Protein AF-0000000082333814 (afdb_homodimer)

Secondary structure (DSSP, 8-state):
----------HHHHHHHHTS-HHHHHHHHTT-SS---HHHHHHHHHHHHHHT----HHHHHHHHS---EEEEEES-TTSHHHHHHHHHHHHHHHHTT-EEEEEE-TT-HHHHHHHHHHHHHTT-SEEEE--SSS---HHHHHHHT--EEESS---GGG--EEEEE-HHHHHHHHHHHHHHTT---EEEEES-TTSHHHHHHHHHHHHHHHHTTPPP-GGGEEE--SSHHHHHHHHHHHHHSS---SEEEESSHHHHHHHHHHHHTTT--TTTTSEEEEES--GGGGTSSSPPEEEE--HHHHHHHHHHHHHT--S---EEEE--EEE--STT------/----------HHHHHHHHTS-HHHHHHHHTT-SS---HHHHHHHHHHHHHHT----HHHHHHHHS---EEEEEES-TTSHHHHHHHHHHHHHHHHTT-EEEEEE-TT-HHHHHHHHHHHHHTT-SEEEE--SSS---HHHHHHHT--EEESS---GGG--EEEEE-HHHHHHHHHHHHHHTT---EEEEES-TTSHHHHHHHHHHHHHHHHTTPPP-GGGEEE--SSHHHHHHHHHHHHHSS---SEEEESSHHHHHHHHHHHHTTT--TTTTSEEEEES--GGGGTSSSPPEEEE--HHHHHHHHHHHHHT--S---EEEE--EEE--STT------

Structure (mmCIF, N/CA/C/O backbone):
data_AF-0000000082333814-model_v1
#
loop_
_entity.id
_entity.type
_entity.pdbx_description
1 polymer 'LacI family DNA-binding transcriptional regulator'
#
loop_
_atom_site.group_PDB
_atom_site.id
_atom_site.type_symbol
_atom_site.label_atom_id
_atom_site.label_alt_id
_atom_site.label_comp_id
_atom_site.label_asym_id
_atom_site.label_entity_id
_atom_site.label_seq_id
_atom_site.pdbx_PDB_ins_code
_atom_site.Cartn_x
_atom_site.Cartn_y
_atom_site.Cartn_z
_atom_site.occupancy
_atom_site.B_iso_or_equiv
_atom_site.auth_seq_id
_atom_site.auth_comp_id
_atom_site.auth_asym_id
_atom_site.auth_atom_id
_atom_site.pdbx_PDB_model_num
ATOM 1 N N . MET A 1 1 ? 22.359 23.656 33.375 1 27.05 1 MET A N 1
ATOM 2 C CA . MET A 1 1 ? 22.031 24.75 32.5 1 27.05 1 MET A CA 1
ATOM 3 C C . MET A 1 1 ? 21.047 24.312 31.406 1 27.05 1 MET A C 1
ATOM 5 O O . MET A 1 1 ? 21.297 23.328 30.703 1 27.05 1 MET A O 1
ATOM 9 N N . ALA A 1 2 ? 19.766 24.656 31.594 1 32.22 2 ALA A N 1
ATOM 10 C CA . ALA A 1 2 ? 18.625 24.266 30.781 1 32.22 2 ALA A CA 1
ATOM 11 C C . ALA A 1 2 ? 18.859 24.594 29.312 1 32.22 2 ALA A C 1
ATOM 13 O O . ALA A 1 2 ? 19.141 25.734 28.953 1 32.22 2 ALA A O 1
ATOM 14 N N . LYS A 1 3 ? 19.391 23.734 28.609 1 35.59 3 LYS A N 1
ATOM 15 C CA . LYS A 1 3 ? 19.75 24.016 27.234 1 35.59 3 LYS A CA 1
ATOM 16 C C . LYS A 1 3 ? 18.656 24.781 26.516 1 35.59 3 LYS A C 1
ATOM 18 O O . LYS A 1 3 ? 17.5 24.344 26.469 1 35.59 3 LYS A O 1
ATOM 23 N N . GLN A 1 4 ? 18.781 26.109 26.406 1 32.34 4 GLN A N 1
ATOM 24 C CA . GLN A 1 4 ? 17.906 27.109 25.781 1 32.34 4 GLN A CA 1
ATOM 25 C C . GLN A 1 4 ? 17.391 26.609 24.422 1 32.34 4 GLN A C 1
ATOM 27 O O . GLN A 1 4 ? 18.188 26.281 23.547 1 32.34 4 GLN A O 1
ATOM 32 N N . VAL A 1 5 ? 16.391 25.875 24.359 1 36.66 5 VAL A N 1
ATOM 33 C CA . VAL A 1 5 ? 15.688 25.578 23.125 1 36.66 5 VAL A CA 1
ATOM 34 C C . VAL A 1 5 ? 15.75 26.781 22.188 1 36.66 5 VAL A C 1
ATOM 36 O O . VAL A 1 5 ? 15.273 27.859 22.531 1 36.66 5 VAL A O 1
ATOM 39 N N . LYS A 1 6 ? 16.703 26.984 21.406 1 45.53 6 LYS A N 1
ATOM 40 C CA . LYS A 1 6 ? 16.875 28.109 20.484 1 45.53 6 LYS A CA 1
ATOM 41 C C . LYS A 1 6 ? 15.547 28.547 19.891 1 45.53 6 LYS A C 1
ATOM 43 O O . LYS A 1 6 ? 14.805 27.734 19.344 1 45.53 6 LYS A O 1
ATOM 48 N N . GLN A 1 7 ? 14.984 29.625 20.297 1 49.31 7 GLN A N 1
ATOM 49 C CA . GLN A 1 7 ? 13.797 30.312 19.797 1 49.31 7 GLN A CA 1
ATOM 50 C C . GLN A 1 7 ? 13.82 30.375 18.266 1 49.31 7 GLN A C 1
ATOM 52 O O . GLN A 1 7 ? 14.852 30.688 17.672 1 49.31 7 GLN A O 1
ATOM 57 N N . ARG A 1 8 ? 12.93 29.625 17.578 1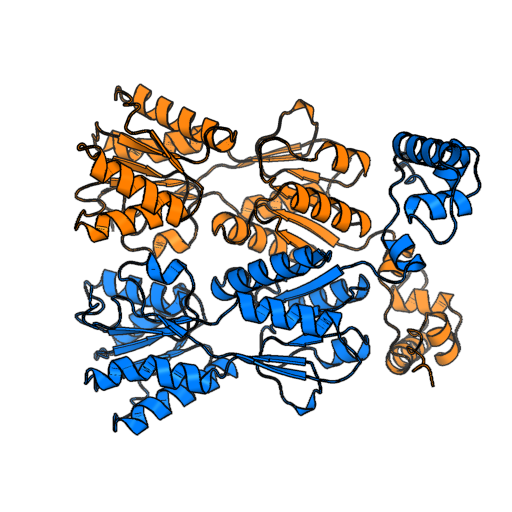 57.81 8 ARG A N 1
ATOM 58 C CA . ARG A 1 8 ? 12.797 29.719 16.125 1 57.81 8 ARG A CA 1
ATOM 59 C C . ARG A 1 8 ? 12.844 31.172 15.656 1 57.81 8 ARG A C 1
ATOM 61 O O . ARG A 1 8 ? 12.305 32.062 16.328 1 57.81 8 ARG A O 1
ATOM 68 N N . ALA A 1 9 ? 13.688 31.438 14.609 1 68.81 9 ALA A N 1
ATOM 69 C CA . ALA A 1 9 ? 13.797 32.781 14.047 1 68.81 9 ALA A CA 1
ATOM 70 C C . ALA A 1 9 ? 12.43 33.312 13.625 1 68.81 9 ALA A C 1
ATOM 72 O O . ALA A 1 9 ? 11.609 32.562 13.086 1 68.81 9 ALA A O 1
ATOM 73 N N . THR A 1 10 ? 12.008 34.406 14.039 1 72.31 10 THR A N 1
ATOM 74 C CA . THR A 1 10 ? 10.75 35.062 13.695 1 72.31 10 THR A CA 1
ATOM 75 C C . THR A 1 10 ? 10.945 36.031 12.547 1 72.31 10 THR A C 1
ATOM 77 O O . THR A 1 10 ? 12.078 36.344 12.18 1 72.31 10 THR A O 1
ATOM 80 N N . ARG A 1 11 ? 9.805 36.312 12.039 1 79.19 11 ARG A N 1
ATOM 81 C CA . ARG A 1 11 ? 9.867 37.344 11.016 1 79.19 11 ARG A CA 1
ATOM 82 C C . ARG A 1 11 ? 10.57 38.594 11.555 1 79.19 11 ARG A C 1
ATOM 84 O O . ARG A 1 11 ? 11.242 39.312 10.805 1 79.19 11 ARG A O 1
ATOM 91 N N . ALA A 1 12 ? 10.367 38.781 12.828 1 83.12 12 ALA A N 1
ATOM 92 C CA . ALA A 1 12 ? 11.008 39.938 13.453 1 83.12 12 ALA A CA 1
ATOM 93 C C . ALA A 1 12 ? 12.531 39.781 13.445 1 83.12 12 ALA A C 1
ATOM 95 O O . ALA A 1 12 ? 13.258 40.75 13.219 1 83.12 12 ALA A O 1
ATOM 96 N N . ASP A 1 13 ? 12.953 38.594 13.578 1 85.12 13 ASP A N 1
ATOM 97 C CA . ASP A 1 13 ? 14.391 38.344 13.531 1 85.12 13 ASP A CA 1
ATOM 98 C C . ASP A 1 13 ? 14.953 38.594 12.133 1 85.12 13 ASP A C 1
ATOM 100 O O . ASP A 1 13 ? 16.031 39.156 11.984 1 85.12 13 ASP A O 1
ATOM 104 N N . VAL A 1 14 ? 14.164 38.094 11.211 1 87.44 14 VAL A N 1
ATOM 105 C CA . VAL A 1 14 ? 14.57 38.312 9.82 1 87.44 14 VAL A CA 1
ATOM 106 C C . VAL A 1 14 ? 14.602 39.781 9.508 1 87.44 14 VAL A C 1
ATOM 108 O O . VAL A 1 14 ? 15.539 40.281 8.875 1 87.44 14 VAL A O 1
ATOM 111 N N . ALA A 1 15 ? 13.609 40.469 9.969 1 89.12 15 ALA A N 1
ATOM 112 C CA . ALA A 1 15 ? 13.508 41.906 9.742 1 89.12 15 ALA A CA 1
ATOM 113 C C . ALA A 1 15 ? 14.703 42.625 10.344 1 89.12 15 ALA A C 1
ATOM 115 O O . ALA A 1 15 ? 15.289 43.5 9.703 1 89.12 15 ALA A O 1
ATOM 116 N N . GLN A 1 16 ? 15.031 42.25 11.453 1 89.25 16 GLN A N 1
ATOM 117 C CA . GLN A 1 16 ? 16.172 42.844 12.141 1 89.25 16 GLN A CA 1
ATOM 118 C C . GLN A 1 16 ? 17.469 42.594 11.383 1 89.25 16 GLN A C 1
ATOM 120 O O . GLN A 1 16 ? 18.266 43.5 11.172 1 89.25 16 GLN A O 1
ATOM 125 N N . GLU A 1 17 ? 17.547 41.406 11 1 89.75 17 GLU A N 1
ATOM 126 C CA . GLU A 1 17 ? 18.75 41 10.273 1 89.75 17 GLU A CA 1
ATOM 127 C C . GLU A 1 17 ? 18.844 41.688 8.922 1 89.75 17 GLU A C 1
ATOM 129 O O . GLU A 1 17 ? 19.922 42.094 8.492 1 89.75 17 GLU A O 1
ATOM 134 N N . ALA A 1 18 ? 17.781 41.812 8.289 1 90.12 18 ALA A N 1
ATOM 135 C CA . ALA A 1 18 ? 17.734 42.375 6.941 1 90.12 18 ALA A CA 1
ATOM 136 C C . ALA A 1 18 ? 17.672 43.906 6.992 1 90.12 18 ALA A C 1
ATOM 138 O O . ALA A 1 18 ? 17.859 44.562 5.969 1 90.12 18 ALA A O 1
ATOM 139 N N . GLY A 1 19 ? 17.438 44.5 8.109 1 90.75 19 GLY A N 1
ATOM 140 C CA . GLY A 1 19 ? 17.297 45.938 8.242 1 90.75 19 GLY A CA 1
ATOM 141 C C . GLY A 1 19 ? 16.031 46.469 7.621 1 90.75 19 GLY A C 1
ATOM 142 O O . GLY A 1 19 ? 16.047 47.5 6.949 1 90.75 19 GLY A O 1
ATOM 143 N N . THR A 1 20 ? 15.078 45.656 7.664 1 88.38 20 THR A N 1
ATOM 144 C CA . THR A 1 20 ? 13.789 46.062 7.105 1 88.38 20 THR A CA 1
ATOM 145 C C . THR A 1 20 ? 12.68 45.875 8.133 1 88.38 20 THR A C 1
ATOM 147 O O . THR A 1 20 ? 12.922 45.438 9.258 1 88.38 20 THR A O 1
ATOM 150 N N . SER A 1 21 ? 11.531 46.375 7.797 1 83.38 21 SER A N 1
ATOM 151 C CA . SER A 1 21 ? 10.367 46.125 8.641 1 83.38 21 SER A CA 1
ATOM 152 C C . SER A 1 21 ? 9.875 44.688 8.516 1 83.38 21 SER A C 1
ATOM 154 O O . SER A 1 21 ? 10.203 44 7.551 1 83.38 21 SER A O 1
ATOM 156 N N . VAL A 1 22 ? 9.062 44.219 9.484 1 85.88 22 VAL A N 1
ATOM 157 C CA . VAL A 1 22 ? 8.461 42.875 9.461 1 85.88 22 VAL A CA 1
ATOM 158 C C . VAL A 1 22 ? 7.512 42.75 8.273 1 85.88 22 VAL A C 1
ATOM 160 O O . VAL A 1 22 ? 7.395 41.688 7.668 1 85.88 22 VAL A O 1
ATOM 163 N N . ALA A 1 23 ? 6.906 43.906 7.871 1 80.25 23 ALA A N 1
ATOM 164 C CA . ALA A 1 23 ? 5.988 43.938 6.734 1 80.25 23 ALA A CA 1
ATOM 165 C C . ALA A 1 23 ? 6.723 43.625 5.434 1 80.25 23 ALA A C 1
ATOM 167 O O . ALA A 1 23 ? 6.215 42.875 4.594 1 80.25 23 ALA A O 1
ATOM 168 N N . VAL A 1 24 ? 7.844 44.156 5.32 1 82.38 24 VAL A N 1
ATOM 169 C CA . VAL A 1 24 ? 8.641 43.938 4.113 1 82.38 24 VAL A CA 1
ATOM 170 C C . VAL A 1 24 ? 9.07 42.5 4.031 1 82.38 24 VAL A C 1
ATOM 172 O O . VAL A 1 24 ? 9.039 41.875 2.957 1 82.38 24 VAL A O 1
ATOM 175 N N . VAL A 1 25 ? 9.43 41.875 5.188 1 82.81 25 VAL A N 1
ATOM 176 C CA . VAL A 1 25 ? 9.773 40.469 5.227 1 82.81 25 VAL A CA 1
ATOM 177 C C . VAL A 1 25 ? 8.586 39.625 4.777 1 82.81 25 VAL A C 1
ATOM 179 O O . VAL A 1 25 ? 8.734 38.688 3.99 1 82.81 25 VAL A O 1
ATOM 182 N N . SER A 1 26 ? 7.477 40 5.184 1 76.5 26 SER A N 1
ATOM 183 C CA . SER A 1 26 ? 6.25 39.312 4.812 1 76.5 26 SER A CA 1
ATOM 184 C C . SER A 1 26 ? 5.996 39.406 3.312 1 76.5 26 SER A C 1
ATOM 186 O O . SER A 1 26 ? 5.625 38.406 2.682 1 76.5 26 SER A O 1
ATOM 188 N N . TYR A 1 27 ? 6.281 40.594 2.811 1 75.94 27 TYR A N 1
ATOM 189 C CA . TYR A 1 27 ? 6.066 40.812 1.38 1 75.94 27 TYR A CA 1
ATOM 190 C C . TYR A 1 27 ? 7.016 39.938 0.562 1 75.94 27 TYR A C 1
ATOM 192 O O . TYR A 1 27 ? 6.621 39.375 -0.455 1 75.94 27 TYR A O 1
ATOM 200 N N . VAL A 1 28 ? 8.172 39.812 1.035 1 77.12 28 VAL A N 1
ATOM 201 C CA . VAL A 1 28 ? 9.188 39.062 0.311 1 77.12 28 VAL A CA 1
ATOM 202 C C . VAL A 1 28 ? 8.883 37.562 0.406 1 77.12 28 VAL A C 1
ATOM 204 O O . VAL A 1 28 ? 8.938 36.844 -0.596 1 77.12 28 VAL A O 1
ATOM 207 N N . VAL A 1 29 ? 8.508 37.125 1.59 1 73.25 29 VAL A N 1
ATOM 208 C CA . VAL A 1 29 ? 8.273 35.719 1.865 1 73.25 29 VAL A CA 1
ATOM 209 C C .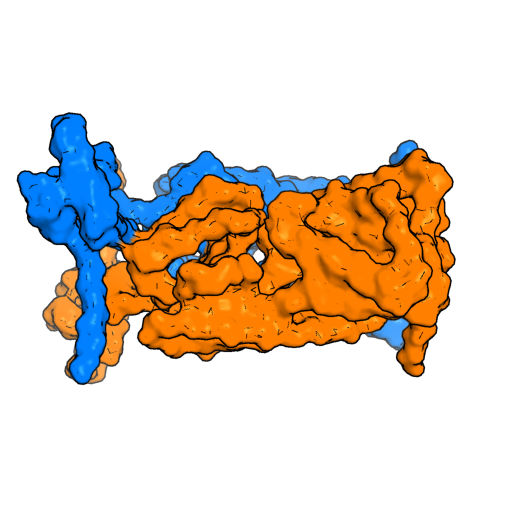 VAL A 1 29 ? 7.031 35.25 1.119 1 73.25 29 VAL A C 1
ATOM 211 O O . VAL A 1 29 ? 6.988 34.125 0.621 1 73.25 29 VAL A O 1
ATOM 214 N N . ASN A 1 30 ? 6.141 36.188 0.964 1 65.5 30 ASN A N 1
ATOM 215 C CA . ASN A 1 30 ? 4.855 35.844 0.368 1 65.5 30 ASN A CA 1
ATOM 216 C C . ASN A 1 30 ? 4.77 36.281 -1.089 1 65.5 30 ASN A C 1
ATOM 218 O O . ASN A 1 30 ? 3.732 36.125 -1.733 1 65.5 30 ASN A O 1
ATOM 222 N N . ASN A 1 31 ? 5.832 36.688 -1.512 1 67 31 ASN A N 1
ATOM 223 C CA . ASN A 1 31 ? 5.895 37.25 -2.848 1 67 31 ASN A CA 1
ATOM 224 C C . ASN A 1 31 ? 4.758 38.25 -3.082 1 67 31 ASN A C 1
ATOM 226 O O . ASN A 1 31 ? 4.062 38.188 -4.098 1 67 31 ASN A O 1
ATOM 230 N N . GLY A 1 32 ? 4.301 38.938 -2.215 1 61.16 32 GLY A N 1
ATOM 231 C CA . GLY A 1 32 ? 3.279 39.969 -2.277 1 61.16 32 GLY A CA 1
ATOM 232 C C . GLY A 1 32 ? 2.777 40.406 -0.911 1 61.16 32 GLY A C 1
ATOM 233 O O . GLY A 1 32 ? 3.428 40.125 0.104 1 61.16 32 GLY A O 1
ATOM 234 N N . PRO A 1 33 ? 1.642 41.188 -0.945 1 60.97 33 PRO A N 1
ATOM 235 C CA . PRO A 1 33 ? 0.849 41.844 -1.994 1 60.97 33 PRO A CA 1
ATOM 236 C C . PRO A 1 33 ? 1.521 43.094 -2.557 1 60.97 33 PRO A C 1
ATOM 238 O O . PRO A 1 33 ? 1.112 43.594 -3.605 1 60.97 33 PRO A O 1
ATOM 241 N N . ARG A 1 34 ? 2.539 43.656 -1.904 1 69.94 34 ARG A N 1
ATOM 242 C CA . ARG A 1 34 ? 3.197 44.875 -2.416 1 69.94 34 ARG A CA 1
ATOM 243 C C . ARG A 1 34 ? 4.562 44.531 -3.006 1 69.94 34 ARG A C 1
ATOM 245 O O . ARG A 1 34 ? 5.258 43.625 -2.508 1 69.94 34 ARG A O 1
ATOM 252 N N . PRO A 1 35 ? 4.887 45.25 -4.055 1 76.69 35 PRO A N 1
ATOM 253 C CA . PRO A 1 35 ? 6.211 45 -4.637 1 76.69 35 PRO A CA 1
ATOM 254 C C . PRO A 1 35 ? 7.348 45.438 -3.725 1 76.69 35 PRO A C 1
ATOM 256 O O . PRO A 1 35 ? 7.219 46.438 -3.012 1 76.69 35 PRO A O 1
ATOM 259 N N . VAL A 1 36 ? 8.391 44.594 -3.641 1 80.69 36 VAL A N 1
ATOM 260 C CA . VAL A 1 36 ? 9.594 44.906 -2.881 1 80.69 36 VAL A CA 1
ATOM 261 C C . VAL A 1 36 ? 10.773 45.094 -3.834 1 80.69 36 VAL A C 1
ATOM 263 O O . VAL A 1 36 ? 10.898 44.344 -4.82 1 80.69 36 VAL A O 1
ATOM 266 N N . ALA A 1 37 ? 11.539 46.188 -3.641 1 84.44 37 ALA A N 1
ATOM 267 C CA . ALA A 1 37 ? 12.719 46.469 -4.469 1 84.44 37 ALA A CA 1
ATOM 268 C C . ALA A 1 37 ? 13.648 45.25 -4.5 1 84.44 37 ALA A C 1
ATOM 270 O O . ALA A 1 37 ? 13.828 44.562 -3.484 1 84.44 37 ALA A O 1
ATOM 271 N N . PRO A 1 38 ? 14.219 45 -5.668 1 85.94 38 PRO A N 1
ATOM 272 C CA . PRO A 1 38 ? 15.07 43.812 -5.828 1 85.94 38 PRO A CA 1
ATOM 273 C C . PRO A 1 38 ? 16.188 43.75 -4.789 1 85.94 38 PRO A C 1
ATOM 275 O O . PRO A 1 38 ? 16.484 42.656 -4.262 1 85.94 38 PRO A O 1
ATOM 278 N N . ALA A 1 39 ? 16.797 44.844 -4.512 1 86 39 ALA A N 1
ATOM 279 C CA . ALA A 1 39 ? 17.891 44.875 -3.547 1 86 39 ALA A CA 1
ATOM 280 C C . ALA A 1 39 ? 17.406 44.469 -2.158 1 86 39 ALA A C 1
ATOM 282 O O . ALA A 1 39 ? 18.078 43.719 -1.456 1 86 39 ALA A O 1
ATOM 283 N N . THR A 1 40 ? 16.281 44.969 -1.793 1 87.69 40 THR A N 1
ATOM 284 C CA . THR A 1 40 ? 15.695 44.656 -0.494 1 87.69 40 THR A CA 1
ATOM 285 C C . THR A 1 40 ? 15.297 43.188 -0.418 1 87.69 40 THR A C 1
ATOM 287 O O . THR A 1 40 ? 15.508 42.531 0.606 1 87.69 40 THR A O 1
ATOM 290 N N . ARG A 1 41 ? 14.734 42.656 -1.417 1 88.62 41 ARG A N 1
ATOM 291 C CA . ARG A 1 41 ? 14.359 41.25 -1.504 1 88.62 41 ARG A CA 1
ATOM 292 C C . ARG A 1 41 ? 15.57 40.344 -1.279 1 88.62 41 ARG A C 1
ATOM 294 O O . ARG A 1 41 ? 15.484 39.375 -0.532 1 88.62 41 ARG A O 1
ATOM 301 N N . GLU A 1 42 ? 16.578 40.719 -1.902 1 88.12 42 GLU A N 1
ATOM 302 C CA . GLU A 1 42 ? 17.797 39.938 -1.764 1 88.12 42 GLU A CA 1
ATOM 303 C C . GLU A 1 42 ? 18.297 39.938 -0.322 1 88.12 42 GLU A C 1
ATOM 305 O O . GLU A 1 42 ? 18.75 38.906 0.186 1 88.12 42 GLU A O 1
ATOM 310 N N . ARG A 1 43 ? 18.297 41.125 0.301 1 88.06 43 ARG A N 1
ATOM 311 C CA . ARG A 1 43 ? 18.719 41.219 1.694 1 88.06 43 ARG A CA 1
ATOM 312 C C . ARG A 1 43 ? 17.844 40.375 2.598 1 88.06 43 ARG A C 1
ATOM 314 O O . ARG A 1 43 ? 18.344 39.719 3.508 1 88.06 43 ARG A O 1
ATOM 321 N N . VAL A 1 44 ? 16.578 40.406 2.309 1 88.69 44 VAL A N 1
ATOM 322 C CA . VAL A 1 44 ? 15.633 39.625 3.111 1 88.69 44 VAL A CA 1
ATOM 323 C C . VAL A 1 44 ? 15.883 38.125 2.918 1 88.69 44 VAL A C 1
ATOM 325 O O . VAL A 1 44 ? 15.922 37.375 3.889 1 88.69 44 VAL A O 1
ATOM 328 N N . LEU A 1 45 ? 16.078 37.75 1.738 1 84.69 45 LEU A N 1
ATOM 329 C CA . LEU A 1 45 ? 16.344 36.344 1.449 1 84.69 45 LEU A CA 1
ATOM 330 C C . LEU A 1 45 ? 17.641 35.906 2.104 1 84.69 45 LEU A C 1
ATOM 332 O O . LEU A 1 45 ? 17.719 34.781 2.627 1 84.69 45 LEU A O 1
ATOM 336 N N . ALA A 1 46 ? 18.641 36.719 2.027 1 84.31 46 ALA A N 1
ATOM 337 C CA . ALA A 1 46 ? 19.906 36.438 2.697 1 84.31 46 ALA A CA 1
ATOM 338 C C . ALA A 1 46 ? 19.719 36.312 4.207 1 84.31 46 ALA A C 1
ATOM 340 O O . ALA A 1 46 ? 20.312 35.438 4.848 1 84.31 46 ALA A O 1
ATOM 341 N N . ALA A 1 47 ? 18.938 37.219 4.785 1 85.81 47 ALA A N 1
ATOM 342 C CA . ALA A 1 47 ? 18.656 37.188 6.215 1 85.81 47 ALA A CA 1
ATOM 343 C C . ALA A 1 47 ? 17.891 35.938 6.609 1 85.81 47 ALA A C 1
ATOM 345 O O . ALA A 1 47 ? 18.125 35.375 7.68 1 85.81 47 ALA A O 1
ATOM 346 N N . ILE A 1 48 ? 16.953 35.5 5.754 1 79.25 48 ILE A N 1
ATOM 347 C CA . ILE A 1 48 ? 16.203 34.281 5.98 1 79.25 48 ILE A CA 1
ATOM 348 C C . ILE A 1 48 ? 17.156 33.094 6.066 1 79.25 48 ILE A C 1
ATOM 350 O O . ILE A 1 48 ? 17.047 32.281 6.98 1 79.25 48 ILE A O 1
ATOM 354 N N . LYS A 1 49 ? 18 33.094 5.195 1 77.56 49 LYS A N 1
ATOM 355 C CA . LYS A 1 49 ? 19 32.031 5.172 1 77.56 49 LYS A CA 1
ATOM 356 C C . LYS A 1 49 ? 19.875 32.062 6.418 1 77.56 49 LYS A C 1
ATOM 358 O O . LYS A 1 49 ? 20.141 31 7.02 1 77.56 49 LYS A O 1
ATOM 363 N N . LYS A 1 50 ? 20.25 33.219 6.734 1 79.5 50 LYS A N 1
ATOM 364 C CA . LYS A 1 50 ? 21.156 33.406 7.863 1 79.5 50 LYS A CA 1
ATOM 365 C C . LYS A 1 50 ? 20.469 33.062 9.18 1 79.5 50 LYS A C 1
ATOM 367 O O . LYS A 1 50 ? 21.062 32.438 10.055 1 79.5 50 LYS A O 1
ATOM 372 N N . THR A 1 51 ? 19.266 33.562 9.312 1 77.25 51 THR A N 1
ATOM 373 C CA . THR A 1 51 ? 18.547 33.375 10.57 1 77.25 51 THR A CA 1
ATOM 374 C C . THR A 1 51 ? 17.953 31.984 10.656 1 77.25 51 THR A C 1
ATOM 376 O O . THR A 1 51 ? 17.594 31.531 11.742 1 77.25 51 THR A O 1
ATOM 379 N N . GLY A 1 52 ? 17.828 31.438 9.445 1 67.38 52 GLY A N 1
ATOM 380 C CA . GLY A 1 52 ? 17.156 30.141 9.391 1 67.38 52 GLY A CA 1
ATOM 381 C C . GLY A 1 52 ? 15.648 30.25 9.516 1 67.38 52 GLY A C 1
ATOM 382 O O . GLY A 1 52 ? 14.992 29.281 9.922 1 67.38 52 GLY A O 1
ATOM 383 N N . TYR A 1 53 ? 15.188 31.5 9.25 1 64.75 53 TYR A N 1
ATOM 384 C CA . TYR A 1 53 ? 13.758 31.766 9.344 1 64.75 53 TYR A CA 1
ATOM 385 C C . TYR A 1 53 ? 12.984 30.922 8.328 1 64.75 53 TYR A C 1
ATOM 387 O O . TYR A 1 53 ? 13.359 30.859 7.156 1 64.75 53 TYR A O 1
ATOM 395 N N . ARG A 1 54 ? 12.148 30.219 8.75 1 59.88 54 ARG A N 1
ATOM 396 C CA . ARG A 1 54 ? 11.188 29.531 7.895 1 59.88 54 ARG A CA 1
ATOM 397 C C . ARG A 1 54 ? 9.781 30.078 8.117 1 59.88 54 ARG A C 1
ATOM 399 O O . ARG A 1 54 ? 9.312 30.172 9.25 1 59.88 54 ARG A O 1
ATOM 406 N N . PRO A 1 55 ? 9.312 30.672 6.949 1 53.5 55 PRO A N 1
ATOM 407 C CA . PRO A 1 55 ? 7.941 31.156 7.129 1 53.5 55 PRO A CA 1
ATOM 408 C C . PRO A 1 55 ? 7.023 30.109 7.742 1 53.5 55 PRO A C 1
ATOM 410 O O . PRO A 1 55 ? 7.102 28.922 7.387 1 53.5 55 PRO A O 1
ATOM 413 N N . ASN A 1 56 ? 6.695 30.328 8.891 1 49.12 56 ASN A N 1
ATOM 414 C CA . ASN A 1 56 ? 5.738 29.422 9.523 1 49.12 56 ASN A CA 1
ATOM 415 C C . ASN A 1 56 ? 4.438 29.344 8.727 1 49.12 56 ASN A C 1
ATOM 417 O O . ASN A 1 56 ? 3.732 30.344 8.578 1 49.12 56 ASN A O 1
ATOM 421 N N . ASN A 1 57 ? 4.336 28.406 7.883 1 47.5 57 ASN A N 1
ATOM 422 C CA . ASN A 1 57 ? 3.123 28.25 7.082 1 47.5 57 ASN A CA 1
ATOM 423 C C . ASN A 1 57 ? 1.867 28.422 7.934 1 47.5 57 ASN A C 1
ATOM 425 O O . ASN A 1 57 ? 0.835 28.875 7.438 1 47.5 57 ASN A O 1
ATOM 429 N N . VAL A 1 58 ? 2.002 28.031 9.203 1 45.47 58 VAL A N 1
ATOM 430 C CA . VAL A 1 58 ? 0.855 28.266 10.07 1 45.47 58 VAL A CA 1
ATOM 431 C C . VAL A 1 58 ? 0.559 29.766 10.141 1 45.47 58 VAL A C 1
ATOM 433 O O . VAL A 1 58 ? -0.599 30.188 10.047 1 45.47 58 VAL A O 1
ATOM 436 N N . ALA A 1 59 ? 1.619 30.5 10.266 1 46.16 59 ALA A N 1
ATOM 437 C CA . ALA A 1 59 ? 1.432 31.953 10.273 1 46.16 59 ALA A CA 1
ATOM 438 C C . ALA A 1 59 ? 1.004 32.469 8.898 1 46.16 59 ALA A C 1
ATOM 440 O O . ALA A 1 59 ? 0.149 33.344 8.797 1 46.16 59 ALA A O 1
ATOM 441 N N . ARG A 1 60 ? 1.644 31.891 7.906 1 46.12 60 ARG A N 1
ATOM 442 C CA . ARG A 1 60 ? 1.217 32.281 6.562 1 46.12 60 ARG A CA 1
ATOM 443 C C . ARG A 1 60 ? -0.216 31.828 6.301 1 46.12 60 ARG A C 1
ATOM 445 O O . ARG A 1 60 ? -0.983 32.531 5.645 1 46.12 60 ARG A O 1
ATOM 452 N N . ALA A 1 61 ? -0.451 30.531 6.633 1 47.06 61 ALA A N 1
ATOM 453 C CA . ALA A 1 61 ? -1.839 30.078 6.547 1 47.06 61 ALA A CA 1
ATOM 454 C C . ALA A 1 61 ? -2.771 31.047 7.273 1 47.06 61 ALA A C 1
ATOM 456 O O . ALA A 1 61 ? -3.875 31.328 6.801 1 47.06 61 ALA A O 1
ATOM 457 N N . LEU A 1 62 ? -2.277 31.594 8.281 1 42.66 62 LEU A N 1
ATOM 458 C CA . LEU A 1 62 ? -3.025 32.625 8.984 1 42.66 62 LEU A CA 1
ATOM 459 C C . LEU A 1 62 ? -3.117 33.906 8.156 1 42.66 62 LEU A C 1
ATOM 461 O O . LEU A 1 62 ? -4.164 34.562 8.117 1 42.66 62 LEU A O 1
ATOM 465 N N . ALA A 1 63 ? -1.997 34.188 7.527 1 41.19 63 ALA A N 1
ATOM 466 C CA . ALA A 1 63 ? -2.023 35.406 6.742 1 41.19 63 ALA A CA 1
ATOM 467 C C . ALA A 1 63 ? -2.713 35.188 5.398 1 41.19 63 ALA A C 1
ATOM 469 O O . ALA A 1 63 ? -3.471 36.062 4.934 1 41.19 63 ALA A O 1
ATOM 470 N N . SER A 1 64 ? -2.318 34.156 4.727 1 45.66 64 SER A N 1
ATOM 471 C CA . SER A 1 64 ? -2.898 33.906 3.414 1 45.66 64 SER A CA 1
ATOM 472 C C . SER A 1 64 ? -4.195 33.125 3.533 1 45.66 64 SER A C 1
ATOM 474 O O . SER A 1 64 ? -4.992 33.062 2.594 1 45.66 64 SER A O 1
ATOM 476 N N . GLY A 1 65 ? -4.555 32.656 4.617 1 47.34 65 GLY A N 1
ATOM 477 C CA . GLY A 1 65 ? -5.773 31.938 4.938 1 47.34 65 GLY A CA 1
ATOM 478 C C . GLY A 1 65 ? -5.766 30.516 4.43 1 47.34 65 GLY A C 1
ATOM 479 O O . GLY A 1 65 ? -6.738 29.766 4.621 1 47.34 65 GLY A O 1
ATOM 480 N N . THR A 1 66 ? -4.715 30.141 3.465 1 57.88 66 THR A N 1
ATOM 481 C CA . THR A 1 66 ? -4.844 28.781 2.951 1 57.88 66 THR A CA 1
ATOM 482 C C . THR A 1 66 ? -3.551 28 3.162 1 57.88 66 THR A C 1
ATOM 484 O O . THR A 1 66 ? -2.457 28.547 2.979 1 57.88 66 THR A O 1
ATOM 487 N N . THR A 1 67 ? -3.445 26.828 3.725 1 66.69 67 THR A N 1
ATOM 488 C CA . THR A 1 67 ? -2.307 25.953 3.957 1 66.69 67 THR A CA 1
ATOM 489 C C . THR A 1 67 ? -1.941 25.188 2.684 1 66.69 67 THR A C 1
ATOM 491 O O . THR A 1 67 ? -0.916 24.516 2.633 1 66.69 67 THR A O 1
ATOM 494 N N . LYS A 1 68 ? -2.656 25.406 1.542 1 80.94 68 LYS A N 1
ATOM 495 C CA . LYS A 1 68 ? -2.488 24.625 0.317 1 80.94 68 LYS A CA 1
ATOM 496 C C . LYS A 1 68 ? -2.365 23.125 0.624 1 80.94 68 LYS A C 1
ATOM 498 O O . LYS A 1 68 ? -1.473 22.453 0.105 1 80.94 68 LYS A O 1
ATOM 503 N N . THR A 1 69 ? -3.242 22.719 1.492 1 84.69 69 THR A N 1
ATOM 504 C CA . THR A 1 69 ? -3.176 21.344 1.97 1 84.69 69 THR A CA 1
ATOM 505 C C . THR A 1 69 ? -4.551 20.688 1.917 1 84.69 69 THR A C 1
ATOM 507 O O . THR A 1 69 ? -5.551 21.297 2.305 1 84.69 69 THR A O 1
ATOM 510 N N . TYR A 1 70 ? -4.559 19.5 1.267 1 92.25 70 TYR A N 1
ATOM 511 C CA . TYR A 1 70 ? -5.723 18.625 1.38 1 92.25 70 TYR A CA 1
ATOM 512 C C . TYR A 1 70 ? -5.469 17.5 2.377 1 92.25 70 TYR A C 1
ATOM 514 O O . TYR A 1 70 ? -4.32 17.156 2.646 1 92.25 70 TYR A O 1
ATOM 522 N N . GLY A 1 71 ? -6.543 17.031 2.971 1 92.31 71 GLY A N 1
ATOM 523 C CA . GLY A 1 71 ? -6.477 15.828 3.777 1 92.31 71 GLY A CA 1
ATOM 524 C C . GLY A 1 71 ? -7.074 14.617 3.086 1 92.31 71 GLY A C 1
ATOM 525 O O . GLY A 1 71 ? -8.023 14.742 2.309 1 92.31 71 GLY A O 1
ATOM 526 N N . LEU A 1 72 ? -6.477 13.523 3.338 1 94.56 72 LEU A N 1
ATOM 527 C CA . LEU A 1 72 ? -7.031 12.234 2.934 1 94.56 72 LEU A CA 1
ATOM 528 C C . LEU A 1 72 ? -7.117 11.289 4.121 1 94.56 72 LEU A C 1
ATOM 530 O O . LEU A 1 72 ? -6.117 11.031 4.797 1 94.56 72 LEU A O 1
ATOM 534 N N . VAL A 1 73 ? -8.281 10.82 4.414 1 93.31 73 VAL A N 1
ATOM 535 C CA . VAL A 1 73 ? -8.469 9.82 5.461 1 93.31 73 VAL A CA 1
ATOM 536 C C . VAL A 1 73 ? -8.969 8.516 4.844 1 93.31 73 VAL A C 1
ATOM 538 O O . VAL A 1 73 ? -9.992 8.5 4.152 1 93.31 73 VAL A O 1
ATOM 541 N N . VAL A 1 74 ? -8.211 7.492 5.059 1 92.19 74 VAL A N 1
ATOM 542 C CA . VAL A 1 74 ? -8.57 6.199 4.488 1 92.19 74 VAL A CA 1
ATOM 543 C C . VAL A 1 74 ? -8.656 5.152 5.598 1 92.19 74 VAL A C 1
ATOM 545 O O . VAL A 1 74 ? -8.055 5.312 6.66 1 92.19 74 VAL A O 1
ATOM 548 N N . PRO A 1 75 ? -9.344 4.059 5.332 1 89.88 75 PRO A N 1
ATOM 549 C CA . PRO A 1 75 ? -9.5 3.035 6.367 1 89.88 75 PRO A CA 1
ATOM 550 C C . PRO A 1 75 ? -8.219 2.24 6.609 1 89.88 75 PRO A C 1
ATOM 552 O O . PRO A 1 75 ? -7.902 1.903 7.754 1 89.88 75 PRO A O 1
ATOM 555 N N . ASN A 1 76 ? -7.527 1.899 5.5 1 87.69 76 ASN A N 1
ATOM 556 C CA . ASN A 1 76 ? -6.348 1.05 5.621 1 87.69 76 ASN A CA 1
ATOM 557 C C . ASN A 1 76 ? -5.484 1.105 4.363 1 87.69 76 ASN A C 1
ATOM 559 O O . ASN A 1 76 ? -5.867 0.573 3.32 1 87.69 76 ASN A O 1
ATOM 563 N N . ILE A 1 77 ? -4.262 1.552 4.531 1 87.62 77 ILE A N 1
ATOM 564 C CA . ILE A 1 77 ? -3.418 1.765 3.363 1 87.62 77 ILE A CA 1
ATOM 565 C C . ILE A 1 77 ? -2.805 0.438 2.922 1 87.62 77 ILE A C 1
ATOM 567 O O . ILE A 1 77 ? -2.252 0.337 1.823 1 87.62 77 ILE A O 1
ATOM 571 N N . ASP A 1 78 ? -2.996 -0.598 3.738 1 83.75 78 ASP A N 1
ATOM 572 C CA . ASP A 1 78 ? -2.51 -1.916 3.342 1 83.75 78 ASP A CA 1
ATOM 573 C C . ASP A 1 78 ? -3.406 -2.531 2.271 1 83.75 78 ASP A C 1
ATOM 575 O O . ASP A 1 78 ? -3.035 -3.521 1.637 1 83.75 78 ASP A O 1
ATOM 579 N N . ASN A 1 79 ? -4.629 -1.987 2.113 1 87.88 79 ASN A N 1
ATOM 580 C CA . ASN A 1 79 ? -5.484 -2.354 0.988 1 87.88 79 ASN A CA 1
ATOM 581 C C . ASN A 1 79 ? -4.965 -1.771 -0.323 1 87.88 79 ASN A C 1
ATOM 583 O O . ASN A 1 79 ? -4.941 -0.553 -0.5 1 87.88 79 ASN A O 1
ATOM 587 N N . ALA A 1 80 ? -4.582 -2.693 -1.213 1 89 80 ALA A N 1
ATOM 588 C CA . ALA A 1 80 ? -3.893 -2.277 -2.432 1 89 80 ALA A CA 1
ATOM 589 C C . ALA A 1 80 ? -4.742 -1.295 -3.232 1 89 80 ALA A C 1
ATOM 591 O O . ALA A 1 80 ? -4.207 -0.39 -3.881 1 89 80 ALA A O 1
ATOM 592 N N . PHE A 1 81 ? -6.047 -1.468 -3.254 1 90.69 81 PHE A N 1
ATOM 593 C CA . PHE A 1 81 ? -6.93 -0.542 -3.951 1 90.69 81 PHE A CA 1
ATOM 594 C C . PHE A 1 81 ? -6.883 0.839 -3.311 1 90.69 81 PHE A C 1
ATOM 596 O O . PHE A 1 81 ? -6.738 1.848 -4.004 1 90.69 81 PHE A O 1
ATOM 603 N N . ILE A 1 82 ? -6.918 0.848 -2.041 1 90.62 82 ILE A N 1
ATOM 604 C CA . ILE A 1 82 ? -6.891 2.1 -1.293 1 90.62 82 ILE A CA 1
ATOM 605 C C . ILE A 1 82 ? -5.543 2.791 -1.491 1 90.62 82 ILE A C 1
ATOM 607 O O . ILE A 1 82 ? -5.484 4.012 -1.661 1 90.62 82 ILE A O 1
ATOM 611 N N . ALA A 1 83 ? -4.535 2.021 -1.417 1 88.88 83 ALA A N 1
ATOM 612 C CA . ALA A 1 83 ? -3.199 2.574 -1.619 1 88.88 83 ALA A CA 1
ATOM 613 C C . ALA A 1 83 ? -3.061 3.184 -3.012 1 88.88 83 ALA A C 1
ATOM 615 O O . ALA A 1 83 ? -2.469 4.254 -3.172 1 88.88 83 ALA A O 1
ATOM 616 N N . SER A 1 84 ? -3.547 2.48 -4.027 1 91 84 SER A N 1
ATOM 617 C CA . SER A 1 84 ? -3.482 2.979 -5.398 1 91 84 SER A CA 1
ATOM 618 C C . SER A 1 84 ? -4.281 4.266 -5.559 1 91 84 SER A C 1
ATOM 620 O O . SER A 1 84 ? -3.844 5.199 -6.234 1 91 84 SER A O 1
ATOM 622 N N . LEU A 1 85 ? -5.43 4.281 -4.961 1 92.5 85 LEU A N 1
ATOM 623 C CA . LEU A 1 85 ? -6.258 5.48 -4.98 1 92.5 85 LEU A CA 1
ATOM 624 C C . LEU A 1 85 ? -5.547 6.641 -4.293 1 92.5 85 LEU A C 1
ATOM 626 O O . LEU A 1 85 ? -5.52 7.758 -4.816 1 92.5 85 LEU A O 1
ATOM 630 N N . ALA A 1 86 ? -4.992 6.359 -3.146 1 92 86 ALA A N 1
ATOM 631 C CA . ALA A 1 86 ? -4.262 7.375 -2.391 1 92 86 ALA A CA 1
ATOM 632 C C . ALA A 1 86 ? -3.092 7.922 -3.199 1 92 86 ALA A C 1
ATOM 634 O O . ALA A 1 86 ? -2.842 9.133 -3.199 1 92 86 ALA A O 1
ATOM 635 N N . HIS A 1 87 ? -2.43 7.047 -3.836 1 90.44 87 HIS A N 1
ATOM 636 C CA . HIS A 1 87 ? -1.312 7.453 -4.68 1 90.44 87 HIS A CA 1
ATOM 637 C C . HIS A 1 87 ? -1.767 8.422 -5.77 1 90.44 87 HIS A C 1
ATOM 639 O O . HIS A 1 87 ? -1.168 9.484 -5.953 1 90.44 87 HIS A O 1
ATOM 645 N N . GLU A 1 88 ? -2.82 8.094 -6.465 1 92.88 88 GLU A N 1
ATOM 646 C CA . GLU A 1 88 ? -3.324 8.93 -7.551 1 92.88 88 GLU A CA 1
ATOM 647 C C . GLU A 1 88 ? -3.828 10.266 -7.023 1 92.88 88 GLU A C 1
ATOM 649 O O . GLU A 1 88 ? -3.635 11.305 -7.664 1 92.88 88 GLU A O 1
ATOM 654 N N . LEU A 1 89 ? -4.445 10.219 -5.887 1 93.94 89 LEU A N 1
ATOM 655 C CA . LEU A 1 89 ? -4.934 11.453 -5.277 1 93.94 89 LEU A CA 1
ATOM 656 C C . LEU A 1 89 ? -3.777 12.383 -4.922 1 93.94 89 LEU A C 1
ATOM 658 O O . LEU A 1 89 ? -3.854 13.594 -5.148 1 93.94 89 LEU A O 1
ATOM 662 N N . GLN A 1 90 ? -2.797 11.82 -4.375 1 89.5 90 GLN A N 1
ATOM 663 C CA . GLN A 1 90 ? -1.628 12.617 -4.004 1 89.5 90 GLN A CA 1
ATOM 664 C C . GLN A 1 90 ? -0.959 13.219 -5.234 1 89.5 90 GLN A C 1
ATOM 666 O O . GLN A 1 90 ? -0.568 14.383 -5.227 1 89.5 90 GLN A O 1
ATOM 671 N N . GLN A 1 91 ? -0.847 12.438 -6.254 1 88.62 91 GLN A N 1
ATOM 672 C CA . GLN A 1 91 ? -0.254 12.938 -7.488 1 88.62 91 GLN A CA 1
ATOM 673 C C . GLN A 1 91 ? -1.086 14.07 -8.078 1 88.62 91 GLN A C 1
ATOM 675 O O . GLN A 1 91 ? -0.539 15.086 -8.508 1 88.62 91 GLN A O 1
ATOM 680 N N . GLU A 1 92 ? -2.348 13.852 -8.078 1 93.62 92 GLU A N 1
ATOM 681 C CA . GLU A 1 92 ? -3.236 14.867 -8.641 1 93.62 92 GLU A CA 1
ATOM 682 C C . GLU A 1 92 ? -3.211 16.141 -7.805 1 93.62 92 GLU A C 1
ATOM 684 O O . GLU A 1 92 ? -3.234 17.25 -8.352 1 93.62 92 GLU A O 1
ATOM 689 N N . ALA A 1 93 ? -3.227 15.992 -6.484 1 91.75 93 ALA A N 1
ATOM 690 C CA . ALA A 1 93 ? -3.129 17.156 -5.609 1 91.75 93 ALA A CA 1
ATOM 691 C C . ALA A 1 93 ? -1.863 17.953 -5.902 1 91.75 93 ALA A C 1
ATOM 693 O O . ALA A 1 93 ? -1.911 19.188 -6.027 1 91.75 93 ALA A O 1
ATOM 694 N N . LEU A 1 94 ? -0.828 17.281 -6.047 1 84.06 94 LEU A N 1
ATOM 695 C CA . LEU A 1 94 ? 0.449 17.938 -6.309 1 84.06 94 LEU A CA 1
ATOM 696 C C . LEU A 1 94 ? 0.435 18.641 -7.664 1 84.06 94 LEU A C 1
ATOM 698 O O . LEU A 1 94 ? 0.979 19.734 -7.809 1 84.06 94 LEU A O 1
ATOM 702 N N . ALA A 1 95 ? -0.116 17.953 -8.602 1 87.25 95 ALA A N 1
ATOM 703 C CA . ALA A 1 95 ? -0.235 18.547 -9.938 1 87.25 95 ALA A CA 1
ATOM 704 C C . ALA A 1 95 ? -1.028 19.844 -9.891 1 87.25 95 ALA A C 1
ATOM 706 O O . ALA A 1 95 ? -0.924 20.672 -10.805 1 87.25 95 ALA A O 1
ATOM 707 N N . ASN A 1 96 ? -1.754 20.047 -8.867 1 88.88 96 ASN A N 1
ATOM 708 C CA . ASN A 1 96 ? -2.541 21.266 -8.672 1 88.88 96 ASN A CA 1
ATOM 709 C C . ASN A 1 96 ? -1.949 22.141 -7.582 1 88.88 96 ASN A C 1
ATOM 711 O O . ASN A 1 96 ? -2.666 22.938 -6.961 1 88.88 96 ASN A O 1
ATOM 715 N N . ASP A 1 97 ? -0.73 21.875 -7.281 1 81.81 97 ASP A N 1
ATOM 716 C CA . ASP A 1 97 ? 0.071 22.688 -6.367 1 81.81 97 ASP A CA 1
ATOM 717 C C . ASP A 1 97 ? -0.454 22.594 -4.938 1 81.81 97 ASP A C 1
ATOM 719 O O . ASP A 1 97 ? -0.453 23.578 -4.199 1 81.81 97 ASP A O 1
ATOM 723 N N . MET A 1 98 ? -1.051 21.453 -4.672 1 85.88 98 MET A N 1
ATOM 724 C CA . MET A 1 98 ? -1.515 21.156 -3.32 1 85.88 98 MET A CA 1
ATOM 725 C C . MET A 1 98 ? -0.763 19.953 -2.75 1 85.88 98 MET A C 1
ATOM 727 O O . MET A 1 98 ? -0.326 19.078 -3.496 1 85.88 98 MET A O 1
ATOM 731 N N . VAL A 1 99 ? -0.61 20.016 -1.433 1 81.94 99 VAL A N 1
ATOM 732 C CA . VAL A 1 99 ? -0.07 18.844 -0.739 1 81.94 99 VAL A CA 1
ATOM 733 C C . VAL A 1 99 ? -1.203 18.078 -0.066 1 81.94 99 VAL A C 1
ATOM 735 O O . VAL A 1 99 ? -2.131 18.672 0.481 1 81.94 99 VAL A O 1
ATOM 738 N N . MET A 1 100 ? -1.104 16.781 -0.194 1 89.62 100 MET A N 1
ATOM 739 C CA . MET A 1 100 ? -2.119 15.953 0.453 1 89.62 100 MET A CA 1
ATOM 740 C C . MET A 1 100 ? -1.524 15.172 1.616 1 89.62 100 MET A C 1
ATOM 742 O O . MET A 1 100 ? -0.534 14.453 1.446 1 89.62 100 MET A O 1
ATOM 746 N N . LEU A 1 101 ? -2.105 15.344 2.748 1 83.88 101 LEU A N 1
ATOM 747 C CA . LEU A 1 101 ? -1.712 14.609 3.947 1 83.88 101 LEU A CA 1
ATOM 748 C C . LEU A 1 101 ? -2.613 13.398 4.164 1 83.88 101 LEU A C 1
ATOM 750 O O . LEU A 1 101 ? -3.826 13.547 4.34 1 83.88 101 LEU A O 1
ATOM 754 N N . LEU A 1 102 ? -1.957 12.289 4.191 1 89.81 102 LEU A N 1
ATOM 755 C CA . LEU A 1 102 ? -2.711 11.039 4.27 1 89.81 102 LEU A CA 1
ATOM 756 C C . LEU A 1 102 ? -2.773 10.531 5.707 1 89.81 102 LEU A C 1
ATOM 758 O O . LEU A 1 102 ? -1.746 10.445 6.383 1 89.81 102 LEU A O 1
ATOM 762 N N . GLY A 1 103 ? -3.998 10.32 6.195 1 89.25 103 GLY A N 1
ATOM 763 C CA . GLY A 1 103 ? -4.246 9.648 7.461 1 89.25 103 GLY A CA 1
ATOM 764 C C . GLY A 1 103 ? -4.816 8.25 7.293 1 89.25 103 GLY A C 1
ATOM 765 O O . GLY A 1 103 ? -5.879 8.078 6.684 1 89.25 103 GLY A O 1
ATOM 766 N N . ASP A 1 104 ? -4.148 7.273 7.855 1 89.12 104 ASP A N 1
ATOM 767 C CA . ASP A 1 104 ? -4.586 5.879 7.852 1 89.12 104 ASP A CA 1
ATOM 768 C C . ASP A 1 104 ? -5.262 5.516 9.172 1 89.12 104 ASP A C 1
ATOM 770 O O . ASP A 1 104 ? -4.598 5.418 10.211 1 89.12 104 ASP A O 1
ATOM 774 N N . ALA A 1 105 ? -6.562 5.191 9.086 1 88.62 105 ALA A N 1
ATOM 775 C CA . ALA A 1 105 ? -7.336 4.93 10.305 1 88.62 105 ALA A CA 1
ATOM 776 C C . ALA A 1 105 ? -7.074 3.52 10.82 1 88.62 105 ALA A C 1
ATOM 778 O O . ALA A 1 105 ? -7.402 3.205 11.969 1 88.62 105 ALA A O 1
ATOM 779 N N . GLY A 1 106 ? -6.496 2.633 9.969 1 83.62 106 GLY A N 1
ATOM 780 C CA . GLY A 1 106 ? -6.238 1.261 10.375 1 83.62 106 GLY A CA 1
ATOM 781 C C . GLY A 1 106 ? -7.496 0.502 10.75 1 83.62 106 GLY A C 1
ATOM 782 O O . GLY A 1 106 ? -7.516 -0.227 11.75 1 83.62 106 GLY A O 1
ATOM 783 N N . ASP A 1 107 ? -8.578 0.895 10.125 1 84.38 107 ASP A N 1
ATOM 784 C CA . ASP A 1 107 ? -9.891 0.278 10.305 1 84.38 107 ASP A CA 1
ATOM 785 C C . ASP A 1 107 ? -10.43 0.536 11.703 1 84.38 107 ASP A C 1
ATOM 787 O O . ASP A 1 107 ? -11.234 -0.248 12.219 1 84.38 107 ASP A O 1
ATOM 791 N N . ASP A 1 108 ? -9.969 1.594 12.305 1 86.44 108 ASP A N 1
ATOM 792 C CA . ASP A 1 108 ? -10.375 1.958 13.656 1 86.44 108 ASP A CA 1
ATOM 793 C C . ASP A 1 108 ? -11.141 3.279 13.656 1 86.44 108 ASP A C 1
ATOM 795 O O . ASP A 1 108 ? -10.594 4.32 13.297 1 86.44 108 ASP A O 1
ATOM 799 N N . ARG A 1 109 ? -12.328 3.238 14.188 1 87.25 109 ARG A N 1
ATOM 800 C CA . ARG A 1 109 ? -13.211 4.402 14.148 1 87.25 109 ARG A CA 1
ATOM 801 C C . ARG A 1 109 ? -12.68 5.52 15.039 1 87.25 109 ARG A C 1
ATOM 803 O O . ARG A 1 109 ? -12.797 6.699 14.703 1 87.25 109 ARG A O 1
ATOM 810 N N . LYS A 1 110 ? -12.203 5.129 16.125 1 85.31 110 LYS A N 1
ATOM 811 C CA . LYS A 1 110 ? -11.648 6.133 17.031 1 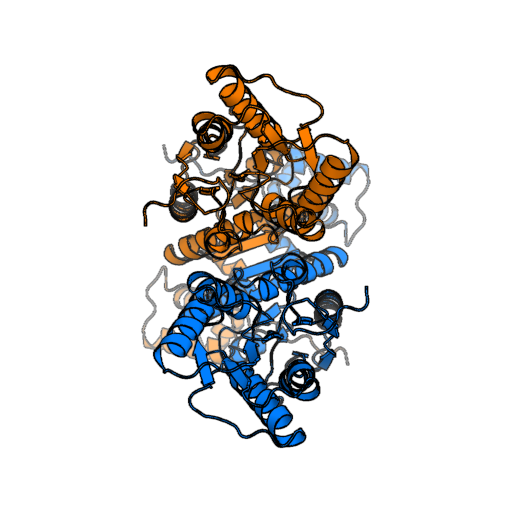85.31 110 LYS A CA 1
ATOM 812 C C . LYS A 1 110 ? -10.469 6.859 16.391 1 85.31 110 LYS A C 1
ATOM 814 O O . LYS A 1 110 ? -10.375 8.086 16.484 1 85.31 110 LYS A O 1
ATOM 819 N N . ARG A 1 111 ? -9.68 6.082 15.766 1 84.06 111 ARG A N 1
ATOM 820 C CA . ARG A 1 111 ? -8.547 6.664 15.07 1 84.06 111 ARG A CA 1
ATOM 821 C C . ARG A 1 111 ? -9 7.535 13.906 1 84.06 111 ARG A C 1
ATOM 823 O O . ARG A 1 111 ? -8.414 8.586 13.633 1 84.06 111 ARG A O 1
ATOM 830 N N . GLU A 1 112 ? -9.961 7.043 13.273 1 90.38 112 GLU A N 1
ATOM 831 C CA . GLU A 1 112 ? -10.539 7.797 12.164 1 90.38 112 GLU A CA 1
ATOM 832 C C . GLU A 1 112 ? -10.938 9.203 12.602 1 90.38 112 GLU A C 1
ATOM 834 O O . GLU A 1 112 ? -10.586 10.188 11.945 1 90.38 112 GLU A O 1
ATOM 839 N N . LEU A 1 113 ? -11.641 9.289 13.719 1 88.12 113 LEU A N 1
ATOM 840 C CA . LEU A 1 113 ? -12.094 10.578 14.227 1 88.12 113 LEU A CA 1
ATOM 841 C C . LEU A 1 113 ? -10.906 11.438 14.648 1 88.12 113 LEU A C 1
ATOM 843 O O . LEU A 1 113 ? -10.891 12.641 14.383 1 88.12 113 LEU A O 1
ATOM 847 N N . GLN A 1 114 ? -9.969 10.836 15.234 1 82.44 114 GLN A N 1
ATOM 848 C CA . GLN A 1 114 ? -8.766 11.555 15.641 1 82.44 114 GLN A CA 1
ATOM 849 C C . GLN A 1 114 ? -8.047 12.156 14.438 1 82.44 114 GLN A C 1
ATOM 851 O O . GLN A 1 114 ? -7.586 13.297 14.484 1 82.44 114 GLN A O 1
ATOM 856 N N . LEU A 1 115 ? -7.945 11.391 13.406 1 85.44 115 LEU A N 1
ATOM 857 C CA . LEU A 1 115 ? -7.293 11.844 12.18 1 85.44 115 LEU A CA 1
ATOM 858 C C . LEU A 1 115 ? -8.039 13.031 11.57 1 85.44 115 LEU A C 1
ATOM 860 O O . LEU A 1 115 ? -7.426 14.016 11.156 1 85.44 115 LEU A O 1
ATOM 864 N N . ILE A 1 116 ? -9.359 12.898 11.547 1 88.5 116 ILE A N 1
ATOM 865 C CA . ILE A 1 116 ? -10.18 13.961 10.984 1 88.5 116 ILE A CA 1
ATOM 866 C C . ILE A 1 116 ? -9.977 15.242 11.781 1 88.5 116 ILE A C 1
ATOM 868 O O . ILE A 1 116 ? -9.719 16.297 11.203 1 88.5 116 ILE A O 1
ATOM 872 N N . ASN A 1 117 ? -10.039 15.102 13.047 1 82.5 117 ASN A N 1
ATOM 873 C CA . ASN A 1 117 ? -9.875 16.266 13.906 1 82.5 117 ASN A CA 1
ATOM 874 C C . ASN A 1 117 ? -8.492 16.891 13.742 1 82.5 117 ASN A C 1
ATOM 876 O O . ASN A 1 117 ? -8.367 18.125 13.703 1 82.5 117 ASN A O 1
ATOM 880 N N . ASN A 1 118 ? -7.582 16.094 13.641 1 78.38 118 ASN A N 1
ATOM 881 C CA . ASN A 1 118 ? -6.223 16.578 13.461 1 78.38 118 ASN A CA 1
ATOM 882 C C . ASN A 1 118 ? -6.074 17.344 12.141 1 78.38 118 ASN A C 1
ATOM 884 O O . ASN A 1 118 ? -5.488 18.422 12.109 1 78.38 118 ASN A O 1
ATOM 888 N N . LEU A 1 119 ? -6.547 16.781 11.109 1 83.88 119 LEU A N 1
ATOM 889 C CA . LEU A 1 119 ? -6.453 17.422 9.797 1 83.88 119 LEU A CA 1
ATOM 890 C C . LEU A 1 119 ? -7.223 18.734 9.781 1 83.88 119 LEU A C 1
ATOM 892 O O . LEU A 1 119 ? -6.754 19.734 9.219 1 83.88 119 LEU A O 1
ATOM 896 N N . LEU A 1 120 ? -8.375 18.703 10.422 1 81.31 120 LEU A N 1
ATOM 897 C CA . LEU A 1 120 ? -9.172 19.922 10.484 1 81.31 120 LEU A CA 1
ATOM 898 C C . LEU A 1 120 ? -8.438 21.016 11.273 1 81.31 120 LEU A C 1
ATOM 900 O O . LEU A 1 120 ? -8.5 22.188 10.914 1 81.31 120 LEU A O 1
ATOM 904 N N . SER A 1 121 ? -7.844 20.547 12.258 1 72.94 121 SER A N 1
ATOM 905 C CA . SER A 1 121 ? -7.105 21.5 13.086 1 72.94 121 SER A CA 1
ATOM 906 C C . SER A 1 121 ? -5.953 22.125 12.312 1 72.94 121 SER A C 1
ATOM 908 O O . SER A 1 121 ? -5.465 23.203 12.672 1 72.94 121 SER A O 1
ATOM 910 N N . GLN A 1 122 ? -5.539 21.531 11.273 1 71.44 122 GLN A N 1
ATOM 911 C CA . GLN A 1 122 ? -4.453 22.047 10.438 1 71.44 122 GLN A CA 1
ATOM 912 C C . GLN A 1 122 ? -4.98 22.969 9.352 1 71.44 122 GLN A C 1
ATOM 914 O O . GLN A 1 122 ? -4.223 23.422 8.492 1 71.44 122 GLN A O 1
ATOM 919 N N . GLN A 1 123 ? -6.195 23.203 9.367 1 75.94 123 GLN A N 1
ATOM 920 C CA . GLN A 1 123 ? -6.848 24.125 8.453 1 75.94 123 GLN A CA 1
ATOM 921 C C . GLN A 1 123 ? -6.637 23.703 7 1 75.94 123 GLN A C 1
ATOM 923 O O . GLN A 1 123 ? -6.238 24.516 6.168 1 75.94 123 GLN A O 1
ATOM 928 N N . ILE A 1 124 ? -6.836 22.5 6.762 1 83 124 ILE A N 1
ATOM 929 C CA . ILE A 1 124 ? -6.73 21.984 5.398 1 83 124 ILE A CA 1
ATOM 930 C C . ILE A 1 124 ? -7.805 22.625 4.52 1 83 124 ILE A C 1
ATOM 932 O O . ILE A 1 124 ? -8.859 23.031 5.016 1 83 124 ILE A O 1
ATOM 936 N N . ASN A 1 125 ? -7.523 22.672 3.223 1 87.12 125 ASN A N 1
ATOM 937 C CA . ASN A 1 125 ? -8.414 23.297 2.256 1 87.12 125 ASN A CA 1
ATOM 938 C C . ASN A 1 125 ? -9.555 22.359 1.854 1 87.12 125 ASN A C 1
ATOM 940 O O . ASN A 1 125 ? -10.547 22.797 1.268 1 87.12 125 ASN A O 1
ATOM 944 N N . GLY A 1 126 ? -9.461 21.219 2.121 1 92.88 126 GLY A N 1
ATOM 945 C CA . GLY A 1 126 ? -10.43 20.188 1.796 1 92.88 126 GLY A CA 1
ATOM 946 C C . GLY A 1 126 ? -10 18.797 2.23 1 92.88 126 GLY A C 1
ATOM 947 O O . GLY A 1 126 ? -8.828 18.578 2.537 1 92.88 126 GLY A O 1
ATOM 948 N N . ILE A 1 127 ? -11 17.891 2.281 1 94 127 ILE A N 1
ATOM 949 C CA . ILE A 1 127 ? -10.695 16.547 2.752 1 94 127 ILE A CA 1
ATOM 950 C C . ILE A 1 127 ? -11.391 15.516 1.864 1 94 127 ILE A C 1
ATOM 952 O O . ILE A 1 127 ? -12.547 15.719 1.463 1 94 127 ILE A O 1
ATOM 956 N N . ILE A 1 128 ? -10.633 14.594 1.439 1 95.56 128 ILE A N 1
ATOM 957 C CA . ILE A 1 128 ? -11.188 13.391 0.816 1 95.56 128 ILE A CA 1
ATOM 958 C C . ILE A 1 128 ? -11.258 12.266 1.843 1 95.56 128 ILE A C 1
ATOM 960 O O . ILE A 1 128 ? -10.289 12 2.555 1 95.56 128 ILE A O 1
ATOM 964 N N . TYR A 1 129 ? -12.406 11.672 1.862 1 93.5 129 TYR A N 1
ATOM 965 C CA . TYR A 1 129 ? -12.688 10.836 3.023 1 93.5 129 TYR A CA 1
ATOM 966 C C . TYR A 1 129 ? -13.312 9.508 2.602 1 93.5 129 TYR A C 1
ATOM 968 O O . TYR A 1 129 ? -14.359 9.484 1.951 1 93.5 129 TYR A O 1
ATOM 976 N N . VAL A 1 130 ? -12.57 8.414 2.902 1 91.81 130 VAL A N 1
ATOM 977 C CA . VAL A 1 130 ? -13.109 7.062 2.832 1 91.81 130 VAL A CA 1
ATOM 978 C C . VAL A 1 130 ? -13.305 6.512 4.242 1 91.81 130 VAL A C 1
ATOM 980 O O . VAL A 1 130 ? -12.336 6.27 4.961 1 91.81 130 VAL A O 1
ATOM 983 N N . SER A 1 131 ? -14.492 6.25 4.602 1 89 131 SER A N 1
ATOM 984 C CA . SER A 1 131 ? -14.797 5.887 5.98 1 89 131 SER A CA 1
ATOM 985 C C . SER A 1 131 ? -14.469 4.426 6.254 1 89 131 SER A C 1
ATOM 987 O O . SER A 1 131 ? -14.5 3.596 5.344 1 89 131 SER A O 1
ATOM 989 N N . VAL A 1 132 ? -14.219 4.125 7.512 1 84 132 VAL A N 1
ATOM 990 C CA . VAL A 1 132 ? -13.969 2.764 7.973 1 84 132 VAL A CA 1
ATOM 991 C C . VAL A 1 132 ? -15.25 1.941 7.895 1 84 132 VAL A C 1
ATOM 993 O O . VAL A 1 132 ? -15.203 0.726 7.691 1 84 132 VAL A O 1
ATOM 996 N N . ASP A 1 133 ? -16.391 2.623 8.133 1 77.81 133 ASP A N 1
ATOM 997 C CA . ASP A 1 133 ? -17.641 1.871 8.148 1 77.81 133 ASP A CA 1
ATOM 998 C C . ASP A 1 133 ? -18.812 2.723 7.641 1 77.81 133 ASP A C 1
ATOM 1000 O O . ASP A 1 133 ? -18.594 3.732 6.965 1 77.81 133 ASP A O 1
ATOM 1004 N N . ARG A 1 134 ? -20.031 2.27 7.84 1 72.88 134 ARG A N 1
ATOM 1005 C CA . ARG A 1 134 ? -21.25 2.852 7.27 1 72.88 134 ARG A CA 1
ATOM 1006 C C . ARG A 1 134 ? -21.641 4.125 8.008 1 72.88 134 ARG A C 1
ATOM 1008 O O . ARG A 1 134 ? -22.672 4.734 7.695 1 72.88 134 ARG A O 1
ATOM 1015 N N . HIS A 1 135 ? -20.875 4.547 8.992 1 77.44 135 HIS A N 1
ATOM 1016 C CA . HIS A 1 135 ? -21.234 5.723 9.781 1 77.44 135 HIS A CA 1
ATOM 1017 C C . HIS A 1 135 ? -20.125 6.77 9.734 1 77.44 135 HIS A C 1
ATOM 1019 O O . HIS A 1 135 ? -19.469 7.031 10.742 1 77.44 135 HIS A O 1
ATOM 1025 N N . PRO A 1 136 ? -20 7.387 8.609 1 83.62 136 PRO A N 1
ATOM 1026 C CA . PRO A 1 136 ? -18.953 8.398 8.516 1 83.62 136 PRO A CA 1
ATOM 1027 C C . PRO A 1 136 ? -19.219 9.609 9.398 1 83.62 136 PRO A C 1
ATOM 1029 O O . PRO A 1 136 ? -20.359 9.898 9.727 1 83.62 136 PRO A O 1
ATOM 1032 N N . TYR A 1 137 ? -18.125 10.312 9.773 1 86.44 137 TYR A N 1
ATOM 1033 C CA . TYR A 1 137 ? -18.203 11.5 10.609 1 86.44 137 TYR A CA 1
ATOM 1034 C C . TYR A 1 137 ? -18.5 12.742 9.773 1 86.44 137 TYR A C 1
ATOM 1036 O O . TYR A 1 137 ? -17.797 13.75 9.859 1 86.44 137 TYR A O 1
ATOM 1044 N N . ILE A 1 138 ? -19.562 12.656 9.047 1 86.31 138 ILE A N 1
ATOM 1045 C CA . ILE A 1 138 ? -19.953 13.727 8.125 1 86.31 138 ILE A CA 1
ATOM 1046 C C . ILE A 1 138 ? -20.312 14.984 8.914 1 86.31 138 ILE A C 1
ATOM 1048 O O . ILE A 1 138 ? -19.984 16.094 8.5 1 86.31 138 ILE A O 1
ATOM 1052 N N . ASP A 1 139 ? -20.938 14.766 10.023 1 83.25 139 ASP A N 1
ATOM 1053 C CA . ASP A 1 139 ? -21.391 15.883 10.852 1 83.25 139 ASP A CA 1
ATOM 1054 C C . ASP A 1 139 ? -20.188 16.719 11.32 1 83.25 139 ASP A C 1
ATOM 1056 O O . ASP A 1 139 ? -20.266 17.953 11.367 1 83.25 139 ASP A O 1
ATOM 1060 N N . VAL A 1 140 ? -19.172 16.031 11.672 1 83.62 140 VAL A N 1
ATOM 1061 C CA . VAL A 1 140 ? -17.953 16.703 12.125 1 83.62 140 VAL A CA 1
ATOM 1062 C C . VAL A 1 140 ? -17.375 17.562 11 1 83.62 140 VAL A C 1
ATOM 1064 O O . VAL A 1 140 ? -16.984 18.703 11.211 1 83.62 140 VAL A O 1
ATOM 1067 N N . LEU A 1 141 ? -17.391 17.031 9.82 1 84.69 141 LEU A N 1
ATOM 1068 C CA . LEU A 1 141 ? -16.828 17.719 8.656 1 84.69 141 LEU A CA 1
ATOM 1069 C C . LEU A 1 141 ? -17.703 18.906 8.25 1 84.69 141 LEU A C 1
ATOM 1071 O O . LEU A 1 141 ? -17.188 19.984 7.953 1 84.69 141 LEU A O 1
ATOM 1075 N N . GLN A 1 142 ? -18.969 18.719 8.266 1 80.94 142 GLN A N 1
ATOM 1076 C CA . GLN A 1 142 ? -19.891 19.781 7.926 1 80.94 142 GLN A CA 1
ATOM 1077 C C . GLN A 1 142 ? -19.781 20.953 8.906 1 80.94 142 GLN A C 1
ATOM 1079 O O . GLN A 1 142 ? -19.797 22.109 8.508 1 80.94 142 GLN A O 1
ATOM 1084 N N . ALA A 1 143 ? -19.625 20.562 10.125 1 79.19 143 ALA A N 1
ATOM 1085 C CA . ALA A 1 143 ? -19.516 21.578 11.164 1 79.19 143 ALA A CA 1
ATOM 1086 C C . ALA A 1 143 ? -18.266 22.422 10.984 1 79.19 143 ALA A C 1
ATOM 1088 O O . ALA A 1 143 ? -18.25 23.609 11.336 1 79.19 143 ALA A O 1
ATOM 1089 N N . SER A 1 144 ? -17.281 21.875 10.406 1 77 144 SER A N 1
ATOM 1090 C CA . SER A 1 144 ? -16.016 22.562 10.219 1 77 144 SER A CA 1
ATOM 1091 C C . SER A 1 144 ? -16.078 23.516 9.031 1 77 144 SER A C 1
ATOM 1093 O O . SER A 1 144 ? -15.234 24.422 8.906 1 77 144 SER A O 1
ATOM 1095 N N . GLY A 1 145 ? -17.016 23.25 8.086 1 80.69 145 GLY A N 1
ATOM 1096 C CA . GLY A 1 145 ? -17.109 24.047 6.875 1 80.69 145 GLY A CA 1
ATOM 1097 C C . GLY A 1 145 ? -16.047 23.703 5.852 1 80.69 145 GLY A C 1
ATOM 1098 O O . GLY A 1 145 ? -15.938 24.359 4.812 1 80.69 145 GLY A O 1
ATOM 1099 N N . THR A 1 146 ? -15.25 22.766 6.137 1 85.25 146 THR A N 1
ATOM 1100 C CA . THR A 1 146 ? -14.203 22.312 5.219 1 85.25 146 THR A CA 1
ATOM 1101 C C . THR A 1 146 ? -14.797 21.5 4.074 1 85.25 146 THR A C 1
ATOM 1103 O O . THR A 1 146 ? -15.562 20.562 4.305 1 85.25 146 THR A O 1
ATOM 1106 N N . PRO A 1 147 ? -14.516 21.906 2.834 1 90.75 147 PRO A N 1
ATOM 1107 C CA . PRO A 1 147 ? -15 21.109 1.711 1 90.75 147 PRO A CA 1
ATOM 1108 C C . PRO A 1 147 ? -14.625 19.641 1.836 1 90.75 147 PRO A C 1
ATOM 1110 O O . PRO A 1 147 ? -13.516 19.312 2.256 1 90.75 147 PRO A O 1
ATOM 1113 N N . CYS A 1 148 ? -15.602 18.75 1.536 1 92.06 148 CYS A N 1
ATOM 1114 C CA . CYS A 1 148 ? -15.398 17.312 1.715 1 92.06 148 CYS A CA 1
ATOM 1115 C C . CYS A 1 148 ? -15.906 16.547 0.51 1 92.06 148 CYS A C 1
ATOM 1117 O O . CYS A 1 148 ? -16.969 16.859 -0.032 1 92.06 148 CYS A O 1
ATOM 1119 N N . VAL A 1 149 ? -15.102 15.617 0.076 1 93.25 149 VAL A N 1
ATOM 1120 C CA . VAL A 1 149 ? -15.516 14.641 -0.934 1 93.25 149 VAL A CA 1
ATOM 1121 C C . VAL A 1 149 ? -15.484 13.234 -0.341 1 93.25 149 VAL A C 1
ATOM 1123 O O . VAL A 1 149 ? -14.438 12.773 0.13 1 93.25 149 VAL A O 1
ATOM 1126 N N . MET A 1 150 ? -16.578 12.586 -0.33 1 91.56 150 MET A N 1
ATOM 1127 C CA . MET A 1 150 ? -16.656 11.195 0.126 1 91.56 150 MET A CA 1
ATOM 1128 C C . MET A 1 150 ? -16.453 10.227 -1.031 1 91.56 150 MET A C 1
ATOM 1130 O O . MET A 1 150 ? -17.031 10.406 -2.107 1 91.56 150 MET A O 1
ATOM 1134 N N . LEU A 1 151 ? -15.562 9.25 -0.766 1 87 151 LEU A N 1
ATOM 1135 C CA . LEU A 1 151 ? -15.344 8.203 -1.754 1 87 151 LEU A CA 1
ATOM 1136 C C . LEU A 1 151 ? -16.078 6.922 -1.364 1 87 151 LEU A C 1
ATOM 1138 O O . LEU A 1 151 ? -15.453 5.902 -1.082 1 87 151 LEU A O 1
ATOM 1142 N N . ASP A 1 152 ? -17.328 6.969 -1.147 1 77.06 152 ASP A N 1
ATOM 1143 C CA . ASP A 1 152 ? -18.203 5.863 -0.768 1 77.06 152 ASP A CA 1
ATOM 1144 C C . ASP A 1 152 ? -19.672 6.215 -1.024 1 77.06 152 ASP A C 1
ATOM 1146 O O . ASP A 1 152 ? -19.984 7.34 -1.407 1 77.06 152 ASP A O 1
ATOM 1150 N N . ARG A 1 153 ? -20.422 5.238 -0.858 1 70.81 153 ARG A N 1
ATOM 1151 C CA . ARG A 1 153 ? -21.859 5.516 -0.896 1 70.81 153 ARG A CA 1
ATOM 1152 C C . ARG A 1 153 ? -22.312 6.23 0.371 1 70.81 153 ARG A C 1
ATOM 1154 O O . ARG A 1 153 ? -21.906 5.859 1.478 1 70.81 153 ARG A O 1
ATOM 1161 N N . VAL A 1 154 ? -22.906 7.336 0.106 1 70.31 154 VAL A N 1
ATOM 1162 C CA . VAL A 1 154 ? -23.438 8.109 1.23 1 70.31 154 VAL A CA 1
ATOM 1163 C C . VAL A 1 154 ? -24.906 8.43 0.999 1 70.31 154 VAL A C 1
ATOM 1165 O O . VAL A 1 154 ? -25.359 8.523 -0.146 1 70.31 154 VAL A O 1
ATOM 1168 N N . ASP A 1 155 ? -25.484 8.43 2.074 1 69.31 155 ASP A N 1
ATOM 1169 C CA . ASP A 1 155 ? -26.875 8.891 2.01 1 69.31 155 ASP A CA 1
ATOM 1170 C C . ASP A 1 155 ? -26.953 10.297 1.421 1 69.31 155 ASP A C 1
ATOM 1172 O O . ASP A 1 155 ? -26.234 11.203 1.86 1 69.31 155 ASP A O 1
ATOM 1176 N N . PRO A 1 156 ? -27.75 10.445 0.394 1 70.19 156 PRO A N 1
ATOM 1177 C CA . PRO A 1 156 ? -27.875 11.766 -0.228 1 70.19 156 PRO A CA 1
ATOM 1178 C C . PRO A 1 156 ? -28.266 12.852 0.772 1 70.19 156 PRO A C 1
ATOM 1180 O O . PRO A 1 156 ? -28 14.031 0.541 1 70.19 156 PRO A O 1
ATOM 1183 N N . ALA A 1 157 ? -28.828 12.422 1.856 1 70.88 157 ALA A N 1
ATOM 1184 C CA . ALA A 1 157 ? -29.297 13.383 2.852 1 70.88 157 ALA A CA 1
ATOM 1185 C C . ALA A 1 157 ? -28.141 14.156 3.471 1 70.88 157 ALA A C 1
ATOM 1187 O O . ALA A 1 157 ? -28.328 15.25 4.004 1 70.88 157 ALA A O 1
ATOM 1188 N N . TRP A 1 158 ? -27.016 13.648 3.375 1 74.06 158 TRP A N 1
ATOM 1189 C CA . TRP A 1 158 ? -25.875 14.266 4.059 1 74.06 158 TRP A CA 1
ATOM 1190 C C . TRP A 1 158 ? -25.297 15.406 3.232 1 74.06 158 TRP A C 1
ATOM 1192 O O . TRP A 1 158 ? -24.484 16.188 3.732 1 74.06 158 TRP A O 1
ATOM 1202 N N . GLN A 1 159 ? -25.797 15.648 2.074 1 73.94 159 GLN A N 1
ATOM 1203 C CA . GLN A 1 159 ? -25.438 16.781 1.229 1 73.94 159 GLN A CA 1
ATOM 1204 C C . GLN A 1 159 ? -23.938 16.969 1.153 1 73.94 159 GLN A C 1
ATOM 1206 O O . GLN A 1 159 ? -23.422 18.062 1.376 1 73.94 159 GLN A O 1
ATOM 1211 N N . VAL A 1 160 ? -23.203 16 0.916 1 80.19 160 VAL A N 1
ATOM 1212 C CA . VAL A 1 160 ? -21.766 16.062 0.702 1 80.19 160 VAL A CA 1
ATOM 1213 C C . VAL A 1 160 ? -21.438 15.617 -0.724 1 80.19 160 VAL A C 1
ATOM 1215 O O . VAL A 1 160 ? -22.25 14.961 -1.379 1 80.19 160 VAL A O 1
ATOM 1218 N N . ASN A 1 161 ? -20.25 16.125 -1.203 1 86.62 161 ASN A N 1
ATOM 1219 C CA . ASN A 1 161 ? -19.766 15.633 -2.486 1 86.62 161 ASN A CA 1
ATOM 1220 C C . ASN A 1 161 ? -19.438 14.141 -2.426 1 86.62 161 ASN A C 1
ATOM 1222 O O . ASN A 1 161 ? -18.875 13.672 -1.441 1 86.62 161 ASN A O 1
ATOM 1226 N N . VAL A 1 162 ? -19.953 13.5 -3.381 1 86.06 162 VAL A N 1
ATOM 1227 C CA . VAL A 1 162 ? -19.75 12.055 -3.396 1 86.06 162 VAL A CA 1
ATOM 1228 C C . VAL A 1 162 ? -19.156 11.633 -4.734 1 86.06 162 VAL A C 1
ATOM 1230 O O . VAL A 1 162 ? -19.578 12.109 -5.789 1 86.06 162 VAL A O 1
ATOM 1233 N N . LEU A 1 163 ? -18.141 10.93 -4.609 1 87 163 LEU A N 1
ATOM 1234 C CA . LEU A 1 163 ? -17.562 10.203 -5.738 1 87 163 LEU A CA 1
ATOM 1235 C C . LEU A 1 163 ? -17.703 8.703 -5.547 1 87 163 LEU A C 1
ATOM 1237 O O . LEU A 1 163 ? -17.188 8.148 -4.57 1 87 163 LEU A O 1
ATOM 1241 N N . ARG A 1 164 ? -18.438 8.078 -6.457 1 83.69 164 ARG A N 1
ATOM 1242 C CA . ARG A 1 164 ? -18.656 6.656 -6.191 1 83.69 164 ARG A CA 1
ATOM 1243 C C . ARG A 1 164 ? -18.703 5.855 -7.488 1 83.69 164 ARG A C 1
ATOM 1245 O O . ARG A 1 164 ? -18.781 6.434 -8.578 1 83.69 164 ARG A O 1
ATOM 1252 N N . VAL A 1 165 ? -18.484 4.633 -7.301 1 85.44 165 VAL A N 1
ATOM 1253 C CA . VAL A 1 165 ? -18.797 3.629 -8.312 1 85.44 165 VAL A CA 1
ATOM 1254 C C . VAL A 1 165 ? -20.047 2.857 -7.895 1 85.44 165 VAL A C 1
ATOM 1256 O O . VAL A 1 165 ? -20.312 2.691 -6.699 1 85.44 165 VAL A O 1
ATOM 1259 N N . ASP A 1 166 ? -20.891 2.557 -8.852 1 87.81 166 ASP A N 1
ATOM 1260 C CA . ASP A 1 166 ? -22.016 1.671 -8.57 1 87.81 166 ASP A CA 1
ATOM 1261 C C . ASP A 1 166 ? -21.531 0.24 -8.32 1 87.81 166 ASP A C 1
ATOM 1263 O O . ASP A 1 166 ? -21.438 -0.556 -9.258 1 87.81 166 ASP A O 1
ATOM 1267 N N . GLU A 1 167 ? -21.344 -0.017 -7.043 1 89.44 167 GLU A N 1
ATOM 1268 C CA . GLU A 1 167 ? -20.734 -1.298 -6.703 1 89.44 167 GLU A CA 1
ATOM 1269 C C . GLU A 1 167 ? -21.703 -2.453 -6.938 1 89.44 167 GLU A C 1
ATOM 1271 O O . GLU A 1 167 ? -21.281 -3.586 -7.18 1 89.44 167 GLU A O 1
ATOM 1276 N N . ARG A 1 168 ? -22.969 -2.17 -6.867 1 91.44 168 ARG A N 1
ATOM 1277 C CA . ARG A 1 168 ? -23.953 -3.189 -7.18 1 91.44 168 ARG A CA 1
ATOM 1278 C C . ARG A 1 168 ? -23.906 -3.58 -8.656 1 91.44 168 ARG A C 1
ATOM 1280 O O . ARG A 1 168 ? -23.828 -4.766 -8.984 1 91.44 168 ARG A O 1
ATOM 1287 N N . GLU A 1 169 ? -23.891 -2.631 -9.453 1 92.38 169 GLU A N 1
ATOM 1288 C CA . GLU A 1 169 ? -23.797 -2.885 -10.891 1 92.38 169 GLU A CA 1
ATOM 1289 C C . GLU A 1 169 ? -22.453 -3.535 -11.25 1 92.38 169 GLU A C 1
ATOM 1291 O O . GLU A 1 169 ? -22.406 -4.438 -12.086 1 92.38 169 GLU A O 1
ATOM 1296 N N . ALA A 1 170 ? -21.453 -3.051 -10.617 1 91.56 170 ALA A N 1
ATOM 1297 C CA . ALA A 1 170 ? -20.125 -3.613 -10.875 1 91.56 170 ALA A CA 1
ATOM 1298 C C . ALA A 1 170 ? -20.078 -5.094 -10.5 1 91.56 170 ALA A C 1
ATOM 1300 O O . ALA A 1 170 ? -19.531 -5.91 -11.242 1 91.56 170 ALA A O 1
ATOM 1301 N N . ALA A 1 171 ? -20.641 -5.383 -9.367 1 94.75 171 ALA A N 1
ATOM 1302 C CA . ALA A 1 171 ? -20.672 -6.773 -8.906 1 94.75 171 ALA A CA 1
ATOM 1303 C C . ALA A 1 171 ? -21.469 -7.645 -9.875 1 94.75 171 ALA A C 1
ATOM 1305 O O . ALA A 1 171 ? -21.062 -8.758 -10.195 1 94.75 171 ALA A O 1
ATOM 1306 N N . ARG A 1 172 ? -22.578 -7.137 -10.305 1 95.19 172 ARG A N 1
ATOM 1307 C CA . ARG A 1 172 ? -23.406 -7.852 -11.273 1 95.19 172 ARG A CA 1
ATOM 1308 C C . ARG A 1 172 ? -22.625 -8.125 -12.562 1 95.19 172 ARG A C 1
ATOM 1310 O O . ARG A 1 172 ? -22.594 -9.25 -13.047 1 95.19 172 ARG A O 1
ATOM 1317 N N . GLN A 1 173 ? -21.953 -7.184 -13.016 1 92.75 173 GLN A N 1
ATOM 1318 C CA . GLN A 1 173 ? -21.234 -7.262 -14.281 1 92.75 173 GLN A CA 1
ATOM 1319 C C . GLN A 1 173 ? -20.047 -8.227 -14.188 1 92.75 173 GLN A C 1
ATOM 1321 O O . GLN A 1 173 ? -19.797 -8.992 -15.117 1 92.75 173 GLN A O 1
ATOM 1326 N N . VAL A 1 174 ? -19.375 -8.172 -13.102 1 93.69 174 VAL A N 1
ATOM 1327 C CA . VAL A 1 174 ? -18.141 -8.961 -12.992 1 93.69 174 VAL A CA 1
ATOM 1328 C C . VAL A 1 174 ? -18.5 -10.43 -12.781 1 93.69 174 VAL A C 1
ATOM 1330 O O . VAL A 1 174 ? -17.703 -11.312 -13.102 1 93.69 174 VAL A O 1
ATOM 1333 N N . THR A 1 175 ? -19.688 -10.641 -12.273 1 94.5 175 THR A N 1
ATOM 1334 C CA . THR A 1 175 ? -20.141 -12.016 -12.062 1 94.5 175 THR A CA 1
ATOM 1335 C C . THR A 1 175 ? -20.641 -12.633 -13.359 1 94.5 175 THR A C 1
ATOM 1337 O O . THR A 1 175 ? -20.594 -13.852 -13.539 1 94.5 175 THR A O 1
ATOM 1340 N N . SER A 1 176 ? -21.062 -11.875 -14.258 1 91.19 176 SER A N 1
ATOM 1341 C CA . SER A 1 176 ? -21.781 -12.289 -15.461 1 91.19 176 SER A CA 1
ATOM 1342 C C . SER A 1 176 ? -20.922 -13.188 -16.344 1 91.19 176 SER A C 1
ATOM 1344 O O . SER A 1 176 ? -21.406 -14.18 -16.891 1 91.19 176 SER A O 1
ATOM 1346 N N . PRO A 1 177 ? -19.656 -12.844 -16.422 1 88.38 177 PRO A N 1
ATOM 1347 C CA . PRO A 1 177 ? -18.812 -13.719 -17.25 1 88.38 177 PRO A CA 1
ATOM 1348 C C . PRO A 1 177 ? -18.812 -15.172 -16.766 1 88.38 177 PRO A C 1
ATOM 1350 O O . PRO A 1 177 ? -18.797 -16.094 -17.562 1 88.38 177 PRO A O 1
ATOM 1353 N N . LEU A 1 178 ? -18.812 -15.398 -15.5 1 92.5 178 LEU A N 1
ATOM 1354 C CA . LEU A 1 178 ? -18.859 -16.75 -14.953 1 92.5 178 LEU A CA 1
ATOM 1355 C C . LEU A 1 178 ? -20.141 -17.469 -15.383 1 92.5 178 LEU A C 1
ATOM 1357 O O . LEU A 1 178 ? -20.094 -18.625 -15.789 1 92.5 178 LEU A O 1
ATOM 1361 N N . LEU A 1 179 ? -21.172 -16.75 -15.375 1 93.62 179 LEU A N 1
ATOM 1362 C CA . LEU A 1 179 ? -22.469 -17.312 -15.68 1 93.62 179 LEU A CA 1
ATOM 1363 C C . LEU A 1 179 ? -22.625 -17.562 -17.188 1 93.62 179 LEU A C 1
ATOM 1365 O O . LEU A 1 179 ? -23.188 -18.578 -17.594 1 93.62 179 LEU A O 1
ATOM 1369 N N . SER A 1 180 ? -22.109 -16.656 -17.906 1 91.12 180 SER A N 1
ATOM 1370 C CA . SER A 1 180 ? -22.141 -16.797 -19.359 1 91.12 180 SER A CA 1
ATOM 1371 C C . SER A 1 180 ? -21.359 -18.016 -19.812 1 91.12 180 SER A C 1
ATOM 1373 O O . SER A 1 180 ? -21.656 -18.609 -20.859 1 91.12 180 SER A O 1
ATOM 1375 N N . HIS A 1 181 ? -20.344 -18.391 -19.031 1 90.75 181 HIS A N 1
ATOM 1376 C CA . HIS A 1 181 ? -19.531 -19.578 -19.328 1 90.75 181 HIS A CA 1
ATOM 1377 C C . HIS A 1 181 ? -20.266 -20.859 -18.922 1 90.75 181 HIS A C 1
ATOM 1379 O O . HIS A 1 181 ? -19.781 -21.953 -19.188 1 90.75 181 HIS A O 1
ATOM 1385 N N . GLY A 1 182 ? -21.438 -20.703 -18.172 1 92 182 GLY A N 1
ATOM 1386 C CA . GLY A 1 182 ? -22.266 -21.859 -17.875 1 92 182 GLY A CA 1
ATOM 1387 C C . GLY A 1 182 ? -22.125 -22.359 -16.453 1 92 182 GLY A C 1
ATOM 1388 O O . GLY A 1 182 ? -22.703 -23.375 -16.078 1 92 182 GLY A O 1
ATOM 1389 N N . TYR A 1 183 ? -21.359 -21.703 -15.656 1 94.5 183 TYR A N 1
ATOM 1390 C CA . TYR A 1 183 ? -21.234 -22.125 -14.266 1 94.5 183 TYR A CA 1
ATOM 1391 C C . TYR A 1 183 ? -22.562 -22.031 -13.531 1 94.5 183 TYR A C 1
ATOM 1393 O O . TYR A 1 183 ? -23.234 -21 -13.594 1 94.5 183 TYR A O 1
ATOM 1401 N N . GLN A 1 184 ? -22.906 -23.047 -12.836 1 95 184 GLN A N 1
ATOM 1402 C CA . GLN A 1 184 ? -24.172 -23.109 -12.109 1 95 184 GLN A CA 1
ATOM 1403 C C . GLN A 1 184 ? -23.938 -23.078 -10.602 1 95 184 GLN A C 1
ATOM 1405 O O . GLN A 1 184 ? -24.875 -22.797 -9.828 1 95 184 GLN A O 1
ATOM 1410 N N . GLU A 1 185 ? -22.781 -23.469 -10.18 1 96.25 185 GLU A N 1
ATOM 1411 C CA . GLU A 1 185 ? -22.359 -23.438 -8.781 1 96.25 185 GLU A CA 1
ATOM 1412 C C . GLU A 1 185 ? -21.438 -22.25 -8.516 1 96.25 185 GLU A C 1
ATOM 1414 O O . GLU A 1 185 ? -20.219 -22.375 -8.625 1 96.25 185 GLU A O 1
ATOM 1419 N N . VAL A 1 186 ? -22.094 -21.203 -8.133 1 97.38 186 VAL A N 1
ATOM 1420 C CA . VAL A 1 186 ? -21.344 -19.953 -8.023 1 97.38 186 VAL A CA 1
ATOM 1421 C C . VAL A 1 186 ? -21.422 -19.422 -6.598 1 97.38 186 VAL A C 1
ATOM 1423 O O . VAL A 1 186 ? -22.5 -19.188 -6.07 1 97.38 186 VAL A O 1
ATOM 1426 N N . GLY A 1 187 ? -20.266 -19.312 -5.945 1 98.06 187 GLY A N 1
ATOM 1427 C CA . GLY A 1 187 ? -20.188 -18.734 -4.609 1 98.06 187 GLY A CA 1
ATOM 1428 C C . GLY A 1 187 ? -19.672 -17.312 -4.598 1 98.06 187 GLY A C 1
ATOM 1429 O O . GLY A 1 187 ? -19.297 -16.781 -5.641 1 98.06 187 GLY A O 1
ATOM 1430 N N . ILE A 1 188 ? -19.688 -16.719 -3.393 1 98.56 188 ILE A N 1
ATOM 1431 C CA . ILE A 1 188 ? -19.203 -15.367 -3.229 1 98.56 188 ILE A CA 1
ATOM 1432 C C . ILE A 1 188 ? -18.406 -15.258 -1.93 1 98.56 188 ILE A C 1
ATOM 1434 O O . ILE A 1 188 ? -18.797 -15.828 -0.906 1 98.56 188 ILE A O 1
ATOM 1438 N N . ILE A 1 189 ? -17.234 -14.68 -2.061 1 98.5 189 ILE A N 1
ATOM 1439 C CA . ILE A 1 189 ? -16.5 -14.203 -0.896 1 98.5 189 ILE A CA 1
ATOM 1440 C C . ILE A 1 189 ? -16.703 -12.703 -0.727 1 98.5 189 ILE A C 1
ATOM 1442 O O . ILE A 1 189 ? -16.266 -11.906 -1.554 1 98.5 189 ILE A O 1
ATOM 1446 N N . CYS A 1 190 ? -17.406 -12.32 0.297 1 97.25 190 CYS A N 1
ATOM 1447 C CA . CYS A 1 190 ? -17.734 -10.914 0.481 1 97.25 190 CYS A CA 1
ATOM 1448 C C . CYS A 1 190 ? -17.172 -10.391 1.799 1 97.25 190 CYS A C 1
ATOM 1450 O O . CYS A 1 190 ? -16.5 -11.125 2.531 1 97.25 190 CYS A O 1
ATOM 1452 N N . GLY A 1 191 ? -17.234 -9.055 1.938 1 93.62 191 GLY A N 1
ATOM 1453 C CA . GLY A 1 191 ? -16.828 -8.445 3.189 1 93.62 191 GLY A CA 1
ATOM 1454 C C . GLY A 1 191 ? -17.828 -8.641 4.309 1 93.62 191 GLY A C 1
ATOM 1455 O O . GLY A 1 191 ? -18.812 -9.359 4.145 1 93.62 191 GLY A O 1
ATOM 1456 N N . PRO A 1 192 ? -17.531 -8.016 5.434 1 89.56 192 PRO A N 1
ATOM 1457 C CA . PRO A 1 192 ? -18.5 -8.086 6.535 1 89.56 192 PRO A CA 1
ATOM 1458 C C . PRO A 1 192 ? -19.906 -7.645 6.125 1 89.56 192 PRO A C 1
ATOM 1460 O O . PRO A 1 192 ? -20.062 -6.582 5.516 1 89.56 192 PRO A O 1
ATOM 1463 N N . LEU A 1 193 ? -20.844 -8.406 6.477 1 90.44 193 LEU A N 1
ATOM 1464 C CA . LEU A 1 193 ? -22.203 -8.25 5.957 1 90.44 193 LEU A CA 1
ATOM 1465 C C . LEU A 1 193 ? -22.828 -6.953 6.461 1 90.44 193 LEU A C 1
ATOM 1467 O O . LEU A 1 193 ? -23.797 -6.457 5.879 1 90.44 193 LEU A O 1
ATOM 1471 N N . GLU A 1 194 ? -22.25 -6.395 7.492 1 83.88 194 GLU A N 1
ATOM 1472 C CA . GLU A 1 194 ? -22.828 -5.18 8.07 1 83.88 194 GLU A CA 1
ATOM 1473 C C . GLU A 1 194 ? -22.406 -3.943 7.277 1 83.88 194 GLU A C 1
ATOM 1475 O O . GLU A 1 194 ? -22.969 -2.863 7.449 1 83.88 194 GLU A O 1
ATOM 1480 N N . ARG A 1 195 ? -21.469 -4.098 6.402 1 81.19 195 ARG A N 1
ATOM 1481 C CA . ARG A 1 195 ? -21 -2.969 5.605 1 81.19 195 ARG A CA 1
ATOM 1482 C C . ARG A 1 195 ? -21.891 -2.748 4.387 1 81.19 195 ARG A C 1
ATOM 1484 O O . ARG A 1 195 ? -22.328 -3.707 3.75 1 81.19 195 ARG A O 1
ATOM 1491 N N . LEU A 1 196 ? -22.078 -1.559 4.062 1 82.06 196 LEU A N 1
ATOM 1492 C CA . LEU A 1 196 ? -22.953 -1.217 2.949 1 82.06 196 LEU A CA 1
ATOM 1493 C C . LEU A 1 196 ? -22.359 -1.675 1.623 1 82.06 196 LEU A C 1
ATOM 1495 O O . LEU A 1 196 ? -23.094 -2.162 0.749 1 82.06 196 LEU A O 1
ATOM 1499 N N . ASN A 1 197 ? -21.109 -1.463 1.497 1 84.44 197 ASN A N 1
ATOM 1500 C CA . ASN A 1 197 ? -20.484 -1.883 0.248 1 84.44 197 ASN A CA 1
ATOM 1501 C C . ASN A 1 197 ? -20.594 -3.393 0.049 1 84.44 197 ASN A C 1
ATOM 1503 O O . ASN A 1 197 ? -20.797 -3.861 -1.07 1 84.44 197 ASN A O 1
ATOM 1507 N N . SER A 1 198 ? -20.469 -4.133 1.138 1 90.81 198 SER A N 1
ATOM 1508 C CA . SER A 1 198 ? -20.641 -5.578 1.067 1 90.81 198 SER A CA 1
ATOM 1509 C C . SER A 1 198 ? -22.047 -5.953 0.638 1 90.81 198 SER A C 1
ATOM 1511 O O . SER A 1 198 ? -22.25 -6.871 -0.16 1 90.81 198 SER A O 1
ATOM 1513 N N . GLN A 1 199 ? -23.016 -5.227 1.138 1 91 199 GLN A N 1
ATOM 1514 C CA . GLN A 1 199 ? -24.406 -5.469 0.77 1 91 199 GLN A CA 1
ATOM 1515 C C . GLN A 1 199 ? -24.641 -5.188 -0.712 1 91 199 GLN A C 1
ATOM 1517 O O . GLN A 1 199 ? -25.328 -5.953 -1.393 1 91 199 GLN A O 1
ATOM 1522 N N . ASP A 1 200 ? -24.078 -4.152 -1.164 1 91.25 200 ASP A N 1
ATOM 1523 C CA . ASP A 1 200 ? -24.203 -3.807 -2.576 1 91.25 200 ASP A CA 1
ATOM 1524 C C . ASP A 1 200 ? -23.625 -4.902 -3.465 1 91.25 200 ASP A C 1
ATOM 1526 O O . ASP A 1 200 ? -24.25 -5.316 -4.445 1 91.25 200 ASP A O 1
ATOM 1530 N N . ARG A 1 201 ? -22.484 -5.344 -3.109 1 94.44 201 ARG A N 1
ATOM 1531 C CA . ARG A 1 201 ? -21.797 -6.355 -3.906 1 94.44 201 ARG A CA 1
ATOM 1532 C C . ARG A 1 201 ? -22.531 -7.688 -3.855 1 94.44 201 ARG A C 1
ATOM 1534 O O . ARG A 1 201 ? -22.656 -8.375 -4.871 1 94.44 201 ARG A O 1
ATOM 1541 N N . LEU A 1 202 ? -23.047 -7.992 -2.676 1 96.88 202 LEU A N 1
ATOM 1542 C CA . LEU A 1 202 ? -23.859 -9.195 -2.525 1 96.88 202 LEU A CA 1
ATOM 1543 C C . LEU A 1 202 ? -25.125 -9.102 -3.369 1 96.88 202 LEU A C 1
ATOM 1545 O O . LEU A 1 202 ? -25.5 -10.07 -4.039 1 96.88 202 LEU A O 1
ATOM 1549 N N . HIS A 1 203 ? -25.781 -7.957 -3.332 1 96.12 203 HIS A N 1
ATOM 1550 C CA . HIS A 1 203 ? -26.984 -7.75 -4.121 1 96.12 203 HIS A CA 1
ATOM 1551 C C . HIS A 1 203 ? -26.703 -7.875 -5.613 1 96.12 203 HIS A C 1
ATOM 1553 O O . HIS A 1 203 ? -27.484 -8.492 -6.348 1 96.12 203 HIS A O 1
ATOM 1559 N N . GLY A 1 204 ? -25.625 -7.273 -6.023 1 96.94 204 GLY A N 1
ATOM 1560 C CA . GLY A 1 204 ? -25.234 -7.398 -7.422 1 96.94 204 GLY A CA 1
ATOM 1561 C C . GLY A 1 204 ? -24.984 -8.828 -7.844 1 96.94 204 GLY A C 1
ATOM 1562 O O . GLY A 1 204 ? -25.391 -9.242 -8.93 1 96.94 204 GLY A O 1
ATOM 1563 N N . TRP A 1 205 ? -24.344 -9.562 -6.98 1 97.94 205 TRP A N 1
ATOM 1564 C CA . TRP A 1 205 ? -24.094 -10.977 -7.215 1 97.94 205 TRP A CA 1
ATOM 1565 C C . TRP A 1 205 ? -25.406 -11.75 -7.332 1 97.94 205 TRP A C 1
ATOM 1567 O O . TRP A 1 205 ? -25.578 -12.547 -8.258 1 97.94 205 TRP A O 1
ATOM 1577 N N . ARG A 1 206 ? -26.328 -11.484 -6.539 1 98.19 206 ARG A N 1
ATOM 1578 C CA . ARG A 1 206 ? -27.641 -12.125 -6.547 1 98.19 206 ARG A CA 1
ATOM 1579 C C . ARG A 1 206 ? -28.391 -11.797 -7.828 1 98.19 206 ARG A C 1
ATOM 1581 O O . ARG A 1 206 ? -29.047 -12.672 -8.406 1 98.19 206 ARG A O 1
ATOM 1588 N N . GLU A 1 207 ? -28.312 -10.609 -8.188 1 97.75 207 GLU A N 1
ATOM 1589 C CA . GLU A 1 207 ? -28.984 -10.18 -9.414 1 97.75 207 GLU A CA 1
ATOM 1590 C C . GLU A 1 207 ? -28.422 -10.906 -10.633 1 97.75 207 GLU A C 1
ATOM 1592 O O . GLU A 1 207 ? -29.172 -11.312 -11.523 1 97.75 207 GLU A O 1
ATOM 1597 N N . ALA A 1 208 ? -27.125 -11.016 -10.656 1 97.38 208 ALA A N 1
ATOM 1598 C CA . ALA A 1 208 ? -26.5 -11.75 -11.758 1 97.38 208 ALA A CA 1
ATOM 1599 C C . ALA A 1 208 ? -26.984 -13.195 -11.797 1 97.38 208 ALA A C 1
ATOM 1601 O O . ALA A 1 208 ? -27.312 -13.719 -12.859 1 97.38 208 ALA A O 1
ATOM 1602 N N . LEU A 1 209 ? -27.016 -13.859 -10.625 1 98 209 LEU A N 1
ATOM 1603 C CA . LEU A 1 209 ? -27.516 -15.227 -10.547 1 98 209 LEU A CA 1
ATOM 1604 C C . LEU A 1 209 ? -28.938 -15.312 -11.094 1 98 209 LEU A C 1
ATOM 1606 O O . LEU A 1 209 ? -29.25 -16.188 -11.914 1 98 209 LEU A O 1
ATOM 1610 N N . ALA A 1 210 ? -29.719 -14.383 -10.688 1 97.44 210 ALA A N 1
ATOM 1611 C CA . ALA A 1 210 ? -31.125 -14.367 -11.086 1 97.44 210 ALA A CA 1
ATOM 1612 C C . ALA A 1 210 ? -31.266 -14.188 -12.594 1 97.44 210 ALA A C 1
ATOM 1614 O O . ALA A 1 210 ? -32.094 -14.852 -13.227 1 97.44 210 ALA A O 1
ATOM 1615 N N . GLU A 1 211 ? -30.531 -13.367 -13.133 1 96.88 211 GLU A N 1
ATOM 1616 C CA . GLU A 1 211 ? -30.578 -13.078 -14.562 1 96.88 211 GLU A CA 1
ATOM 1617 C C . GLU A 1 211 ? -30.281 -14.32 -15.391 1 96.88 211 GLU A C 1
ATOM 1619 O O . GLU A 1 211 ? -30.797 -14.484 -16.5 1 96.88 211 GLU A O 1
ATOM 1624 N N . TYR A 1 212 ? -29.5 -15.18 -14.867 1 96.5 212 TYR A N 1
ATOM 1625 C CA . TYR A 1 212 ? -29.094 -16.359 -15.617 1 96.5 212 TYR A CA 1
ATOM 1626 C C . TYR A 1 212 ? -29.812 -17.609 -15.109 1 96.5 212 TYR A C 1
ATOM 1628 O O . TYR A 1 212 ? -29.516 -18.719 -15.539 1 96.5 212 TYR A O 1
ATOM 1636 N N . GLY A 1 213 ? -30.688 -17.391 -14.148 1 96.81 213 GLY A N 1
ATOM 1637 C CA . GLY A 1 213 ? -31.5 -18.484 -13.633 1 96.81 213 GLY A CA 1
ATOM 1638 C C . GLY A 1 213 ? -30.703 -19.438 -12.742 1 96.81 213 GLY A C 1
ATOM 1639 O O . GLY A 1 213 ? -31.016 -20.625 -12.672 1 96.81 213 GLY A O 1
ATOM 1640 N N . VAL A 1 214 ? -29.656 -19 -12.141 1 97.19 214 VAL A N 1
ATOM 1641 C CA . VAL A 1 214 ? -28.828 -19.797 -11.234 1 97.19 214 VAL A CA 1
ATOM 1642 C C . VAL A 1 214 ? -29.297 -19.609 -9.797 1 97.19 214 VAL A C 1
ATOM 1644 O O . VAL A 1 214 ? -29.547 -18.484 -9.359 1 97.19 214 VAL A O 1
ATOM 1647 N N . GLN A 1 215 ? -29.453 -20.672 -9.078 1 96.06 215 GLN A N 1
ATOM 1648 C CA . GLN A 1 215 ? -29.969 -20.625 -7.707 1 96.06 215 GLN A CA 1
ATOM 1649 C C . GLN A 1 215 ? -28.859 -20.25 -6.723 1 96.06 215 GLN A C 1
ATOM 1651 O O . GLN A 1 215 ? -27.75 -20.797 -6.785 1 96.06 215 GLN A O 1
ATOM 1656 N N . GLU A 1 216 ? -29.219 -19.359 -5.914 1 96 216 GLU A N 1
ATOM 1657 C CA . GLU A 1 216 ? -28.328 -19.016 -4.809 1 96 216 GLU A CA 1
ATOM 1658 C C . GLU A 1 216 ? -28.234 -20.141 -3.789 1 96 216 GLU A C 1
ATOM 1660 O O . GLU A 1 216 ? -29.234 -20.781 -3.469 1 96 216 GLU A O 1
ATOM 1665 N N . ARG A 1 217 ? -27.078 -20.406 -3.301 1 95.31 217 ARG A N 1
ATOM 1666 C CA . ARG A 1 217 ? -26.859 -21.328 -2.191 1 95.31 217 ARG A CA 1
ATOM 1667 C C . ARG A 1 217 ? -26.266 -20.609 -0.986 1 95.31 217 ARG A C 1
ATOM 1669 O O . ARG A 1 217 ? -25.109 -20.219 -1.004 1 95.31 217 ARG A O 1
ATOM 1676 N N . PRO A 1 218 ? -26.984 -20.5 0.067 1 94.75 218 PRO A N 1
ATOM 1677 C CA . PRO A 1 218 ? -26.547 -19.719 1.223 1 94.75 218 PRO A CA 1
ATOM 1678 C C . PRO A 1 218 ? -25.219 -20.219 1.796 1 94.75 218 PRO A C 1
ATOM 1680 O O . PRO A 1 218 ? -24.438 -19.438 2.336 1 94.75 218 PRO A O 1
ATOM 1683 N N . GLU A 1 219 ? -24.953 -21.484 1.571 1 94.88 219 GLU A N 1
ATOM 1684 C CA . GLU A 1 219 ? -23.719 -22.062 2.113 1 94.88 219 GLU A CA 1
ATOM 1685 C C . GLU A 1 219 ? -22.5 -21.609 1.324 1 94.88 219 GLU A C 1
ATOM 1687 O O . GLU A 1 219 ? -21.359 -21.812 1.76 1 94.88 219 GLU A O 1
ATOM 1692 N N . TRP A 1 220 ? -22.781 -20.953 0.161 1 96.5 220 TRP A N 1
ATOM 1693 C CA . TRP A 1 220 ? -21.672 -20.5 -0.668 1 96.5 220 TRP A CA 1
ATOM 1694 C C . TRP A 1 220 ? -21.5 -18.984 -0.552 1 96.5 220 TRP A C 1
ATOM 1696 O O . TRP A 1 220 ? -20.906 -18.344 -1.431 1 96.5 220 TRP A O 1
ATOM 1706 N N . ILE A 1 221 ? -22.047 -18.422 0.533 1 97.44 221 ILE A N 1
ATOM 1707 C CA . ILE A 1 221 ? -21.781 -17.031 0.902 1 97.44 221 ILE A CA 1
ATOM 1708 C C . ILE A 1 221 ? -20.766 -16.984 2.047 1 97.44 221 ILE A C 1
ATOM 1710 O O . ILE A 1 221 ? -21.094 -17.328 3.184 1 97.44 221 ILE A O 1
ATOM 1714 N N . PHE A 1 222 ? -19.547 -16.531 1.734 1 97.75 222 PHE A N 1
ATOM 1715 C CA . PHE A 1 222 ? -18.453 -16.5 2.711 1 97.75 222 PHE A CA 1
ATOM 1716 C C . PHE A 1 222 ? -18.125 -15.062 3.088 1 97.75 222 PHE A C 1
ATOM 1718 O O . PHE A 1 222 ? -17.531 -14.32 2.289 1 97.75 222 PHE A O 1
ATOM 1725 N N . SER A 1 223 ? -18.438 -14.68 4.262 1 97.44 223 SER A N 1
ATOM 1726 C CA . SER A 1 223 ? -18.156 -13.344 4.766 1 97.44 223 SER A CA 1
ATOM 1727 C C . SER A 1 223 ? -16.859 -13.305 5.551 1 97.44 223 SER A C 1
ATOM 1729 O O . SER A 1 223 ? -16.703 -13.992 6.559 1 97.44 223 SER A O 1
ATOM 1731 N N . THR A 1 224 ? -15.867 -12.57 5.027 1 96.69 224 THR A N 1
ATOM 1732 C CA . THR A 1 224 ? -14.555 -12.445 5.641 1 96.69 224 THR A CA 1
ATOM 1733 C C . THR A 1 224 ? -14.039 -11.016 5.52 1 96.69 224 THR A C 1
ATOM 1735 O O . THR A 1 224 ? -14.562 -10.219 4.738 1 96.69 224 THR A O 1
ATOM 1738 N N . PRO A 1 225 ? -13.07 -10.578 6.332 1 92.88 225 PRO A N 1
ATOM 1739 C CA . PRO A 1 225 ? -12.43 -9.281 6.098 1 92.88 225 PRO A CA 1
ATOM 1740 C C . PRO A 1 225 ? -11.805 -9.172 4.711 1 92.88 225 PRO A C 1
ATOM 1742 O O . PRO A 1 225 ? -11.469 -10.188 4.094 1 92.88 225 PRO A O 1
ATOM 1745 N N . TYR A 1 226 ? -11.664 -7.914 4.258 1 92.44 226 TYR A N 1
ATOM 1746 C CA . TYR A 1 226 ? -11.086 -7.641 2.947 1 92.44 226 TYR A CA 1
ATOM 1747 C C . TYR A 1 226 ? -9.57 -7.812 2.973 1 92.44 226 TYR A C 1
ATOM 1749 O O . TYR A 1 226 ? -8.828 -6.891 2.631 1 92.44 226 TYR A O 1
ATOM 1757 N N . THR A 1 227 ? -9.125 -8.977 3.445 1 93.5 227 THR A N 1
ATOM 1758 C CA . THR A 1 227 ? -7.703 -9.273 3.564 1 93.5 227 THR A CA 1
ATOM 1759 C C . THR A 1 227 ? -7.367 -10.594 2.887 1 93.5 227 THR A C 1
ATOM 1761 O O . THR A 1 227 ? -8.266 -11.383 2.562 1 93.5 227 THR A O 1
ATOM 1764 N N . ARG A 1 228 ? -6.102 -10.789 2.645 1 96.19 228 ARG A N 1
ATOM 1765 C CA . ARG A 1 228 ? -5.648 -12.07 2.121 1 96.19 228 ARG A CA 1
ATOM 1766 C C . ARG A 1 228 ? -5.992 -13.211 3.078 1 96.19 228 ARG A C 1
ATOM 1768 O O . ARG A 1 228 ? -6.449 -14.273 2.648 1 96.19 228 ARG A O 1
ATOM 1775 N N . GLN A 1 229 ? -5.773 -12.938 4.352 1 96.88 229 GLN A N 1
ATOM 1776 C CA . GLN A 1 229 ? -6.125 -13.938 5.352 1 96.88 229 GLN A CA 1
ATOM 1777 C C . GLN A 1 229 ? -7.617 -14.258 5.305 1 96.88 229 GLN A C 1
ATOM 1779 O O . GLN A 1 229 ? -8.008 -15.414 5.469 1 96.88 229 GLN A O 1
ATOM 1784 N N . GLY A 1 230 ? -8.406 -13.242 5.145 1 97.19 230 GLY A N 1
ATOM 1785 C CA . GLY A 1 230 ? -9.836 -13.469 5.004 1 97.19 230 GLY A CA 1
ATOM 1786 C C . GLY A 1 230 ? -10.188 -14.375 3.838 1 97.19 230 GLY A C 1
ATOM 1787 O O . GLY A 1 230 ? -11 -15.289 3.979 1 97.19 230 GLY A O 1
ATOM 1788 N N . GLY A 1 231 ? -9.617 -14.156 2.674 1 98 231 GLY A N 1
ATOM 1789 C CA . GLY A 1 231 ? -9.82 -15.023 1.521 1 98 231 GLY A CA 1
ATOM 1790 C C . GLY A 1 231 ? -9.344 -16.453 1.757 1 98 231 GLY A C 1
ATOM 1791 O O . GLY A 1 231 ? -9.992 -17.406 1.327 1 98 231 GLY A O 1
ATOM 1792 N N . TYR A 1 232 ? -8.195 -16.531 2.443 1 98.31 232 TYR A N 1
ATOM 1793 C CA . TYR A 1 232 ? -7.645 -17.828 2.799 1 98.31 232 TYR A CA 1
ATOM 1794 C C . TYR A 1 232 ? -8.617 -18.625 3.67 1 98.31 232 TYR A C 1
ATOM 1796 O O . TYR A 1 232 ? -8.867 -19.797 3.416 1 98.31 232 TYR A O 1
ATOM 1804 N N . GLN A 1 233 ? -9.18 -17.969 4.605 1 97.69 233 GLN A N 1
ATOM 1805 C CA . GLN A 1 233 ? -10.133 -18.578 5.52 1 97.69 233 GLN A CA 1
ATOM 1806 C C . GLN A 1 233 ? -11.406 -19 4.789 1 97.69 233 GLN A C 1
ATOM 1808 O O . GLN A 1 233 ? -11.977 -20.047 5.074 1 97.69 233 GLN A O 1
ATOM 1813 N N . ALA A 1 234 ? -11.836 -18.141 3.924 1 97.69 234 ALA A N 1
ATOM 1814 C CA . ALA A 1 234 ? -13.016 -18.484 3.129 1 97.69 234 ALA A CA 1
ATOM 1815 C C . ALA A 1 234 ? -12.797 -19.781 2.359 1 97.69 234 ALA A C 1
ATOM 1817 O O . ALA A 1 234 ? -13.68 -20.656 2.332 1 97.69 234 ALA A O 1
ATOM 1818 N N . ALA A 1 235 ? -11.688 -19.922 1.755 1 97.62 235 ALA A N 1
ATOM 1819 C CA . ALA A 1 235 ? -11.359 -21.141 1.015 1 97.62 235 ALA A CA 1
ATOM 1820 C C . ALA A 1 235 ? -11.32 -22.359 1.94 1 97.62 235 ALA A C 1
ATOM 1822 O O . ALA A 1 235 ? -11.812 -23.422 1.587 1 97.62 235 ALA A O 1
ATOM 1823 N N . GLN A 1 236 ? -10.734 -22.141 3.092 1 97 236 GLN A N 1
ATOM 1824 C CA . GLN A 1 236 ? -10.688 -23.219 4.059 1 97 236 GLN A CA 1
ATOM 1825 C C . GLN A 1 236 ? -12.086 -23.688 4.438 1 97 236 GLN A C 1
ATOM 1827 O O . GLN A 1 236 ? -12.344 -24.891 4.559 1 97 236 GLN A O 1
ATOM 1832 N N . GLN A 1 237 ? -12.914 -22.766 4.621 1 96.06 237 GLN A N 1
ATOM 1833 C CA . GLN A 1 237 ? -14.305 -23.078 4.934 1 96.06 237 GLN A CA 1
ATOM 1834 C C . GLN A 1 237 ? -14.961 -23.859 3.803 1 96.06 237 GLN A C 1
ATOM 1836 O O . GLN A 1 237 ? -15.664 -24.844 4.047 1 96.06 237 GLN A O 1
ATOM 1841 N N . MET A 1 238 ? -14.734 -23.453 2.58 1 95.06 238 MET A N 1
ATOM 1842 C CA . MET A 1 238 ? -15.266 -24.125 1.398 1 95.06 238 MET A CA 1
ATOM 1843 C C . MET A 1 238 ? -14.812 -25.578 1.355 1 95.06 238 MET A C 1
ATOM 1845 O O . MET A 1 238 ? -15.617 -26.469 1.082 1 95.06 238 MET A O 1
ATOM 1849 N N . LEU A 1 239 ? -13.602 -25.781 1.644 1 94.06 239 LEU A N 1
ATOM 1850 C CA . LEU A 1 239 ? -12.984 -27.094 1.534 1 94.06 239 LEU A CA 1
ATOM 1851 C C . LEU A 1 239 ? -13.484 -28.016 2.637 1 94.06 239 LEU A C 1
ATOM 1853 O O . LEU A 1 239 ? -13.547 -29.234 2.451 1 94.06 239 LEU A O 1
ATOM 1857 N N . GLN A 1 240 ? -13.875 -27.391 3.711 1 91.69 240 GLN A N 1
ATOM 1858 C CA . GLN A 1 240 ? -14.383 -28.172 4.836 1 91.69 240 GLN A CA 1
ATOM 1859 C C . GLN A 1 240 ? -15.852 -28.547 4.629 1 91.69 240 GLN A C 1
ATOM 1861 O O . GLN A 1 240 ? -16.328 -29.547 5.156 1 91.69 240 GLN A O 1
ATOM 1866 N N . GLY A 1 241 ? -16.688 -27.75 4 1 85.31 241 GLY A N 1
ATOM 1867 C CA . GLY A 1 241 ? -18.125 -27.906 3.834 1 85.31 241 GLY A CA 1
ATOM 1868 C C . GLY A 1 241 ? -18.5 -29.016 2.875 1 85.31 241 GLY A C 1
ATOM 1869 O O . GLY A 1 241 ? -19.672 -29.328 2.719 1 85.31 241 GLY A O 1
ATOM 1870 N N . GLY A 1 242 ? -17.562 -29.766 2.25 1 78.62 242 GLY A N 1
ATOM 1871 C CA . GLY A 1 242 ? -17.828 -30.938 1.448 1 78.62 242 GLY A CA 1
ATOM 1872 C C . GLY A 1 242 ? -18.141 -30.625 -0.002 1 78.62 242 GLY A C 1
ATOM 1873 O O . GLY A 1 242 ? -18.016 -31.484 -0.874 1 78.62 242 GLY A O 1
ATOM 1874 N N . THR A 1 243 ? -18.797 -29.484 -0.241 1 86.94 243 THR A N 1
ATOM 1875 C CA . THR A 1 243 ? -19.031 -29.125 -1.635 1 86.94 243 THR A CA 1
ATOM 1876 C C . THR A 1 243 ? -18.328 -27.812 -1.969 1 86.94 243 THR A C 1
ATOM 1878 O O . THR A 1 243 ? -18.375 -26.859 -1.184 1 86.94 243 THR A O 1
ATOM 1881 N N . LEU A 1 244 ? -17.625 -27.828 -3.072 1 93.56 244 LEU A N 1
ATOM 1882 C CA . LEU A 1 244 ? -16.906 -26.672 -3.57 1 93.56 244 LEU A CA 1
ATOM 1883 C C . LEU A 1 244 ? -17.609 -26.062 -4.77 1 93.56 244 LEU A C 1
ATOM 1885 O O . LEU A 1 244 ? -18 -26.766 -5.699 1 93.56 244 LEU A O 1
ATOM 1889 N N . PRO A 1 245 ? -17.906 -24.75 -4.648 1 96.5 245 PRO A N 1
ATOM 1890 C CA . PRO A 1 245 ? -18.422 -24.156 -5.887 1 96.5 245 PRO A CA 1
ATOM 1891 C C . PRO A 1 245 ? -17.422 -24.234 -7.035 1 96.5 245 PRO A C 1
ATOM 1893 O O . PRO A 1 245 ? -16.203 -24.359 -6.801 1 96.5 245 PRO A O 1
ATOM 1896 N N . ARG A 1 246 ? -17.953 -24.203 -8.195 1 95.88 246 ARG A N 1
ATOM 1897 C CA . ARG A 1 246 ? -17.094 -24.281 -9.375 1 95.88 246 ARG A CA 1
ATOM 1898 C C . ARG A 1 246 ? -16.672 -22.891 -9.844 1 95.88 246 ARG A C 1
ATOM 1900 O O . ARG A 1 246 ? -15.781 -22.766 -10.68 1 95.88 246 ARG A O 1
ATOM 1907 N N . ALA A 1 247 ? -17.359 -21.891 -9.328 1 97.19 247 ALA A N 1
ATOM 1908 C CA . ALA A 1 247 ? -17.031 -20.5 -9.648 1 97.19 247 ALA A CA 1
ATOM 1909 C C . ALA A 1 247 ? -17.203 -19.609 -8.43 1 97.19 247 ALA A C 1
ATOM 1911 O O . ALA A 1 247 ? -18.062 -19.859 -7.582 1 97.19 247 ALA A O 1
ATOM 1912 N N . LEU A 1 248 ? -16.359 -18.594 -8.352 1 98 248 LEU A N 1
ATOM 1913 C CA . LEU A 1 248 ? -16.375 -17.688 -7.207 1 98 248 LEU A CA 1
ATOM 1914 C C . LEU A 1 248 ? -16.281 -16.234 -7.66 1 98 248 LEU A C 1
ATOM 1916 O O . LEU A 1 248 ? -15.523 -15.906 -8.586 1 98 248 LEU A O 1
ATOM 1920 N N . PHE A 1 249 ? -17.062 -15.406 -7.047 1 98.44 249 PHE A N 1
ATOM 1921 C CA . PHE A 1 249 ? -16.859 -13.961 -7.059 1 98.44 249 PHE A CA 1
ATOM 1922 C C . PHE A 1 249 ? -16.25 -13.492 -5.742 1 98.44 249 PHE A C 1
ATOM 1924 O O . PHE A 1 249 ? -16.906 -13.508 -4.703 1 98.44 249 PHE A O 1
ATOM 1931 N N . ALA A 1 250 ? -14.93 -13.117 -5.742 1 98.31 250 ALA A N 1
ATOM 1932 C CA . ALA A 1 250 ? -14.305 -12.461 -4.602 1 98.31 250 ALA A CA 1
ATOM 1933 C C . ALA A 1 250 ? -14.492 -10.945 -4.676 1 98.31 250 ALA A C 1
ATOM 1935 O O . ALA A 1 250 ? -14.133 -10.32 -5.672 1 98.31 250 ALA A O 1
ATOM 1936 N N . THR A 1 251 ? -14.914 -10.344 -3.645 1 97 251 THR A N 1
ATOM 1937 C CA . THR A 1 251 ? -15.367 -8.969 -3.754 1 97 251 THR A CA 1
ATOM 1938 C C . THR A 1 251 ? -14.211 -8 -3.523 1 97 251 THR A C 1
ATOM 1940 O O . THR A 1 251 ? -14.406 -6.781 -3.473 1 97 251 THR A O 1
ATOM 1943 N N . ASN A 1 252 ? -13.047 -8.531 -3.357 1 94.69 252 ASN A N 1
ATOM 1944 C CA . ASN A 1 252 ? -11.844 -7.703 -3.416 1 94.69 252 ASN A CA 1
ATOM 1945 C C . ASN A 1 252 ? -10.617 -8.523 -3.818 1 94.69 252 ASN A C 1
ATOM 1947 O O . ASN A 1 252 ? -10.609 -9.75 -3.658 1 94.69 252 ASN A O 1
ATOM 1951 N N . GLU A 1 253 ? -9.602 -7.84 -4.234 1 96.19 253 GLU A N 1
ATOM 1952 C CA . GLU A 1 253 ? -8.406 -8.453 -4.801 1 96.19 253 GLU A CA 1
ATOM 1953 C C . GLU A 1 253 ? -7.676 -9.297 -3.76 1 96.19 253 GLU A C 1
ATOM 1955 O O . GLU A 1 253 ? -7.246 -10.414 -4.047 1 96.19 253 GLU A O 1
ATOM 1960 N N . ALA A 1 254 ? -7.562 -8.781 -2.516 1 96.25 254 ALA A N 1
ATOM 1961 C CA . ALA A 1 254 ? -6.848 -9.492 -1.459 1 96.25 254 ALA A CA 1
ATOM 1962 C C . ALA A 1 254 ? -7.547 -10.805 -1.113 1 96.25 254 ALA A C 1
ATOM 1964 O O . ALA A 1 254 ? -6.891 -11.828 -0.919 1 96.25 254 ALA A O 1
ATOM 1965 N N . GLN A 1 255 ? -8.844 -10.789 -1.048 1 97.75 255 GLN A N 1
ATOM 1966 C CA . GLN A 1 255 ? -9.609 -12 -0.789 1 97.75 255 GLN A CA 1
ATOM 1967 C C . GLN A 1 255 ? -9.375 -13.039 -1.881 1 97.75 255 GLN A C 1
ATOM 1969 O O . GLN A 1 255 ? -9.219 -14.227 -1.589 1 97.75 255 GLN A O 1
ATOM 1974 N N . ALA A 1 256 ? -9.375 -12.562 -3.117 1 98.38 256 ALA A N 1
ATOM 1975 C CA . ALA A 1 256 ? -9.141 -13.469 -4.242 1 98.38 256 ALA A CA 1
ATOM 1976 C C . ALA A 1 256 ? -7.777 -14.148 -4.117 1 98.38 256 ALA A C 1
ATOM 1978 O O . ALA A 1 256 ? -7.676 -15.367 -4.25 1 98.38 256 ALA A O 1
ATOM 1979 N N . ILE A 1 257 ? -6.777 -13.375 -3.803 1 97.81 257 ILE A N 1
ATOM 1980 C CA . ILE A 1 257 ? -5.406 -13.867 -3.715 1 97.81 257 ILE A CA 1
ATOM 1981 C C . ILE A 1 257 ? -5.289 -14.867 -2.57 1 97.81 257 ILE A C 1
ATOM 1983 O O . ILE A 1 257 ? -4.715 -15.945 -2.738 1 97.81 257 ILE A O 1
ATOM 1987 N N . GLY A 1 258 ? -5.852 -14.523 -1.413 1 98.25 258 GLY A N 1
ATOM 1988 C CA . GLY A 1 258 ? -5.855 -15.445 -0.286 1 98.25 258 GLY A CA 1
ATOM 1989 C C . GLY A 1 258 ? -6.57 -16.75 -0.582 1 98.25 258 GLY A C 1
ATOM 1990 O O . GLY A 1 258 ? -6.102 -17.812 -0.193 1 98.25 258 GLY A O 1
ATOM 1991 N N . CYS A 1 259 ? -7.648 -16.656 -1.266 1 98.56 259 CYS A N 1
ATOM 1992 C CA . CYS A 1 259 ? -8.43 -17.828 -1.645 1 98.56 259 CYS A CA 1
ATOM 1993 C C . CYS A 1 259 ? -7.625 -18.75 -2.553 1 98.56 259 CYS A C 1
ATOM 1995 O O . CYS A 1 259 ? -7.551 -19.953 -2.311 1 98.56 259 CYS A O 1
ATOM 1997 N N . ILE A 1 260 ? -7.02 -18.203 -3.566 1 98.31 260 ILE A N 1
ATOM 1998 C CA . ILE A 1 260 ? -6.246 -18.984 -4.531 1 98.31 260 ILE A CA 1
ATOM 1999 C C . ILE A 1 260 ? -5.09 -19.688 -3.826 1 98.31 260 ILE A C 1
ATOM 2001 O O . ILE A 1 260 ? -4.785 -20.844 -4.113 1 98.31 260 ILE A O 1
ATOM 2005 N N . ARG A 1 261 ? -4.469 -18.969 -2.867 1 98 261 ARG A N 1
ATOM 2006 C CA . ARG A 1 261 ? -3.379 -19.562 -2.094 1 98 261 ARG A CA 1
ATOM 2007 C C . ARG A 1 261 ? -3.844 -20.828 -1.372 1 98 261 ARG A C 1
ATOM 2009 O O . ARG A 1 261 ? -3.199 -21.875 -1.464 1 98 261 ARG A O 1
ATOM 2016 N N . ALA A 1 262 ? -4.945 -20.703 -0.676 1 97.81 262 ALA A N 1
ATOM 2017 C CA . ALA A 1 262 ? -5.469 -21.828 0.089 1 97.81 262 ALA A CA 1
ATOM 2018 C C . ALA A 1 262 ? -5.855 -22.984 -0.833 1 97.81 262 ALA A C 1
ATOM 2020 O O . ALA A 1 262 ? -5.574 -24.141 -0.532 1 97.81 262 ALA A O 1
ATOM 2021 N N . LEU A 1 263 ? -6.477 -22.719 -1.973 1 97.75 263 LEU A N 1
ATOM 2022 C CA . LEU A 1 263 ? -6.852 -23.734 -2.941 1 97.75 263 LEU A CA 1
ATOM 2023 C C . LEU A 1 263 ? -5.617 -24.453 -3.486 1 97.75 263 LEU A C 1
ATOM 2025 O O . LEU A 1 263 ? -5.605 -25.672 -3.615 1 97.75 263 LEU A O 1
ATOM 2029 N N . SER A 1 264 ? -4.637 -23.672 -3.752 1 96.81 264 SER A N 1
ATOM 2030 C CA . SER A 1 264 ? -3.414 -24.219 -4.316 1 96.81 264 SER A CA 1
ATOM 2031 C C . SER A 1 264 ? -2.766 -25.219 -3.359 1 96.81 264 SER A C 1
ATOM 2033 O O . SER A 1 264 ? -2.17 -26.203 -3.791 1 96.81 264 SER A O 1
ATOM 2035 N N . GLU A 1 265 ? -2.893 -24.938 -2.09 1 95.56 265 GLU A N 1
ATOM 2036 C CA . GLU A 1 265 ? -2.32 -25.828 -1.084 1 95.56 265 GLU A CA 1
ATOM 2037 C C . GLU A 1 265 ? -2.982 -27.203 -1.121 1 95.56 265 GLU A C 1
ATOM 2039 O O . GLU A 1 265 ? -2.43 -28.188 -0.608 1 95.56 265 GLU A O 1
ATOM 2044 N N . ARG A 1 266 ? -4.141 -27.297 -1.735 1 95.5 266 ARG A N 1
ATOM 2045 C CA . ARG A 1 266 ? -4.863 -28.547 -1.875 1 95.5 266 ARG A CA 1
ATOM 2046 C C . ARG A 1 266 ? -4.883 -29.016 -3.326 1 95.5 266 ARG A C 1
ATOM 2048 O O . ARG A 1 266 ? -5.707 -29.859 -3.707 1 95.5 266 ARG A O 1
ATOM 2055 N N . ALA A 1 267 ? -4.09 -28.391 -4.129 1 95.88 267 ALA A N 1
ATOM 2056 C CA . ALA A 1 267 ? -3.906 -28.734 -5.535 1 95.88 267 ALA A CA 1
ATOM 2057 C C . ALA A 1 267 ? -5.184 -28.484 -6.336 1 95.88 267 ALA A C 1
ATOM 2059 O O . ALA A 1 267 ? -5.465 -29.188 -7.309 1 95.88 267 ALA A O 1
ATOM 2060 N N . ILE A 1 268 ? -5.973 -27.594 -5.867 1 96.94 268 ILE A N 1
ATOM 2061 C CA . ILE A 1 268 ? -7.141 -27.141 -6.617 1 96.94 268 ILE A CA 1
ATOM 2062 C C . ILE A 1 268 ? -6.754 -25.969 -7.512 1 96.94 268 ILE A C 1
ATOM 2064 O O . ILE A 1 268 ? -6.254 -24.953 -7.031 1 96.94 268 ILE A O 1
ATOM 2068 N N . LYS A 1 269 ? -7.043 -26.094 -8.758 1 96.44 269 LYS A N 1
ATOM 2069 C CA . LYS A 1 269 ? -6.52 -25.156 -9.742 1 96.44 269 LYS A CA 1
ATOM 2070 C C . LYS A 1 269 ? -7.555 -24.078 -10.078 1 96.44 269 LYS A C 1
ATOM 2072 O O . LYS A 1 269 ? -8.742 -24.375 -10.203 1 96.44 269 LYS A O 1
ATOM 2077 N N . VAL A 1 270 ? -7.148 -22.922 -10.164 1 97.31 270 VAL A N 1
ATOM 2078 C CA . VAL A 1 270 ? -7.902 -21.812 -10.734 1 97.31 270 VAL A CA 1
ATOM 2079 C C . VAL A 1 270 ? -7.355 -21.469 -12.117 1 97.31 270 VAL A C 1
ATOM 2081 O O . VAL A 1 270 ? -6.168 -21.156 -12.258 1 97.31 270 VAL A O 1
ATOM 2084 N N . PRO A 1 271 ? -8.109 -21.562 -13.102 1 96.06 271 PRO A N 1
ATOM 2085 C CA . PRO A 1 271 ? -9.57 -21.625 -13.125 1 96.06 271 PRO A CA 1
ATOM 2086 C C . PRO A 1 271 ? -10.109 -23.031 -13.328 1 96.06 271 PRO A C 1
ATOM 2088 O O . PRO A 1 271 ? -11.32 -23.25 -13.312 1 96.06 271 PRO A O 1
ATOM 2091 N N . ASP A 1 272 ? -9.273 -24.016 -13.531 1 95.62 272 ASP A N 1
ATOM 2092 C CA . ASP A 1 272 ? -9.711 -25.297 -14.062 1 95.62 272 ASP A CA 1
ATOM 2093 C C . ASP A 1 272 ? -10.695 -25.984 -13.117 1 95.62 272 ASP A C 1
ATOM 2095 O O . ASP A 1 272 ? -11.672 -26.578 -13.562 1 95.62 272 ASP A O 1
ATOM 2099 N N . ASP A 1 273 ? -10.453 -25.938 -11.859 1 95.75 273 ASP A N 1
ATOM 2100 C CA . ASP A 1 273 ? -11.32 -26.562 -10.875 1 95.75 273 ASP A CA 1
ATOM 2101 C C . ASP A 1 273 ? -12.328 -25.562 -10.312 1 95.75 273 ASP A C 1
ATOM 2103 O O . ASP A 1 273 ? -13.492 -25.891 -10.078 1 95.75 273 ASP A O 1
ATOM 2107 N N . VAL A 1 274 ? -11.883 -24.344 -10.062 1 97.06 274 VAL A N 1
ATOM 2108 C CA . VAL A 1 274 ? -12.711 -23.25 -9.562 1 97.06 274 VAL A CA 1
ATOM 2109 C C . VAL A 1 274 ? -12.375 -21.969 -10.305 1 97.06 274 VAL A C 1
ATOM 2111 O O . VAL A 1 274 ? -11.273 -21.422 -10.156 1 97.06 274 VAL A O 1
ATOM 2114 N N . ALA A 1 275 ? -13.289 -21.516 -11.102 1 97.5 275 ALA A N 1
ATOM 2115 C CA . ALA A 1 275 ? -13.102 -20.219 -11.75 1 97.5 275 ALA A CA 1
ATOM 2116 C C . ALA A 1 275 ? -13.328 -19.078 -10.758 1 97.5 275 ALA A C 1
ATOM 2118 O O . ALA A 1 275 ? -14.094 -19.219 -9.805 1 97.5 275 ALA A O 1
ATOM 2119 N N . LEU A 1 276 ? -12.625 -17.938 -11 1 97.75 276 LEU A N 1
ATOM 2120 C CA . LEU A 1 276 ? -12.695 -16.859 -10.016 1 97.75 276 LEU A CA 1
ATOM 2121 C C . LEU A 1 276 ? -12.625 -15.492 -10.695 1 97.75 276 LEU A C 1
ATOM 2123 O O . LEU A 1 276 ? -11.812 -15.289 -11.602 1 97.75 276 LEU A O 1
ATOM 2127 N N . VAL A 1 277 ? -13.492 -14.625 -10.328 1 97.5 277 VAL A N 1
ATOM 2128 C CA . VAL A 1 277 ? -13.43 -13.203 -10.672 1 97.5 277 VAL A CA 1
ATOM 2129 C C . VAL A 1 277 ? -13.375 -12.367 -9.398 1 97.5 277 VAL A C 1
ATOM 2131 O O . VAL A 1 277 ? -13.75 -12.844 -8.32 1 97.5 277 VAL A O 1
ATOM 2134 N N . CYS A 1 278 ? -12.883 -11.188 -9.516 1 96.81 278 CYS A N 1
ATOM 2135 C CA . CYS A 1 278 ? -12.852 -10.367 -8.305 1 96.81 278 CYS A CA 1
ATOM 2136 C C . CYS A 1 278 ? -13.18 -8.914 -8.617 1 96.81 278 CYS A C 1
ATOM 2138 O O . CYS A 1 278 ? -13.336 -8.547 -9.781 1 96.81 278 CYS A O 1
ATOM 2140 N N . PHE A 1 279 ? -13.438 -8.156 -7.613 1 94.94 279 PHE A N 1
ATOM 2141 C CA . PHE A 1 279 ? -13.672 -6.719 -7.68 1 94.94 279 PHE A CA 1
ATOM 2142 C C . PHE A 1 279 ? -12.5 -5.949 -7.09 1 94.94 279 PHE A C 1
ATOM 2144 O O . PHE A 1 279 ? -11.68 -6.516 -6.355 1 94.94 279 PHE A O 1
ATOM 2151 N N . ASN A 1 280 ? -12.281 -4.695 -7.516 1 93.81 280 ASN A N 1
ATOM 2152 C CA . ASN A 1 280 ? -11.266 -3.773 -7.008 1 93.81 280 ASN A CA 1
ATOM 2153 C C . ASN A 1 280 ? -9.859 -4.27 -7.309 1 93.81 280 ASN A C 1
ATOM 2155 O O . ASN A 1 280 ? -8.977 -4.211 -6.445 1 93.81 280 ASN A O 1
ATOM 2159 N N . GLY A 1 281 ? -9.789 -4.785 -8.477 1 94.56 281 GLY A N 1
ATOM 2160 C CA . GLY A 1 281 ? -8.453 -5.141 -8.914 1 94.56 281 GLY A CA 1
ATOM 2161 C C . GLY A 1 281 ? -7.543 -3.941 -9.102 1 94.56 281 GLY A C 1
ATOM 2162 O O . GLY A 1 281 ? -8.016 -2.816 -9.266 1 94.56 281 GLY A O 1
ATOM 2163 N N . THR A 1 282 ? -6.281 -4.16 -8.953 1 93.75 282 THR A N 1
ATOM 2164 C CA . THR A 1 282 ? -5.227 -3.195 -9.234 1 93.75 282 THR A CA 1
ATOM 2165 C C . THR A 1 282 ? -4.27 -3.738 -10.297 1 93.75 282 THR A C 1
ATOM 2167 O O . THR A 1 282 ? -4.547 -4.766 -10.922 1 93.75 282 THR A O 1
ATOM 2170 N N . ASP A 1 283 ? -3.18 -3.025 -10.508 1 90 283 ASP A N 1
ATOM 2171 C CA . ASP A 1 283 ? -2.18 -3.502 -11.461 1 90 283 ASP A CA 1
ATOM 2172 C C . ASP A 1 283 ? -1.61 -4.852 -11.031 1 90 283 ASP A C 1
ATOM 2174 O O . ASP A 1 283 ? -1.132 -5.625 -11.867 1 90 283 ASP A O 1
ATOM 2178 N N . GLN A 1 284 ? -1.772 -5.133 -9.773 1 91.62 284 GLN A N 1
ATOM 2179 C CA . GLN A 1 284 ? -1.244 -6.375 -9.219 1 91.62 284 GLN A CA 1
ATOM 2180 C C . GLN A 1 284 ? -1.948 -7.59 -9.82 1 91.62 284 GLN A C 1
ATOM 2182 O O . GLN A 1 284 ? -1.352 -8.656 -9.945 1 91.62 284 GLN A O 1
ATOM 2187 N N . SER A 1 285 ? -3.156 -7.398 -10.234 1 95.12 285 SER A N 1
ATOM 2188 C CA . SER A 1 285 ? -3.994 -8.492 -10.719 1 95.12 285 SER A CA 1
ATOM 2189 C C . SER A 1 285 ? -3.393 -9.141 -11.961 1 95.12 285 SER A C 1
ATOM 2191 O O . SER A 1 285 ? -3.523 -10.352 -12.156 1 95.12 285 SER A O 1
ATOM 2193 N N . ALA A 1 286 ? -2.684 -8.32 -12.742 1 95.38 286 ALA A N 1
ATOM 2194 C CA . ALA A 1 286 ? -2.105 -8.812 -13.992 1 95.38 286 ALA A CA 1
ATOM 2195 C C . ALA A 1 286 ? -0.865 -9.656 -13.727 1 95.38 286 ALA A C 1
ATOM 2197 O O . ALA A 1 286 ? -0.469 -10.469 -14.57 1 95.38 286 ALA A O 1
ATOM 2198 N N . TYR A 1 287 ? -0.285 -9.547 -12.508 1 96.25 287 TYR A N 1
ATOM 2199 C CA . TYR A 1 287 ? 0.989 -10.195 -12.219 1 96.25 287 TYR A CA 1
ATOM 2200 C C . TYR A 1 287 ? 0.786 -11.438 -11.367 1 96.25 287 TYR A C 1
ATOM 2202 O O . TYR A 1 287 ? 1.729 -12.195 -11.133 1 96.25 287 TYR A O 1
ATOM 2210 N N . HIS A 1 288 ? -0.414 -11.625 -10.898 1 95.38 288 HIS A N 1
ATOM 2211 C CA . HIS A 1 288 ? -0.705 -12.797 -10.078 1 95.38 288 HIS A CA 1
ATOM 2212 C C . HIS A 1 288 ? -0.751 -14.07 -10.922 1 95.38 288 HIS A C 1
ATOM 2214 O O . HIS A 1 288 ? -0.948 -14 -12.133 1 95.38 288 HIS A O 1
ATOM 2220 N N . LEU A 1 289 ? -0.503 -15.273 -10.328 1 94.94 289 LEU A N 1
ATOM 2221 C CA . LEU A 1 289 ? -0.672 -16.562 -10.984 1 94.94 289 LEU A CA 1
ATOM 2222 C C . LEU A 1 289 ? -1.812 -17.359 -10.344 1 94.94 289 LEU A C 1
ATOM 2224 O O . LEU A 1 289 ? -1.712 -17.766 -9.188 1 94.94 289 LEU A O 1
ATOM 2228 N N . PRO A 1 290 ? -2.867 -17.562 -11.102 1 96.19 290 PRO A N 1
ATOM 2229 C CA . PRO A 1 290 ? -3.156 -16.969 -12.414 1 96.19 290 PRO A CA 1
ATOM 2230 C C . PRO A 1 290 ? -3.459 -15.477 -12.336 1 96.19 290 PRO A C 1
ATOM 2232 O O . PRO A 1 290 ? -3.75 -14.953 -11.258 1 96.19 290 PRO A O 1
ATOM 2235 N N . SER A 1 291 ? -3.297 -14.781 -13.508 1 96.5 291 SER A N 1
ATOM 2236 C CA . SER A 1 291 ? -3.783 -13.398 -13.531 1 96.5 291 SER A CA 1
ATOM 2237 C C . SER A 1 291 ? -5.273 -13.336 -13.219 1 96.5 291 SER A C 1
ATOM 2239 O O . SER A 1 291 ? -6.031 -14.234 -13.586 1 96.5 291 SER A O 1
ATOM 2241 N N . LEU A 1 292 ? -5.699 -12.266 -12.602 1 96.69 292 LEU A N 1
ATOM 2242 C CA . LEU A 1 292 ? -7.062 -12.195 -12.086 1 96.69 292 LEU A CA 1
ATOM 2243 C C . LEU A 1 292 ? -7.973 -11.469 -13.07 1 96.69 292 LEU A C 1
ATOM 2245 O O . LEU A 1 292 ? -7.602 -10.422 -13.609 1 96.69 292 LEU A O 1
ATOM 2249 N N . THR A 1 293 ? -9.109 -12.016 -13.359 1 95.81 293 THR A N 1
ATOM 2250 C CA . THR A 1 293 ? -10.211 -11.266 -13.961 1 95.81 293 THR A CA 1
ATOM 2251 C C . THR A 1 293 ? -10.867 -10.359 -12.922 1 95.81 293 THR A C 1
ATOM 2253 O O . THR A 1 293 ? -11.336 -10.828 -11.883 1 95.81 293 THR A O 1
ATOM 2256 N N . THR A 1 294 ? -10.875 -9.109 -13.258 1 95.19 294 THR A N 1
ATOM 2257 C CA . THR A 1 294 ? -11.336 -8.211 -12.211 1 95.19 294 THR A CA 1
ATOM 2258 C C . THR A 1 294 ? -12.055 -7.004 -12.812 1 95.19 294 THR A C 1
ATOM 2260 O O . THR A 1 294 ? -11.875 -6.688 -13.992 1 95.19 294 THR A O 1
ATOM 2263 N N . ALA A 1 295 ? -12.938 -6.438 -12.023 1 93.75 295 ALA A N 1
ATOM 2264 C CA . ALA A 1 295 ? -13.438 -5.09 -12.289 1 93.75 295 ALA A CA 1
ATOM 2265 C C . ALA A 1 295 ? -12.5 -4.035 -11.695 1 93.75 295 ALA A C 1
ATOM 2267 O O . ALA A 1 295 ? -12.219 -4.047 -10.5 1 93.75 295 ALA A O 1
ATOM 2268 N N . ARG A 1 296 ? -12.062 -3.217 -12.562 1 93.5 296 ARG A N 1
ATOM 2269 C CA . ARG A 1 296 ? -11.148 -2.15 -12.156 1 93.5 296 ARG A CA 1
ATOM 2270 C C . ARG A 1 296 ? -11.867 -0.804 -12.125 1 93.5 296 ARG A C 1
ATOM 2272 O O . ARG A 1 296 ? -12.641 -0.481 -13.023 1 93.5 296 ARG A O 1
ATOM 2279 N N . GLN A 1 297 ? -11.648 -0.135 -11.023 1 93 297 GLN A N 1
ATOM 2280 C CA . GLN A 1 297 ? -12.148 1.235 -10.961 1 93 297 GLN A CA 1
ATOM 2281 C C . GLN A 1 297 ? -11.133 2.217 -11.531 1 93 297 GLN A C 1
ATOM 2283 O O . GLN A 1 297 ? -9.922 2.025 -11.391 1 93 297 GLN A O 1
ATOM 2288 N N . PRO A 1 298 ? -11.555 3.188 -12.211 1 93.12 298 PRO A N 1
ATOM 2289 C CA . PRO A 1 298 ? -10.648 4.172 -12.805 1 93.12 298 PRO A CA 1
ATOM 2290 C C . PRO A 1 298 ? -10.117 5.172 -11.781 1 93.12 298 PRO A C 1
ATOM 2292 O O . PRO A 1 298 ? -10.508 6.344 -11.789 1 93.12 298 PRO A O 1
ATOM 2295 N N . VAL A 1 299 ? -9.125 4.816 -11 1 93.06 299 VAL A N 1
ATOM 2296 C CA . VAL A 1 299 ? -8.672 5.57 -9.836 1 93.06 299 VAL A CA 1
ATOM 2297 C C . VAL A 1 299 ? -8.055 6.887 -10.281 1 93.06 299 VAL A C 1
ATOM 2299 O O . VAL A 1 299 ? -8.133 7.895 -9.578 1 93.06 299 VAL A O 1
ATOM 2302 N N . ARG A 1 300 ? -7.41 6.926 -11.453 1 93.31 300 ARG A N 1
ATOM 2303 C CA . ARG A 1 300 ? -6.824 8.164 -11.953 1 93.31 300 ARG A CA 1
ATOM 2304 C C . ARG A 1 300 ? -7.902 9.203 -12.242 1 93.31 300 ARG A C 1
ATOM 2306 O O . ARG A 1 300 ? -7.781 10.359 -11.852 1 93.31 300 ARG A O 1
ATOM 2313 N N . GLU A 1 301 ? -8.922 8.75 -12.945 1 94.88 301 GLU A N 1
ATOM 2314 C CA . GLU A 1 301 ? -10.039 9.633 -13.258 1 94.88 301 GLU A CA 1
ATOM 2315 C C . GLU A 1 301 ? -10.773 10.062 -11.992 1 94.88 301 GLU A C 1
ATOM 2317 O O . GLU A 1 301 ? -11.203 11.211 -11.867 1 94.88 301 GLU A O 1
ATOM 2322 N N . MET A 1 302 ? -10.914 9.148 -11.102 1 94 302 MET A N 1
ATOM 2323 C CA . MET A 1 302 ? -11.555 9.445 -9.82 1 94 302 MET A CA 1
ATOM 2324 C C . MET A 1 302 ? -10.773 10.5 -9.055 1 94 302 MET A C 1
ATOM 2326 O O . MET A 1 302 ? -11.359 11.43 -8.492 1 94 302 MET A O 1
ATOM 2330 N N . ALA A 1 303 ? -9.484 10.336 -9.062 1 95 303 ALA A N 1
ATOM 2331 C CA . ALA A 1 303 ? -8.633 11.297 -8.359 1 95 303 ALA A CA 1
ATOM 2332 C C . ALA A 1 303 ? -8.758 12.688 -8.969 1 95 303 ALA A C 1
ATOM 2334 O O . ALA A 1 303 ? -8.898 13.68 -8.25 1 95 303 ALA A O 1
ATOM 2335 N N . LYS A 1 304 ? -8.727 12.766 -10.266 1 95.69 304 LYS A N 1
ATOM 2336 C CA . LYS A 1 304 ? -8.883 14.047 -10.961 1 95.69 304 LYS A CA 1
ATOM 2337 C C . LYS A 1 304 ? -10.203 14.711 -10.602 1 95.69 304 LYS A C 1
ATOM 2339 O O . LYS A 1 304 ? -10.242 15.906 -10.312 1 95.69 304 LYS A O 1
ATOM 2344 N N . ALA A 1 305 ? -11.234 13.922 -10.641 1 94.75 305 ALA A N 1
ATOM 2345 C CA . ALA A 1 305 ? -12.562 14.445 -10.328 1 94.75 305 ALA A CA 1
ATOM 2346 C C . ALA A 1 305 ? -12.641 14.922 -8.883 1 94.75 305 ALA A C 1
ATOM 2348 O O . ALA A 1 305 ? -13.219 15.977 -8.602 1 94.75 305 ALA A O 1
ATOM 2349 N N . ALA A 1 306 ? -12.078 14.141 -7.961 1 94.81 306 ALA A N 1
ATOM 2350 C CA . ALA A 1 306 ? -12.117 14.484 -6.543 1 94.81 306 ALA A CA 1
ATOM 2351 C C . ALA A 1 306 ? -11.406 15.812 -6.281 1 94.81 306 ALA A C 1
ATOM 2353 O O . ALA A 1 306 ? -11.938 16.672 -5.578 1 94.81 306 ALA A O 1
ATOM 2354 N N . ILE A 1 307 ? -10.234 15.984 -6.848 1 94.62 307 ILE A N 1
ATOM 2355 C CA . ILE A 1 307 ? -9.453 17.203 -6.652 1 94.62 307 ILE A CA 1
ATOM 2356 C C . ILE A 1 307 ? -10.18 18.391 -7.277 1 94.62 307 ILE A C 1
ATOM 2358 O O . ILE A 1 307 ? -10.219 19.469 -6.691 1 94.62 307 ILE A O 1
ATOM 2362 N N . LYS A 1 308 ? -10.742 18.141 -8.438 1 93.88 308 LYS A N 1
ATOM 2363 C CA . LYS A 1 308 ? -11.508 19.188 -9.102 1 93.88 308 LYS A CA 1
ATOM 2364 C C . LYS A 1 308 ? -12.703 19.625 -8.25 1 93.88 308 LYS A C 1
ATOM 2366 O O . LYS A 1 308 ? -13.016 20.812 -8.164 1 93.88 308 LYS A O 1
ATOM 2371 N N . MET A 1 309 ? -13.359 18.672 -7.66 1 92.62 309 MET A N 1
ATOM 2372 C CA . MET A 1 309 ? -14.5 18.969 -6.797 1 92.62 309 MET A CA 1
ATOM 2373 C C . MET A 1 309 ? -14.078 19.844 -5.613 1 92.62 309 MET A C 1
ATOM 2375 O O . MET A 1 309 ? -14.789 20.766 -5.238 1 92.62 309 MET A O 1
ATOM 2379 N N . LEU A 1 310 ? -12.961 19.5 -5.012 1 92.19 310 LEU A N 1
ATOM 2380 C CA . LEU A 1 310 ? -12.469 20.297 -3.885 1 92.19 310 LEU A CA 1
ATOM 2381 C C . LEU A 1 310 ? -12.07 21.688 -4.332 1 92.19 310 LEU A C 1
ATOM 2383 O O . LEU A 1 310 ? -12.391 22.672 -3.666 1 92.19 310 LEU A O 1
ATOM 2387 N N . ALA A 1 311 ? -11.398 21.75 -5.434 1 90 311 ALA A N 1
ATOM 2388 C CA . ALA A 1 311 ? -10.867 23.016 -5.934 1 90 311 ALA A CA 1
ATOM 2389 C C . ALA A 1 311 ? -12 23.969 -6.309 1 90 311 ALA A C 1
ATOM 2391 O O . ALA A 1 311 ? -11.867 25.188 -6.152 1 90 311 ALA A O 1
ATOM 2392 N N . ASN A 1 312 ? -13.047 23.391 -6.797 1 87 312 ASN A N 1
ATOM 2393 C CA . ASN A 1 312 ? -14.141 24.203 -7.305 1 87 312 ASN A CA 1
ATOM 2394 C C . ASN A 1 312 ? -15.312 24.25 -6.328 1 87 312 ASN A C 1
ATOM 2396 O O . ASN A 1 312 ? -16.422 24.609 -6.707 1 87 312 ASN A O 1
ATOM 2400 N N . TRP A 1 313 ? -15.031 23.875 -5.184 1 84.56 313 TRP A N 1
ATOM 2401 C CA . TRP A 1 313 ? -16.125 23.812 -4.215 1 84.56 313 TRP A CA 1
ATOM 2402 C C . TRP A 1 313 ? -16.781 25.172 -4.035 1 84.56 313 TRP A C 1
ATOM 2404 O O . TRP A 1 313 ? -16.094 26.172 -3.789 1 84.56 313 TRP A O 1
ATOM 2414 N N . ASN A 1 314 ? -18.062 25.172 -4.227 1 76.81 314 ASN A N 1
ATOM 2415 C CA . ASN A 1 314 ? -18.812 26.406 -4.109 1 76.81 314 ASN A CA 1
ATOM 2416 C C . ASN A 1 314 ? -19.938 26.281 -3.08 1 76.81 314 ASN A C 1
ATOM 2418 O O . ASN A 1 314 ? -20.859 27.094 -3.068 1 76.81 314 ASN A O 1
ATOM 2422 N N . GLY A 1 315 ? -19.859 25.281 -2.301 1 75.19 315 GLY A N 1
ATOM 2423 C CA . GLY A 1 315 ? -20.875 25.062 -1.28 1 75.19 315 GLY A CA 1
ATOM 2424 C C . GLY A 1 315 ? -21.969 24.109 -1.714 1 75.19 315 GLY A C 1
ATOM 2425 O O . GLY A 1 315 ? -22.797 23.688 -0.897 1 75.19 315 GLY A O 1
ATOM 2426 N N . GLU A 1 316 ? -22 23.766 -2.979 1 77 316 GLU A N 1
ATOM 2427 C CA . GLU A 1 316 ? -23 22.828 -3.488 1 77 316 GLU A CA 1
ATOM 2428 C C . GLU A 1 316 ? -22.469 21.406 -3.5 1 77 316 GLU A C 1
ATOM 2430 O O . GLU A 1 316 ? -21.25 21.188 -3.578 1 77 316 GLU A O 1
ATOM 2435 N N . THR A 1 317 ? -23.438 20.562 -3.266 1 81.25 317 THR A N 1
ATOM 2436 C CA . THR A 1 317 ? -23.062 19.156 -3.281 1 81.25 317 THR A CA 1
ATOM 2437 C C . THR A 1 317 ? -23.109 18.594 -4.703 1 81.25 317 THR A C 1
ATOM 2439 O O . THR A 1 317 ? -23.953 18.984 -5.504 1 81.25 317 THR A O 1
ATOM 2442 N N . ALA A 1 318 ? -22.109 17.844 -5.062 1 82.25 318 ALA A N 1
ATOM 2443 C CA . ALA A 1 318 ? -22.031 17.219 -6.379 1 82.25 318 ALA A CA 1
ATOM 2444 C C . ALA A 1 318 ? -21.844 15.703 -6.254 1 82.25 318 ALA A C 1
ATOM 2446 O O . ALA A 1 318 ? -21.266 15.219 -5.277 1 82.25 318 ALA A O 1
ATOM 2447 N N . LEU A 1 319 ? -22.5 15.047 -7.156 1 83.75 319 LEU A N 1
ATOM 2448 C CA . LEU A 1 319 ? -22.312 13.609 -7.297 1 83.75 319 LEU A CA 1
ATOM 2449 C C . LEU A 1 319 ? -21.625 13.281 -8.617 1 83.75 319 LEU A C 1
ATOM 2451 O O . LEU A 1 319 ? -22.016 13.773 -9.672 1 83.75 319 LEU A O 1
ATOM 2455 N N . SER A 1 320 ? -20.516 12.57 -8.508 1 85.88 320 SER A N 1
ATOM 2456 C CA . SER A 1 320 ? -19.844 12.031 -9.68 1 85.88 320 SER A CA 1
ATOM 2457 C C . SER A 1 320 ? -19.75 10.508 -9.617 1 85.88 320 SER A C 1
ATOM 2459 O O . SER A 1 320 ? -19.281 9.953 -8.617 1 85.88 320 SER A O 1
ATOM 2461 N N . GLU A 1 321 ? -20.203 9.93 -10.625 1 88.75 321 GLU A N 1
ATOM 2462 C CA . GLU A 1 321 ? -20.172 8.469 -10.703 1 88.75 321 GLU A CA 1
ATOM 2463 C C . GLU A 1 321 ? -19.25 8.008 -11.836 1 88.75 321 GLU A C 1
ATOM 2465 O O . GLU A 1 321 ? -19.219 8.617 -12.906 1 88.75 321 GLU A O 1
ATOM 2470 N N . PHE A 1 322 ? -18.578 6.945 -11.555 1 88.56 322 PHE A N 1
ATOM 2471 C CA . PHE A 1 322 ? -17.641 6.41 -12.539 1 88.56 322 PHE A CA 1
ATOM 2472 C C . PHE A 1 322 ? -18 4.969 -12.891 1 88.56 322 PHE A C 1
ATOM 2474 O O . PHE A 1 322 ? -18.547 4.242 -12.062 1 88.56 322 PHE A O 1
ATOM 2481 N N . SER A 1 323 ? -17.641 4.676 -14.07 1 87.06 323 SER A N 1
ATOM 2482 C CA . SER A 1 323 ? -17.812 3.297 -14.516 1 87.06 323 SER A CA 1
ATOM 2483 C C . SER A 1 323 ? -16.547 2.475 -14.25 1 87.06 323 SER A C 1
ATOM 2485 O O . SER A 1 323 ? -15.445 3.018 -14.219 1 87.06 323 SER A O 1
ATOM 2487 N N . HIS A 1 324 ? -16.828 1.245 -13.992 1 89.25 324 HIS A N 1
ATOM 2488 C CA . HIS A 1 324 ? -15.719 0.301 -13.867 1 89.25 324 HIS A CA 1
ATOM 2489 C C . HIS A 1 324 ? -15.391 -0.335 -15.219 1 89.25 324 HIS A C 1
ATOM 2491 O O . HIS A 1 324 ? -16.156 -0.215 -16.172 1 89.25 324 HIS A O 1
ATOM 2497 N N . GLN A 1 325 ? -14.18 -0.861 -15.219 1 90.81 325 GLN A N 1
ATOM 2498 C CA . GLN A 1 325 ? -13.758 -1.606 -16.406 1 90.81 325 GLN A CA 1
ATOM 2499 C C . GLN A 1 325 ? -13.43 -3.057 -16.047 1 90.81 325 GLN A C 1
ATOM 2501 O O . GLN A 1 325 ? -12.742 -3.322 -15.07 1 90.81 325 GLN A O 1
ATOM 2506 N N . LEU A 1 326 ? -14.008 -3.906 -16.891 1 92.12 326 LEU A N 1
ATOM 2507 C CA . LEU A 1 326 ? -13.688 -5.316 -16.719 1 92.12 326 LEU A CA 1
ATOM 2508 C C . LEU A 1 326 ? -12.352 -5.66 -17.375 1 92.12 326 LEU A C 1
ATOM 2510 O O . LEU A 1 326 ? -12.133 -5.355 -18.547 1 92.12 326 LEU A O 1
ATOM 2514 N N . GLU A 1 327 ? -11.445 -6.129 -16.625 1 93.06 327 GLU A N 1
ATOM 2515 C CA . GLU A 1 327 ? -10.172 -6.625 -17.125 1 93.06 327 GLU A CA 1
ATOM 2516 C C . GLU A 1 327 ? -10.094 -8.148 -17.047 1 93.06 327 GLU A C 1
ATOM 2518 O O . GLU A 1 327 ? -10.094 -8.711 -15.945 1 93.06 327 GLU A O 1
ATOM 2523 N N . ILE A 1 328 ? -9.984 -8.773 -18.156 1 93.38 328 ILE A N 1
ATOM 2524 C CA . ILE A 1 328 ? -10.031 -10.234 -18.219 1 93.38 328 ILE A CA 1
ATOM 2525 C C . ILE A 1 328 ? -8.633 -10.805 -17.953 1 93.38 328 ILE A C 1
ATOM 2527 O O . ILE A 1 328 ? -7.656 -10.383 -18.578 1 93.38 328 ILE A O 1
ATOM 2531 N N . GLY A 1 329 ? -8.57 -11.672 -16.938 1 94.12 329 GLY A N 1
ATOM 2532 C CA . GLY A 1 329 ? -7.379 -12.461 -16.672 1 94.12 329 GLY A CA 1
ATOM 2533 C C . GLY A 1 329 ? -7.594 -13.945 -16.859 1 94.12 329 GLY A C 1
ATOM 2534 O O . GLY A 1 329 ? -8.555 -14.359 -17.516 1 94.12 329 GLY A O 1
ATOM 2535 N N . GLU A 1 330 ? -6.711 -14.734 -16.359 1 94.94 330 GLU A N 1
ATOM 2536 C CA . GLU A 1 330 ? -6.742 -16.188 -16.531 1 94.94 330 GLU A CA 1
ATOM 2537 C C . GLU A 1 330 ? -7.727 -16.844 -15.562 1 94.94 330 GLU A C 1
ATOM 2539 O O . GLU A 1 330 ? -8.172 -17.969 -15.781 1 94.94 330 GLU A O 1
ATOM 2544 N N . SER A 1 331 ? -8.109 -16.109 -14.531 1 95.88 331 SER A N 1
ATOM 2545 C CA . SER A 1 331 ? -8.742 -16.734 -13.375 1 95.88 331 SER A CA 1
ATOM 2546 C C . SER A 1 331 ? -10.188 -17.109 -13.672 1 95.88 331 SER A C 1
ATOM 2548 O O . SER A 1 331 ? -10.805 -17.875 -12.93 1 95.88 331 SER A O 1
ATOM 2550 N N . CYS A 1 332 ? -10.766 -16.531 -14.703 1 92.81 332 CYS A N 1
ATOM 2551 C CA . CYS A 1 332 ? -12.172 -16.812 -14.969 1 92.81 332 CYS A CA 1
ATOM 2552 C C . CYS A 1 332 ? -12.32 -17.938 -15.977 1 92.81 332 CYS A C 1
ATOM 2554 O O . CYS A 1 332 ? -13.438 -18.391 -16.25 1 92.81 332 CYS A O 1
ATOM 2556 N N . GLY A 1 333 ? -11.281 -18.453 -16.484 1 85.5 333 GLY A N 1
ATOM 2557 C CA . GLY A 1 333 ? -11.328 -19.562 -17.422 1 85.5 333 GLY A CA 1
ATOM 2558 C C . GLY A 1 333 ? -11.648 -19.141 -18.828 1 85.5 333 GLY A C 1
ATOM 2559 O O . GLY A 1 333 ? -11.844 -19.984 -19.703 1 85.5 333 GLY A O 1
ATOM 2560 N N . CYS A 1 334 ? -11.789 -17.844 -19.062 1 74.69 334 CYS A N 1
ATOM 2561 C CA . CYS A 1 334 ? -12.07 -17.359 -20.406 1 74.69 334 CYS A CA 1
ATOM 2562 C C . CYS A 1 334 ? -10.875 -17.578 -21.328 1 74.69 334 CYS A C 1
ATOM 2564 O O . CYS A 1 334 ? -9.727 -17.562 -20.875 1 74.69 334 CYS A O 1
ATOM 2566 N N . LYS A 1 335 ? -11.164 -18.219 -22.484 1 61.88 335 LYS A N 1
ATOM 2567 C CA . LYS A 1 335 ? -10.094 -18.344 -23.469 1 61.88 335 LYS A CA 1
ATOM 2568 C C . LYS A 1 335 ? -9.492 -17 -23.812 1 61.88 335 LYS A C 1
ATOM 2570 O O . LYS A 1 335 ? -10.211 -16.078 -24.219 1 61.88 335 LYS A O 1
ATOM 2575 N N . LEU A 1 336 ? -8.445 -16.578 -23.094 1 52.25 336 LEU A N 1
ATOM 2576 C CA . LEU A 1 336 ? -7.789 -15.305 -23.406 1 52.25 336 LEU A CA 1
ATOM 2577 C C . LEU A 1 336 ? -7.422 -15.227 -24.875 1 52.25 336 LEU A C 1
ATOM 2579 O O . LEU A 1 336 ? -6.859 -16.172 -25.438 1 52.25 336 LEU A O 1
ATOM 2583 N N . VAL A 1 337 ? -8.281 -14.648 -25.703 1 40.25 337 VAL A N 1
ATOM 2584 C CA . VAL A 1 337 ? -7.848 -14.453 -27.094 1 40.25 337 VAL A CA 1
ATOM 2585 C C . VAL A 1 337 ? -6.48 -13.781 -27.109 1 40.25 337 VAL A C 1
ATOM 2587 O O . VAL A 1 337 ? -6.324 -12.664 -26.609 1 40.25 337 VAL A O 1
ATOM 2590 N N . ARG A 1 338 ? -5.457 -14.523 -27.016 1 38.12 338 ARG A N 1
ATOM 2591 C CA . ARG A 1 338 ? -4.18 -13.891 -27.328 1 38.12 338 ARG A CA 1
ATOM 2592 C C . ARG A 1 338 ? -4.223 -13.219 -28.688 1 38.12 338 ARG A C 1
ATOM 2594 O O . ARG A 1 338 ? -4.855 -13.734 -29.625 1 38.12 338 ARG A O 1
ATOM 2601 N N . MET B 1 1 ? -24.469 39.906 -4.188 1 27.45 1 MET B N 1
ATOM 2602 C CA . MET B 1 1 ? -24.156 39.875 -2.762 1 27.45 1 MET B CA 1
ATOM 2603 C C . MET B 1 1 ? -23.094 38.844 -2.441 1 27.45 1 MET B C 1
ATOM 2605 O O . MET B 1 1 ? -23.25 37.656 -2.809 1 27.45 1 MET B O 1
ATOM 2609 N N . ALA B 1 2 ? -21.859 39.312 -2.23 1 32.72 2 ALA B N 1
ATOM 2610 C CA . ALA B 1 2 ? -20.656 38.531 -1.983 1 32.72 2 ALA B CA 1
ATOM 2611 C C . ALA B 1 2 ? -20.891 37.5 -0.863 1 32.72 2 ALA B C 1
ATOM 2613 O O . ALA B 1 2 ? -21.297 37.875 0.244 1 32.72 2 ALA B O 1
ATOM 2614 N N . LYS B 1 3 ? -21.297 36.438 -1.163 1 35.94 3 LYS B N 1
ATOM 2615 C CA . LYS B 1 3 ? -21.656 35.438 -0.148 1 35.94 3 LYS B CA 1
ATOM 2616 C C . LYS B 1 3 ? -20.641 35.406 0.987 1 35.94 3 LYS B C 1
ATOM 2618 O O . LYS B 1 3 ? -19.453 35.219 0.754 1 35.94 3 LYS B O 1
ATOM 2623 N N . GLN B 1 4 ? -20.891 36.156 2.092 1 32.16 4 GLN B N 1
ATOM 2624 C CA . GLN B 1 4 ? -20.125 36.312 3.316 1 32.16 4 GLN B CA 1
ATOM 2625 C C . GLN B 1 4 ? -19.531 34.969 3.785 1 32.16 4 GLN B C 1
ATOM 2627 O O . GLN B 1 4 ? -20.281 34.031 4.027 1 32.16 4 GLN B O 1
ATOM 2632 N N . VAL B 1 5 ? -18.484 34.562 3.291 1 36.69 5 VAL B N 1
ATOM 2633 C CA . VAL B 1 5 ? -17.719 33.438 3.855 1 36.69 5 VAL B CA 1
ATOM 2634 C C . VAL B 1 5 ? -17.859 33.438 5.375 1 36.69 5 VAL B C 1
ATOM 2636 O O . VAL B 1 5 ? -17.484 34.406 6.039 1 36.69 5 VAL B O 1
ATOM 2639 N N . LYS B 1 6 ? -18.781 32.875 5.973 1 45.75 6 LYS B N 1
ATOM 2640 C CA . LYS B 1 6 ? -19.031 32.812 7.41 1 45.75 6 LYS B CA 1
ATOM 2641 C C . LYS B 1 6 ? -17.719 32.719 8.188 1 45.75 6 LYS B C 1
ATOM 2643 O O . LYS B 1 6 ? -16.906 31.844 7.93 1 45.75 6 LYS B O 1
ATOM 2648 N N . GLN B 1 7 ? -17.25 33.75 8.789 1 49.34 7 GLN B N 1
ATOM 2649 C CA . GLN B 1 7 ? -16.109 33.875 9.695 1 49.34 7 GLN B CA 1
ATOM 2650 C C . GLN B 1 7 ? -16.109 32.719 10.711 1 49.34 7 GLN B C 1
ATOM 2652 O O . GLN B 1 7 ? -17.141 32.406 11.289 1 49.34 7 GLN B O 1
ATOM 2657 N N . ARG B 1 8 ? -15.141 31.797 10.617 1 57.62 8 ARG B N 1
ATOM 2658 C CA . ARG B 1 8 ? -14.984 30.734 11.617 1 57.62 8 ARG B CA 1
ATOM 2659 C C . ARG B 1 8 ? -15.125 31.297 13.023 1 57.62 8 ARG B C 1
ATOM 2661 O O . ARG B 1 8 ? -14.672 32.406 13.312 1 57.62 8 ARG B O 1
ATOM 2668 N N . ALA B 1 9 ? -15.969 30.609 13.867 1 68.56 9 ALA B N 1
ATOM 2669 C CA . ALA B 1 9 ? -16.156 31.016 15.258 1 68.56 9 ALA B CA 1
ATOM 2670 C C . ALA B 1 9 ? -14.82 31.109 15.992 1 68.56 9 ALA B C 1
ATOM 2672 O O . ALA B 1 9 ? -13.938 30.281 15.789 1 68.56 9 ALA B O 1
ATOM 2673 N N . THR B 1 10 ? -14.5 32.156 16.578 1 72.19 10 THR B N 1
ATOM 2674 C CA . THR B 1 10 ? -13.281 32.375 17.359 1 72.19 10 THR B CA 1
ATOM 2675 C C . THR B 1 10 ? -13.516 32.094 18.828 1 72.19 10 THR B C 1
ATOM 2677 O O . THR B 1 10 ? -14.656 31.938 19.266 1 72.19 10 THR B O 1
ATOM 2680 N N . ARG B 1 11 ? -12.383 31.953 19.406 1 79.12 11 ARG B N 1
ATOM 2681 C CA . ARG B 1 11 ? -12.492 31.828 20.859 1 79.12 11 ARG B CA 1
ATOM 2682 C C . ARG B 1 11 ? -13.289 32.969 21.453 1 79.12 11 ARG B C 1
ATOM 2684 O O . ARG B 1 11 ? -14 32.812 22.438 1 79.12 11 ARG B O 1
ATOM 2691 N N . ALA B 1 12 ? -13.141 34.094 20.781 1 82.94 12 ALA B N 1
ATOM 2692 C CA . ALA B 1 12 ? -13.883 35.281 21.25 1 82.94 12 ALA B CA 1
ATOM 2693 C C . ALA B 1 12 ? -15.383 35.062 21.078 1 82.94 12 ALA B C 1
ATOM 2695 O O . ALA B 1 12 ? -16.172 35.469 21.953 1 82.94 12 ALA B O 1
ATOM 2696 N N . ASP B 1 13 ? -15.719 34.406 20.078 1 85.12 13 ASP B N 1
ATOM 2697 C CA . ASP B 1 13 ? -17.125 34.094 19.844 1 85.12 13 ASP B CA 1
ATOM 2698 C C . ASP B 1 13 ? -17.672 33.156 20.906 1 85.12 13 ASP B C 1
ATOM 2700 O O . ASP B 1 13 ? -18.781 33.312 21.406 1 85.12 13 ASP B O 1
ATOM 2704 N N . VAL B 1 14 ? -16.828 32.188 21.156 1 87.25 14 VAL B N 1
ATOM 2705 C CA . VAL B 1 14 ? -17.219 31.219 22.172 1 87.25 14 VAL B CA 1
ATOM 2706 C C . VAL B 1 14 ? -17.344 31.922 23.531 1 87.25 14 VAL B C 1
ATOM 2708 O O . VAL B 1 14 ? -18.297 31.672 24.266 1 87.25 14 VAL B O 1
ATOM 2711 N N . ALA B 1 15 ? -16.406 32.75 23.781 1 89.19 15 ALA B N 1
ATOM 2712 C CA . ALA B 1 15 ? -16.406 33.5 25.047 1 89.19 15 ALA B CA 1
ATOM 2713 C C . ALA B 1 15 ? -17.672 34.344 25.188 1 89.19 15 ALA B C 1
ATOM 2715 O O . ALA B 1 15 ? -18.297 34.375 26.25 1 89.19 15 ALA B O 1
ATOM 2716 N N . GLN B 1 16 ? -18 34.938 24.172 1 89.38 16 GLN B N 1
ATOM 2717 C CA . GLN B 1 16 ? -19.203 35.781 24.156 1 89.38 16 GLN B CA 1
ATOM 2718 C C . GLN B 1 16 ? -20.453 34.938 24.391 1 89.38 16 GLN B C 1
ATOM 2720 O O . GLN B 1 16 ? -21.312 35.312 25.188 1 89.38 16 GLN B O 1
ATOM 2725 N N . GLU B 1 17 ? -20.422 33.875 23.703 1 89.62 17 GLU B N 1
ATOM 2726 C CA . GLU B 1 17 ? -2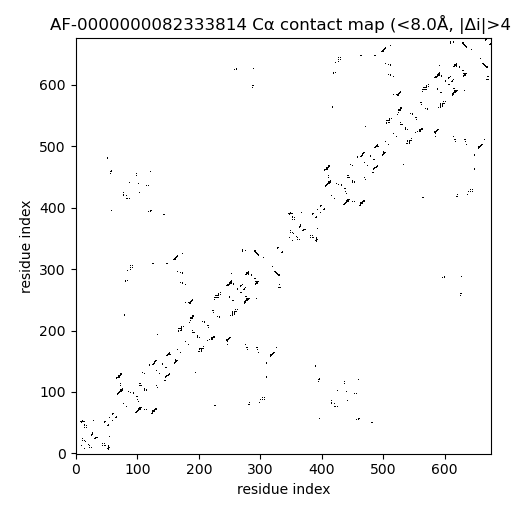1.578 33 23.812 1 89.62 17 GLU B CA 1
ATOM 2727 C C . GLU B 1 17 ? -21.688 32.406 25.219 1 89.62 17 GLU B C 1
ATOM 2729 O O . GLU B 1 17 ? -22.781 32.25 25.75 1 89.62 17 GLU B O 1
ATOM 2734 N N . ALA B 1 18 ? -20.625 32.031 25.734 1 90.31 18 ALA B N 1
ATOM 2735 C CA . ALA B 1 18 ? -20.578 31.359 27.016 1 90.31 18 ALA B CA 1
ATOM 2736 C C . ALA B 1 18 ? -20.625 32.375 28.172 1 90.31 18 ALA B C 1
ATOM 2738 O O . ALA B 1 18 ? -20.828 32 29.328 1 90.31 18 ALA B O 1
ATOM 2739 N N . GLY B 1 19 ? -20.453 33.625 27.922 1 90.81 19 GLY B N 1
ATOM 2740 C CA . GLY B 1 19 ? -20.438 34.656 28.953 1 90.81 19 GLY B CA 1
ATOM 2741 C C . GLY B 1 19 ? -19.188 34.594 29.812 1 90.81 19 GLY B C 1
ATOM 2742 O O . GLY B 1 19 ? -19.266 34.719 31.047 1 90.81 19 GLY B O 1
ATOM 2743 N N . THR B 1 20 ? -18.188 34.188 29.188 1 88.62 20 THR B N 1
ATOM 2744 C CA . THR B 1 20 ? -16.906 34.094 29.906 1 88.62 20 THR B CA 1
ATOM 2745 C C . THR B 1 20 ? -15.812 34.844 29.156 1 88.62 20 THR B C 1
ATOM 2747 O O . THR B 1 20 ? -16.062 35.406 28.094 1 88.62 20 THR B O 1
ATOM 2750 N N . SER B 1 21 ? -14.703 34.969 29.797 1 83.69 21 SER B N 1
ATOM 2751 C CA . SER B 1 21 ? -13.547 35.531 29.125 1 83.69 21 SER B CA 1
ATOM 2752 C C . SER B 1 21 ? -12.953 34.562 28.125 1 83.69 21 SER B C 1
ATOM 2754 O O . SER B 1 21 ? -13.203 33.344 28.188 1 83.69 21 SER B O 1
ATOM 2756 N N . VAL B 1 22 ? -12.141 35.031 27.172 1 85.94 22 VAL B N 1
ATOM 2757 C CA . VAL B 1 22 ? -11.445 34.219 26.172 1 85.94 22 VAL B CA 1
ATOM 2758 C C . VAL B 1 22 ? -10.461 33.281 26.891 1 85.94 22 VAL B C 1
ATOM 2760 O O . VAL B 1 22 ? -10.258 32.156 26.453 1 85.94 22 VAL B O 1
ATOM 2763 N N . ALA B 1 23 ? -9.93 33.75 28.047 1 80.25 23 ALA B N 1
ATOM 2764 C CA . ALA B 1 23 ? -8.992 32.938 28.828 1 80.25 23 ALA B CA 1
ATOM 2765 C C . ALA B 1 23 ? -9.664 31.688 29.375 1 80.25 23 ALA B C 1
ATOM 2767 O O . ALA B 1 23 ? -9.086 30.594 29.359 1 80.25 23 ALA B O 1
ATOM 2768 N N . VAL B 1 24 ? -10.812 31.875 29.812 1 82.5 24 VAL B N 1
ATOM 2769 C CA . VAL B 1 24 ? -11.562 30.766 30.391 1 82.5 24 VAL B CA 1
ATOM 2770 C C . VAL B 1 24 ? -11.883 29.75 29.297 1 82.5 24 VAL B C 1
ATOM 2772 O O . VAL B 1 24 ? -11.781 28.531 29.516 1 82.5 24 VAL B O 1
ATOM 2775 N N . VAL B 1 25 ? -12.227 30.219 28.078 1 82.88 25 VAL B N 1
ATOM 2776 C CA . VAL B 1 25 ? -12.477 29.328 26.953 1 82.88 25 VAL B CA 1
ATOM 2777 C C . VAL B 1 25 ? -11.211 28.516 26.641 1 82.88 25 VAL B C 1
ATOM 2779 O O . VAL B 1 25 ? -11.273 27.312 26.406 1 82.88 25 VAL B O 1
ATOM 2782 N N . SER B 1 26 ? -10.148 29.172 26.719 1 76.38 26 SER B N 1
ATOM 2783 C CA . SER B 1 26 ? -8.867 28.516 26.469 1 76.38 26 SER B CA 1
ATOM 2784 C C . SER B 1 26 ? -8.586 27.438 27.516 1 76.38 26 SER B C 1
ATOM 2786 O O . SER B 1 26 ? -8.125 26.344 27.156 1 76.38 26 SER B O 1
ATOM 2788 N N . TYR B 1 27 ? -8.938 27.797 28.75 1 75.88 27 TYR B N 1
ATOM 2789 C CA . TYR B 1 27 ? -8.703 26.828 29.812 1 75.88 27 TYR B CA 1
ATOM 2790 C C . TYR B 1 27 ? -9.57 25.594 29.625 1 75.88 27 TYR B C 1
ATOM 2792 O O . TYR B 1 27 ? -9.109 24.469 29.844 1 75.88 27 TYR B O 1
ATOM 2800 N N . VAL B 1 28 ? -10.719 25.797 29.172 1 77.25 28 VAL B N 1
ATOM 2801 C CA . VAL B 1 28 ? -11.664 24.688 29.016 1 77.25 28 VAL B CA 1
ATOM 2802 C C . VAL B 1 28 ? -11.25 23.844 27.812 1 77.25 28 VAL B C 1
ATOM 2804 O O . VAL B 1 28 ? -11.227 22.609 27.906 1 77.25 28 VAL B O 1
ATOM 2807 N N . VAL B 1 29 ? -10.883 24.5 26.75 1 73.06 29 VAL B N 1
ATOM 2808 C CA . VAL B 1 29 ? -10.562 23.844 25.5 1 73.06 29 VAL B CA 1
ATOM 2809 C C . VAL B 1 29 ? -9.266 23.047 25.656 1 73.06 29 VAL B C 1
ATOM 2811 O O . VAL B 1 29 ? -9.125 21.953 25.094 1 73.06 29 VAL B O 1
ATOM 2814 N N . ASN B 1 30 ? -8.438 23.578 26.516 1 65.44 30 ASN B N 1
ATOM 2815 C CA . ASN B 1 30 ? -7.117 22.984 26.656 1 65.44 30 ASN B CA 1
ATOM 2816 C C . ASN B 1 30 ? -7.023 22.141 27.938 1 65.44 30 ASN B C 1
ATOM 2818 O O . ASN B 1 30 ? -5.957 21.609 28.266 1 65.44 30 ASN B O 1
ATOM 2822 N N . ASN B 1 31 ? -8.094 22 28.469 1 67.12 31 ASN B N 1
ATOM 2823 C CA . ASN B 1 31 ? -8.164 21.344 29.766 1 67.12 31 ASN B CA 1
ATOM 2824 C C . ASN B 1 31 ? -7.098 21.859 30.719 1 67.12 31 ASN B C 1
ATOM 2826 O O . ASN B 1 31 ? -6.367 21.078 31.328 1 67.12 31 ASN B O 1
ATOM 2830 N N . GLY B 1 32 ? -6.73 23 30.719 1 61.59 32 GLY B N 1
ATOM 2831 C CA . GLY B 1 32 ? -5.785 23.688 31.594 1 61.59 32 GLY B CA 1
ATOM 2832 C C . GLY B 1 32 ? -5.355 25.047 31.062 1 61.59 32 GLY B C 1
ATOM 2833 O O . GLY B 1 32 ? -6.02 25.609 30.203 1 61.59 32 GLY B O 1
ATOM 2834 N N . PRO B 1 33 ? -4.277 25.594 31.75 1 60.94 33 PRO B N 1
ATOM 2835 C CA . PRO B 1 33 ? -3.504 25.25 32.938 1 60.94 33 PRO B CA 1
ATOM 2836 C C . PRO B 1 33 ? -4.254 25.547 34.25 1 60.94 33 PRO B C 1
ATOM 2838 O O . PRO B 1 33 ? -3.854 25.094 35.312 1 60.94 33 PRO B O 1
ATOM 2841 N N . ARG B 1 34 ? -5.32 26.359 34.219 1 70.38 34 ARG B N 1
ATOM 2842 C CA . ARG B 1 34 ? -6.051 26.672 35.469 1 70.38 34 ARG B CA 1
ATOM 2843 C C . ARG B 1 34 ? -7.371 25.922 35.531 1 70.38 34 ARG B C 1
ATOM 2845 O O . ARG B 1 34 ? -8.016 25.688 34.5 1 70.38 34 ARG B O 1
ATOM 2852 N N . PRO B 1 35 ? -7.73 25.531 36.719 1 76.62 35 PRO B N 1
ATOM 2853 C CA . PRO B 1 35 ? -9.016 24.844 36.875 1 76.62 35 PRO B CA 1
ATOM 2854 C C . PRO B 1 35 ? -10.203 25.766 36.562 1 76.62 35 PRO B C 1
ATOM 2856 O O . PRO B 1 35 ? -10.172 26.953 36.906 1 76.62 35 PRO B O 1
ATOM 2859 N N . VAL B 1 36 ? -11.18 25.234 35.844 1 81.06 36 VAL B N 1
ATOM 2860 C CA . VAL B 1 36 ? -12.422 25.922 35.531 1 81.06 36 VAL B CA 1
ATOM 2861 C C . VAL B 1 36 ? -13.586 25.234 36.219 1 81.06 36 VAL B C 1
ATOM 2863 O O . VAL B 1 36 ? -13.633 24 36.281 1 81.06 36 VAL B O 1
ATOM 2866 N N . ALA B 1 37 ? -14.438 26.031 36.938 1 84.94 37 ALA B N 1
ATOM 2867 C CA . ALA B 1 37 ? -15.602 25.484 37.625 1 84.94 37 ALA B CA 1
ATOM 2868 C C . ALA B 1 37 ? -16.453 24.641 36.688 1 84.94 37 ALA B C 1
ATOM 2870 O O . ALA B 1 37 ? -16.609 24.984 35.5 1 84.94 37 ALA B O 1
ATOM 2871 N N . PRO B 1 38 ? -16.969 23.547 37.219 1 86.06 38 PRO B N 1
ATOM 2872 C CA . PRO B 1 38 ? -17.734 22.625 36.375 1 86.06 38 PRO B CA 1
ATOM 2873 C C . PRO B 1 38 ? -18.859 23.312 35.625 1 86.06 38 PRO B C 1
ATOM 2875 O O . PRO B 1 38 ? -19.094 23.016 34.438 1 86.06 38 PRO B O 1
ATOM 2878 N N . ALA B 1 39 ? -19.547 24.188 36.25 1 86.56 39 ALA B N 1
ATOM 2879 C CA . ALA B 1 39 ? -20.656 24.891 35.625 1 86.56 39 ALA B CA 1
ATOM 2880 C C . ALA B 1 39 ? -20.188 25.734 34.438 1 86.56 39 ALA B C 1
ATOM 2882 O O . ALA B 1 39 ? -20.828 25.75 33.375 1 86.56 39 ALA B O 1
ATOM 2883 N N . THR B 1 40 ? -19.109 26.375 34.625 1 88.12 40 THR B N 1
ATOM 2884 C CA . THR B 1 40 ? -18.531 27.219 33.562 1 88.12 40 THR B CA 1
ATOM 2885 C C . THR B 1 40 ? -18.031 26.375 32.406 1 88.12 40 THR B C 1
ATOM 2887 O O . THR B 1 40 ? -18.219 26.734 31.25 1 88.12 40 THR B O 1
ATOM 2890 N N . ARG B 1 41 ? -17.422 25.297 32.688 1 88.88 41 ARG B N 1
ATOM 2891 C CA . ARG B 1 41 ? -16.953 24.375 31.672 1 88.88 41 ARG B CA 1
ATOM 2892 C C . ARG B 1 41 ? -18.094 23.891 30.781 1 88.88 41 ARG B C 1
ATOM 2894 O O . ARG B 1 41 ? -17.969 23.859 29.562 1 88.88 41 ARG B O 1
ATOM 2901 N N . GLU B 1 42 ? -19.109 23.594 31.438 1 88.19 42 GLU B N 1
ATOM 2902 C CA . GLU B 1 42 ? -20.266 23.125 30.688 1 88.19 42 GLU B CA 1
ATOM 2903 C C . GLU B 1 42 ? -20.797 24.203 29.75 1 88.19 42 GLU B C 1
ATOM 2905 O O . GLU B 1 42 ? -21.188 23.922 28.609 1 88.19 42 GLU B O 1
ATOM 2910 N N . ARG B 1 43 ? -20.906 25.438 30.266 1 88.19 43 ARG B N 1
ATOM 2911 C CA . ARG B 1 43 ? -21.359 26.547 29.438 1 88.19 43 ARG B CA 1
ATOM 2912 C C . ARG B 1 43 ? -20.453 26.75 28.234 1 88.19 43 ARG B C 1
ATOM 2914 O O . ARG B 1 43 ? -20.922 27 27.125 1 88.19 43 ARG B O 1
ATOM 2921 N N . VAL B 1 44 ? -19.188 26.609 28.5 1 88.62 44 VAL B N 1
ATOM 2922 C CA . VAL B 1 44 ? -18.203 26.797 27.422 1 88.62 44 VAL B CA 1
ATOM 2923 C C . VAL B 1 44 ? -18.344 25.688 26.391 1 88.62 44 VAL B C 1
ATOM 2925 O O . VAL B 1 44 ? -18.359 25.953 25.188 1 88.62 44 VAL B O 1
ATOM 2928 N N . LEU B 1 45 ? -18.484 24.547 26.844 1 84.62 45 LEU B N 1
ATOM 2929 C CA . LEU B 1 45 ? -18.641 23.406 25.938 1 84.62 45 LEU B CA 1
ATOM 2930 C C . LEU B 1 45 ? -19.922 23.547 25.125 1 84.62 45 LEU B C 1
ATOM 2932 O O . LEU B 1 45 ? -19.922 23.234 23.922 1 84.62 45 LEU B O 1
ATOM 2936 N N . ALA B 1 46 ? -20.969 23.953 25.781 1 84.31 46 ALA B N 1
ATOM 2937 C CA . ALA B 1 46 ? -22.219 24.203 25.078 1 84.31 46 ALA B CA 1
ATOM 2938 C C . ALA B 1 46 ? -22.062 25.297 24.031 1 84.31 46 ALA B C 1
ATOM 2940 O O . ALA B 1 46 ? -22.609 25.203 22.938 1 84.31 46 ALA B O 1
ATOM 2941 N N . ALA B 1 47 ? -21.359 26.359 24.359 1 85.81 47 ALA B N 1
ATOM 2942 C CA . ALA B 1 47 ? -21.109 27.469 23.453 1 85.81 47 ALA B CA 1
ATOM 2943 C C . ALA B 1 47 ? -20.266 27.016 22.266 1 85.81 47 ALA B C 1
ATOM 2945 O O . ALA B 1 47 ? -20.484 27.469 21.141 1 85.81 47 ALA B O 1
ATOM 2946 N N . ILE B 1 48 ? -19.281 26.141 22.516 1 79.19 48 ILE B N 1
ATOM 2947 C CA . ILE B 1 48 ? -18.453 25.594 21.469 1 79.19 48 ILE B CA 1
ATOM 2948 C C . ILE B 1 48 ? -19.328 24.844 20.453 1 79.19 48 ILE B C 1
ATOM 2950 O O . ILE B 1 48 ? -19.188 25.031 19.25 1 79.19 48 ILE B O 1
ATOM 2954 N N . LYS B 1 49 ? -20.156 24.125 20.984 1 77.44 49 LYS B N 1
ATOM 2955 C CA . LYS B 1 49 ? -21.062 23.359 20.125 1 77.44 49 LYS B CA 1
ATOM 2956 C C . LYS B 1 49 ? -21.969 24.281 19.328 1 77.44 49 LYS B C 1
ATOM 2958 O O . LYS B 1 49 ? -22.188 24.062 18.125 1 77.44 49 LYS B O 1
ATOM 2963 N N . LYS B 1 50 ? -22.438 25.25 20.031 1 79.31 50 LYS B N 1
ATOM 2964 C CA . LYS B 1 50 ? -23.375 26.172 19.406 1 79.31 50 LYS B CA 1
ATOM 2965 C C . LYS B 1 50 ? -22.703 27.016 18.328 1 79.31 50 LYS B C 1
ATOM 2967 O O . LYS B 1 50 ? -23.281 27.25 17.266 1 79.31 50 LYS B O 1
ATOM 2972 N N . THR B 1 51 ? -21.547 27.516 18.672 1 76.88 51 THR B N 1
ATOM 2973 C CA . THR B 1 51 ? -20.844 28.406 17.75 1 76.88 51 THR B CA 1
ATOM 2974 C C . THR B 1 51 ? -20.156 27.625 16.641 1 76.88 51 THR B C 1
ATOM 2976 O O . THR B 1 51 ? -19.781 28.188 15.617 1 76.88 51 THR B O 1
ATOM 2979 N N . GLY B 1 52 ? -19.969 26.344 17 1 67 52 GLY B N 1
ATOM 2980 C CA . GLY B 1 52 ? -19.203 25.531 16.078 1 67 52 GLY B CA 1
ATOM 2981 C C . GLY B 1 52 ? -17.719 25.781 16.125 1 67 52 GLY B C 1
ATOM 2982 O O . GLY B 1 52 ? -17 25.531 15.156 1 67 52 GLY B O 1
ATOM 2983 N N . TYR B 1 53 ? -17.328 26.422 17.281 1 64.44 53 TYR B N 1
ATOM 2984 C CA . TYR B 1 53 ? -15.922 26.734 17.469 1 64.44 53 TYR B CA 1
ATOM 2985 C C . TYR B 1 53 ? -15.07 25.484 17.5 1 64.44 53 TYR B C 1
ATOM 2987 O O . TYR B 1 53 ? -15.398 24.516 18.188 1 64.44 53 TYR B O 1
ATOM 2995 N N . ARG B 1 54 ? -14.195 25.406 16.719 1 59.75 54 ARG B N 1
ATOM 2996 C CA . ARG B 1 54 ? -13.164 24.375 16.766 1 59.75 54 ARG B CA 1
ATOM 2997 C C . ARG B 1 54 ? -11.805 24.969 17.109 1 59.75 54 ARG B C 1
ATOM 2999 O O . ARG B 1 54 ? -11.375 25.938 16.469 1 59.75 54 ARG B O 1
ATOM 3006 N N . PRO B 1 55 ? -11.375 24.5 18.344 1 53.41 55 PRO B N 1
ATOM 3007 C CA . PRO B 1 55 ? -10.047 25.031 18.656 1 53.41 55 PRO B CA 1
ATOM 3008 C C . PRO B 1 55 ? -9.062 24.906 17.484 1 53.41 55 PRO B C 1
ATOM 3010 O O . PRO B 1 55 ? -9.055 23.875 16.797 1 53.41 55 PRO B O 1
ATOM 3013 N N . ASN B 1 56 ? -8.789 25.938 16.922 1 48.75 56 ASN B N 1
ATOM 3014 C CA . ASN B 1 56 ? -7.785 25.922 15.867 1 48.75 56 ASN B CA 1
ATOM 3015 C C . ASN B 1 56 ? -6.469 25.328 16.344 1 48.75 56 ASN B C 1
ATOM 3017 O O . ASN B 1 56 ? -5.828 25.875 17.25 1 48.75 56 ASN B O 1
ATOM 3021 N N . ASN B 1 57 ? -6.297 24.094 16.156 1 47.19 57 ASN B N 1
ATOM 3022 C CA . ASN B 1 57 ? -5.055 23.453 16.578 1 47.19 57 ASN B CA 1
ATOM 3023 C C . ASN B 1 57 ? -3.836 24.297 16.219 1 47.19 57 ASN B C 1
ATOM 3025 O O . ASN B 1 57 ? -2.826 24.266 16.922 1 47.19 57 ASN B O 1
ATOM 3029 N N . VAL B 1 58 ? -3.973 25.031 15.117 1 44.97 58 VAL B N 1
ATOM 3030 C CA . VAL B 1 58 ? -2.871 25.938 14.789 1 44.97 58 VAL B CA 1
ATOM 3031 C C . VAL B 1 58 ? -2.682 26.953 15.914 1 44.97 58 VAL B C 1
ATOM 3033 O O . VAL B 1 58 ? -1.555 27.219 16.344 1 44.97 58 VAL B O 1
ATOM 3036 N N . ALA B 1 59 ? -3.799 27.422 16.359 1 45.91 59 ALA B N 1
ATOM 3037 C CA . ALA B 1 59 ? -3.711 28.359 17.484 1 45.91 59 ALA B CA 1
ATOM 3038 C C . ALA B 1 59 ? -3.273 27.641 18.766 1 45.91 59 ALA B C 1
ATOM 3040 O O . ALA B 1 59 ? -2.475 28.172 19.531 1 45.91 59 ALA B O 1
ATOM 3041 N N . ARG B 1 60 ? -3.846 26.484 18.938 1 45.72 60 ARG B N 1
ATOM 3042 C CA . ARG B 1 60 ? -3.4 25.703 20.078 1 45.72 60 ARG B CA 1
ATOM 3043 C C . ARG B 1 60 ? -1.933 25.312 19.953 1 45.72 60 ARG B C 1
ATOM 3045 O O . ARG B 1 60 ? -1.19 25.312 20.938 1 45.72 60 ARG B O 1
ATOM 3052 N N . ALA B 1 61 ? -1.627 24.766 18.75 1 46.41 61 ALA B N 1
ATOM 3053 C CA . ALA B 1 61 ? -0.211 24.516 18.484 1 46.41 61 ALA B CA 1
ATOM 3054 C C . ALA B 1 61 ? 0.63 25.75 18.797 1 46.41 61 ALA B C 1
ATOM 3056 O O . ALA B 1 61 ? 1.729 25.641 19.344 1 46.41 61 ALA B O 1
ATOM 3057 N N . LEU B 1 62 ? 0.06 26.844 18.562 1 42.78 62 LEU B N 1
ATOM 3058 C CA . LEU B 1 62 ? 0.714 28.094 18.922 1 42.78 62 LEU B CA 1
ATOM 3059 C C . LEU B 1 62 ? 0.752 28.266 20.438 1 42.78 62 LEU B C 1
ATOM 3061 O O . LEU B 1 62 ? 1.758 28.719 20.984 1 42.78 62 LEU B O 1
ATOM 3065 N N . ALA B 1 63 ? -0.367 27.891 21.016 1 41.25 63 ALA B N 1
ATOM 3066 C CA . ALA B 1 63 ? -0.394 28.078 22.469 1 41.25 63 ALA B CA 1
ATOM 3067 C C . ALA B 1 63 ? 0.366 26.953 23.172 1 41.25 63 ALA B C 1
ATOM 3069 O O . ALA B 1 63 ? 1.082 27.203 24.141 1 41.25 63 ALA B O 1
ATOM 3070 N N . SER B 1 64 ? 0.076 25.766 22.797 1 45.97 64 SER B N 1
ATOM 3071 C CA . SER B 1 64 ? 0.733 24.625 23.438 1 45.97 64 SER B CA 1
ATOM 3072 C C . SER B 1 64 ? 2.082 24.328 22.797 1 45.97 64 SER B C 1
ATOM 3074 O O . SER B 1 64 ? 2.922 23.641 23.391 1 45.97 64 SER B O 1
ATOM 3076 N N . GLY B 1 65 ? 2.416 24.906 21.766 1 47.44 65 GLY B N 1
ATOM 3077 C CA . GLY B 1 65 ? 3.672 24.781 21.047 1 47.44 65 GLY B CA 1
ATOM 3078 C C . GLY B 1 65 ? 3.791 23.484 20.25 1 47.44 65 GLY B C 1
ATOM 3079 O O . GLY B 1 65 ? 4.801 23.25 19.594 1 47.44 65 GLY B O 1
ATOM 3080 N N . THR B 1 66 ? 2.809 22.438 20.562 1 57.84 66 THR B N 1
ATOM 3081 C CA . THR B 1 66 ? 3.057 21.188 19.844 1 57.84 66 THR B CA 1
ATOM 3082 C C . THR B 1 66 ? 1.814 20.75 19.078 1 57.84 66 THR B C 1
ATOM 3084 O O . THR B 1 66 ? 0.694 20.875 19.578 1 57.84 66 THR B O 1
ATOM 3087 N N . THR B 1 67 ? 1.78 20.438 17.812 1 66.69 67 THR B N 1
ATOM 3088 C CA . THR B 1 67 ? 0.7 19.969 16.953 1 66.69 67 THR B CA 1
ATOM 3089 C C . THR B 1 67 ? 0.438 18.484 17.172 1 66.69 67 THR B C 1
ATOM 3091 O O . THR B 1 67 ? -0.539 17.938 16.656 1 66.69 67 THR B O 1
ATOM 3094 N N . LYS B 1 68 ? 1.18 17.797 18.078 1 81 68 LYS B N 1
ATOM 3095 C CA . LYS B 1 68 ? 1.112 16.344 18.266 1 81 68 LYS B CA 1
ATOM 3096 C C . LYS B 1 68 ? 1.077 15.617 16.922 1 81 68 LYS B C 1
ATOM 3098 O O . LYS B 1 68 ? 0.253 14.727 16.719 1 81 68 LYS B O 1
ATOM 3103 N N . THR B 1 69 ? 1.952 16.078 16.062 1 84.75 69 THR B N 1
ATOM 3104 C CA . THR B 1 69 ? 1.96 15.562 14.703 1 84.75 69 THR B CA 1
ATOM 3105 C C . THR B 1 69 ? 3.377 15.188 14.273 1 84.75 69 THR B C 1
ATOM 3107 O O . THR B 1 69 ? 4.324 15.93 14.531 1 84.75 69 THR B O 1
ATOM 3110 N N . TYR B 1 70 ? 3.48 13.938 13.789 1 92.25 70 TYR B N 1
ATOM 3111 C CA . TYR B 1 70 ? 4.695 13.547 13.078 1 92.25 70 TYR B CA 1
ATOM 3112 C C . TYR B 1 70 ? 4.484 13.57 11.57 1 92.25 70 TYR B C 1
ATOM 3114 O O . TYR B 1 70 ? 3.352 13.484 11.094 1 92.25 70 TYR B O 1
ATOM 3122 N N . GLY B 1 71 ? 5.566 13.797 10.859 1 92.31 71 GLY B N 1
ATOM 3123 C CA . GLY B 1 71 ? 5.555 13.641 9.414 1 92.31 71 GLY B CA 1
ATOM 3124 C C . GLY B 1 71 ? 6.25 12.375 8.945 1 92.31 71 GLY B C 1
ATOM 3125 O O . GLY B 1 71 ? 7.215 11.922 9.57 1 92.31 71 GLY B O 1
ATOM 3126 N N . LEU B 1 72 ? 5.715 11.828 7.938 1 94.56 72 LEU B N 1
ATOM 3127 C CA . LEU B 1 72 ? 6.359 10.727 7.227 1 94.56 72 LEU B CA 1
ATOM 3128 C C . LEU B 1 72 ? 6.473 11.039 5.738 1 94.56 72 LEU B C 1
ATOM 3130 O O . LEU B 1 72 ? 5.469 11.328 5.082 1 94.56 72 LEU B O 1
ATOM 3134 N N . VAL B 1 73 ? 7.66 11.055 5.23 1 93.38 73 VAL B N 1
ATOM 3135 C CA . VAL B 1 73 ? 7.883 11.234 3.799 1 93.38 73 VAL B CA 1
ATOM 3136 C C . VAL B 1 73 ? 8.477 9.961 3.205 1 93.38 73 VAL B C 1
ATOM 3138 O O . VAL B 1 73 ? 9.523 9.484 3.664 1 93.38 73 VAL B O 1
ATOM 3141 N N . VAL B 1 74 ? 7.781 9.422 2.256 1 92.25 74 VAL B N 1
ATOM 3142 C CA . VAL B 1 74 ? 8.234 8.18 1.638 1 92.25 74 VAL B CA 1
ATOM 3143 C C . VAL B 1 74 ? 8.352 8.367 0.126 1 92.25 74 VAL B C 1
ATOM 3145 O O . VAL B 1 74 ? 7.707 9.25 -0.447 1 92.25 74 VAL B O 1
ATOM 3148 N N . PRO B 1 75 ? 9.117 7.52 -0.527 1 90.06 75 PRO B N 1
ATOM 3149 C CA . PRO B 1 75 ? 9.305 7.676 -1.972 1 90.06 75 PRO B CA 1
ATOM 3150 C C . PRO B 1 75 ? 8.07 7.266 -2.771 1 90.06 75 PRO B C 1
ATOM 3152 O O . PRO B 1 75 ? 7.738 7.906 -3.771 1 90.06 75 PRO B O 1
ATOM 3155 N N . ASN B 1 76 ? 7.441 6.148 -2.34 1 87.81 76 ASN B N 1
ATOM 3156 C CA . ASN B 1 76 ? 6.316 5.617 -3.102 1 87.81 76 ASN B CA 1
ATOM 3157 C C . ASN B 1 76 ? 5.492 4.633 -2.273 1 87.81 76 ASN B C 1
ATOM 3159 O O . ASN B 1 76 ? 5.941 3.52 -1.999 1 87.81 76 ASN B O 1
ATOM 3163 N N . ILE B 1 77 ? 4.242 4.961 -2.07 1 87.62 77 ILE B N 1
ATOM 3164 C CA . ILE B 1 77 ? 3.422 4.145 -1.182 1 87.62 77 ILE B CA 1
ATOM 3165 C C . ILE B 1 77 ? 2.904 2.922 -1.934 1 87.62 77 ILE B C 1
ATOM 3167 O O . ILE B 1 77 ? 2.391 1.981 -1.323 1 87.62 77 ILE B O 1
ATOM 3171 N N . ASP B 1 78 ? 3.139 2.9 -3.246 1 83.62 78 ASP B N 1
ATOM 3172 C CA . ASP B 1 78 ? 2.75 1.723 -4.016 1 83.62 78 ASP B CA 1
ATOM 3173 C C . ASP B 1 78 ? 3.721 0.568 -3.779 1 83.62 78 ASP B C 1
ATOM 3175 O O . ASP B 1 78 ? 3.436 -0.574 -4.145 1 83.62 78 ASP B O 1
ATOM 3179 N N . ASN B 1 79 ? 4.91 0.877 -3.229 1 88 79 ASN B N 1
ATOM 3180 C CA . ASN B 1 79 ? 5.82 -0.163 -2.764 1 88 79 ASN B CA 1
ATOM 3181 C C . ASN B 1 79 ? 5.309 -0.833 -1.492 1 88 79 ASN B C 1
ATOM 3183 O O . ASN B 1 79 ? 5.211 -0.193 -0.444 1 88 79 ASN B O 1
ATOM 3187 N N . ALA B 1 80 ? 5.012 -2.129 -1.637 1 88.94 80 ALA B N 1
ATOM 3188 C CA . ALA B 1 80 ? 4.336 -2.846 -0.558 1 88.94 80 ALA B CA 1
ATOM 3189 C C . ALA B 1 80 ? 5.145 -2.777 0.735 1 88.94 80 ALA B C 1
ATOM 3191 O O . ALA B 1 80 ? 4.574 -2.732 1.828 1 88.94 80 ALA B O 1
ATOM 3192 N N . PHE B 1 81 ? 6.457 -2.816 0.652 1 90.75 81 PHE B N 1
ATOM 3193 C CA . PHE B 1 81 ? 7.301 -2.705 1.836 1 90.75 81 PHE B CA 1
ATOM 3194 C C . PHE B 1 81 ? 7.145 -1.335 2.484 1 90.75 81 PHE B C 1
ATOM 3196 O O . PHE B 1 81 ? 6.953 -1.234 3.697 1 90.75 81 PHE B O 1
ATOM 3203 N N . ILE B 1 82 ? 7.137 -0.358 1.686 1 90.62 82 ILE B N 1
ATOM 3204 C CA . ILE B 1 82 ? 7.008 1.012 2.168 1 90.62 82 ILE B CA 1
ATOM 3205 C C . ILE B 1 82 ? 5.625 1.212 2.787 1 90.62 82 ILE B C 1
ATOM 3207 O O . ILE B 1 82 ? 5.492 1.854 3.83 1 90.62 82 ILE B O 1
ATOM 3211 N N . ALA B 1 83 ? 4.664 0.72 2.109 1 88.75 83 ALA B N 1
ATOM 3212 C CA . ALA B 1 83 ? 3.303 0.832 2.623 1 88.75 83 ALA B CA 1
ATOM 3213 C C . ALA B 1 83 ? 3.168 0.141 3.977 1 88.75 83 ALA B C 1
ATOM 3215 O O . ALA B 1 83 ? 2.514 0.661 4.883 1 88.75 83 ALA B O 1
ATOM 3216 N N . SER B 1 84 ? 3.736 -1.054 4.105 1 90.94 84 SER B N 1
ATOM 3217 C CA . SER B 1 84 ? 3.678 -1.793 5.363 1 90.94 84 SER B CA 1
ATOM 3218 C C . SER B 1 84 ? 4.398 -1.045 6.477 1 90.94 84 SER B C 1
ATOM 3220 O O . SER B 1 84 ? 3.92 -1.002 7.613 1 90.94 84 SER B O 1
ATOM 3222 N N . LEU B 1 85 ? 5.52 -0.505 6.141 1 92.38 85 LEU B N 1
ATOM 3223 C CA . LEU B 1 85 ? 6.27 0.298 7.102 1 92.38 85 LEU B CA 1
ATOM 3224 C C . LEU B 1 85 ? 5.465 1.521 7.531 1 92.38 85 LEU B C 1
ATOM 3226 O O . LEU B 1 85 ? 5.383 1.826 8.727 1 92.38 85 LEU B O 1
ATOM 3230 N N . ALA B 1 86 ? 4.895 2.188 6.57 1 91.81 86 ALA B N 1
ATOM 3231 C CA . ALA B 1 86 ? 4.074 3.367 6.844 1 91.81 86 ALA B CA 1
ATOM 3232 C C . ALA B 1 86 ? 2.898 3.02 7.75 1 91.81 86 ALA B C 1
ATOM 3234 O O . ALA B 1 86 ? 2.572 3.773 8.672 1 91.81 86 ALA B O 1
ATOM 3235 N N . HIS B 1 87 ? 2.316 1.932 7.461 1 90.25 87 HIS B N 1
ATOM 3236 C CA . HIS B 1 87 ? 1.202 1.473 8.281 1 90.25 87 HIS B CA 1
ATOM 3237 C C . HIS B 1 87 ? 1.628 1.283 9.734 1 90.25 87 HIS B C 1
ATOM 3239 O O . HIS B 1 87 ? 0.967 1.778 10.648 1 90.25 87 HIS B O 1
ATOM 3245 N N . GLU B 1 88 ? 2.721 0.602 9.953 1 92.81 88 GLU B N 1
ATOM 3246 C CA . GLU B 1 88 ? 3.203 0.336 11.305 1 92.81 88 GLU B CA 1
ATOM 3247 C C . GLU B 1 88 ? 3.602 1.628 12.008 1 92.81 88 GLU B C 1
ATOM 3249 O O . GLU B 1 88 ? 3.365 1.783 13.211 1 92.81 88 GLU B O 1
ATOM 3254 N N . LEU B 1 89 ? 4.188 2.512 11.266 1 93.81 89 LEU B N 1
ATOM 3255 C CA . LEU B 1 89 ? 4.578 3.799 11.836 1 93.81 89 LEU B CA 1
ATOM 3256 C C . LEU B 1 89 ? 3.352 4.586 12.289 1 93.81 89 LEU B C 1
ATOM 3258 O O . LEU B 1 89 ? 3.359 5.191 13.359 1 93.81 89 LEU B O 1
ATOM 3262 N N . GLN B 1 90 ? 2.393 4.594 11.477 1 89.31 90 GLN B N 1
ATOM 3263 C CA . GLN B 1 90 ? 1.164 5.305 11.812 1 89.31 90 GLN B CA 1
ATOM 3264 C C . GLN B 1 90 ? 0.498 4.703 13.047 1 89.31 90 GLN B C 1
ATOM 3266 O O . GLN B 1 90 ? 0.031 5.43 13.922 1 89.31 90 GLN B O 1
ATOM 3271 N N . GLN B 1 91 ? 0.468 3.412 13.094 1 88.44 91 GLN B N 1
ATOM 3272 C CA . GLN B 1 91 ? -0.114 2.746 14.258 1 88.44 91 GLN B CA 1
ATOM 3273 C C . GLN B 1 91 ? 0.664 3.074 15.531 1 88.44 91 GLN B C 1
ATOM 3275 O O . GLN B 1 91 ? 0.069 3.359 16.562 1 88.44 91 GLN B O 1
ATOM 3280 N N . GLU B 1 92 ? 1.937 3.014 15.398 1 93.56 92 GLU B N 1
ATOM 3281 C CA . GLU B 1 92 ? 2.779 3.293 16.547 1 93.56 92 GLU B CA 1
ATOM 3282 C C . GLU B 1 92 ? 2.645 4.746 17 1 93.56 92 GLU B C 1
ATOM 3284 O O . GLU B 1 92 ? 2.621 5.039 18.188 1 93.56 92 GLU B O 1
ATOM 3289 N N . ALA B 1 93 ? 2.627 5.66 16.031 1 91.62 93 ALA B N 1
ATOM 3290 C CA . ALA B 1 93 ? 2.426 7.07 16.359 1 91.62 93 ALA B CA 1
ATOM 3291 C C . ALA B 1 93 ? 1.123 7.273 17.125 1 91.62 93 ALA B C 1
ATOM 3293 O O . ALA B 1 93 ? 1.099 7.965 18.156 1 91.62 93 ALA B O 1
ATOM 3294 N N . LEU B 1 94 ? 0.138 6.668 16.672 1 83.88 94 LEU B N 1
ATOM 3295 C CA . LEU B 1 94 ? -1.169 6.801 17.312 1 83.88 94 LEU B CA 1
ATOM 3296 C C . LEU B 1 94 ? -1.151 6.211 18.719 1 83.88 94 LEU B C 1
ATOM 3298 O O . LEU B 1 94 ? -1.758 6.77 19.625 1 83.88 94 LEU B O 1
ATOM 3302 N N . ALA B 1 95 ? -0.537 5.098 18.812 1 87.12 95 ALA B N 1
ATOM 3303 C CA . ALA B 1 95 ? -0.41 4.457 20.125 1 87.12 95 ALA B CA 1
ATOM 3304 C C . ALA B 1 95 ? 0.299 5.379 21.109 1 87.12 95 ALA B C 1
ATOM 3306 O O . ALA B 1 95 ? 0.179 5.203 22.328 1 87.12 95 ALA B O 1
ATOM 3307 N N . ASN B 1 96 ? 0.979 6.336 20.625 1 88.75 96 ASN B N 1
ATOM 3308 C CA . ASN B 1 96 ? 1.679 7.312 21.469 1 88.75 96 ASN B CA 1
ATOM 3309 C C . ASN B 1 96 ? 0.998 8.68 21.422 1 88.75 96 ASN B C 1
ATOM 33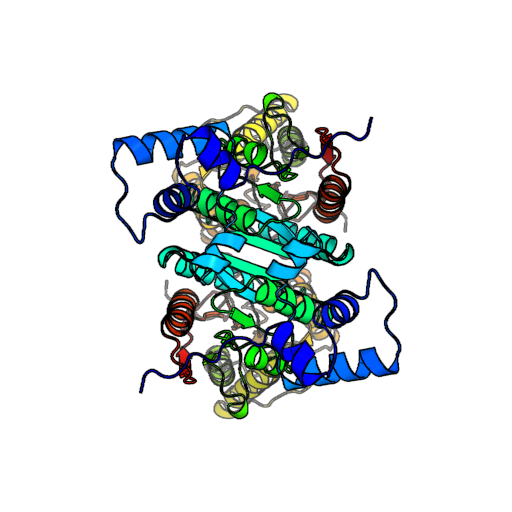11 O O . ASN B 1 96 ? 1.642 9.703 21.641 1 88.75 96 ASN B O 1
ATOM 3315 N N . ASP B 1 97 ? -0.218 8.656 20.984 1 81.56 97 ASP B N 1
ATOM 3316 C CA . ASP B 1 97 ? -1.099 9.82 21 1 81.56 97 ASP B CA 1
ATOM 3317 C C . ASP B 1 97 ? -0.616 10.883 20.016 1 81.56 97 ASP B C 1
ATOM 3319 O O . ASP B 1 97 ? -0.71 12.086 20.297 1 81.56 97 ASP B O 1
ATOM 3323 N N . MET B 1 98 ? 0.055 10.406 19 1 85.75 98 MET B N 1
ATOM 3324 C CA . MET B 1 98 ? 0.494 11.273 17.906 1 85.75 98 MET B CA 1
ATOM 3325 C C . MET B 1 98 ? -0.198 10.898 16.609 1 85.75 98 MET B C 1
ATOM 3327 O O . MET B 1 98 ? -0.548 9.734 16.391 1 85.75 98 MET B O 1
ATOM 3331 N N . VAL B 1 99 ? -0.397 11.945 15.805 1 81.81 99 VAL B N 1
ATOM 3332 C CA . VAL B 1 99 ? -0.883 11.703 14.445 1 81.81 99 VAL B CA 1
ATOM 3333 C C . VAL B 1 99 ? 0.275 11.797 13.461 1 81.81 99 VAL B C 1
ATOM 3335 O O . VAL B 1 99 ? 1.137 12.672 13.586 1 81.81 99 VAL B O 1
ATOM 3338 N N . MET B 1 100 ? 0.264 10.844 12.547 1 89.5 100 MET B N 1
ATOM 3339 C CA . MET B 1 100 ? 1.31 10.875 11.523 1 89.5 100 MET B CA 1
ATOM 3340 C C . MET B 1 100 ? 0.729 11.227 10.156 1 89.5 100 MET B C 1
ATOM 3342 O O . MET B 1 100 ? -0.201 10.57 9.688 1 89.5 100 MET B O 1
ATOM 3346 N N . LEU B 1 101 ? 1.259 12.25 9.586 1 83.88 101 LEU B N 1
ATOM 3347 C CA . LEU B 1 101 ? 0.872 12.68 8.242 1 83.88 101 LEU B CA 1
ATOM 3348 C C . LEU B 1 101 ? 1.84 12.133 7.199 1 83.88 101 LEU B C 1
ATOM 3350 O O . LEU B 1 101 ? 3.033 12.438 7.23 1 83.88 101 LEU B O 1
ATOM 3354 N N . LEU B 1 102 ? 1.254 11.398 6.309 1 89.81 102 LEU B N 1
ATOM 3355 C CA . LEU B 1 102 ? 2.082 10.711 5.324 1 89.81 102 LEU B CA 1
ATOM 3356 C C . LEU B 1 102 ? 2.133 11.492 4.016 1 89.81 102 LEU B C 1
ATOM 3358 O O . LEU B 1 102 ? 1.093 11.891 3.486 1 89.81 102 LEU B O 1
ATOM 3362 N N . GLY B 1 103 ? 3.355 11.805 3.574 1 89.31 103 GLY B N 1
ATOM 3363 C CA . GLY B 1 103 ? 3.604 12.359 2.254 1 89.31 103 GLY B CA 1
ATOM 3364 C C . GLY B 1 103 ? 4.273 11.383 1.31 1 89.31 103 GLY B C 1
ATOM 3365 O O . GLY B 1 103 ? 5.355 10.867 1.602 1 89.31 103 GLY B O 1
ATOM 3366 N N . ASP B 1 104 ? 3.654 11.148 0.172 1 89.31 104 ASP B N 1
ATOM 3367 C CA . ASP B 1 104 ? 4.18 10.289 -0.883 1 89.31 104 ASP B CA 1
ATOM 3368 C C . ASP B 1 104 ? 4.836 11.109 -1.989 1 89.31 104 ASP B C 1
ATOM 3370 O O . ASP B 1 104 ? 4.148 11.805 -2.74 1 89.31 104 ASP B O 1
ATOM 3374 N N . ALA B 1 105 ? 6.16 10.938 -2.156 1 88.81 105 ALA B N 1
ATOM 3375 C CA . ALA B 1 105 ? 6.91 11.75 -3.109 1 88.81 105 ALA B CA 1
ATOM 3376 C C . ALA B 1 105 ? 6.73 11.234 -4.535 1 88.81 105 ALA B C 1
ATOM 3378 O O . ALA B 1 105 ? 7.043 11.93 -5.5 1 88.81 105 ALA B O 1
ATOM 3379 N N . GLY B 1 106 ? 6.23 9.969 -4.676 1 84.06 106 GLY B N 1
ATOM 3380 C CA . GLY B 1 106 ? 6.051 9.391 -5.996 1 84.06 106 GLY B CA 1
ATOM 3381 C C . GLY B 1 106 ? 7.344 9.273 -6.781 1 84.06 106 GLY B C 1
ATOM 3382 O O . GLY B 1 106 ? 7.379 9.57 -7.977 1 84.06 106 GLY B O 1
ATOM 3383 N N . ASP B 1 107 ? 8.422 9.117 -6.043 1 85 107 ASP B N 1
ATOM 3384 C CA . ASP B 1 107 ? 9.766 8.945 -6.59 1 85 107 ASP B CA 1
ATOM 3385 C C . ASP B 1 107 ? 10.242 10.219 -7.281 1 85 107 ASP B C 1
ATOM 3387 O O . ASP B 1 107 ? 11.07 10.156 -8.195 1 85 107 ASP B O 1
ATOM 3391 N N . ASP B 1 108 ? 9.695 11.32 -6.863 1 87 108 ASP B N 1
ATOM 3392 C CA . ASP B 1 108 ? 10.047 12.617 -7.441 1 87 108 ASP B CA 1
ATOM 3393 C C . ASP B 1 108 ? 10.719 13.516 -6.402 1 87 108 ASP B C 1
ATOM 3395 O O . ASP B 1 108 ? 10.109 13.867 -5.391 1 87 108 ASP B O 1
ATOM 3399 N N . ARG B 1 109 ? 11.891 13.961 -6.734 1 87.75 109 ARG B N 1
ATOM 3400 C CA . ARG B 1 109 ? 12.688 14.734 -5.785 1 87.75 109 ARG B CA 1
ATOM 3401 C C . ARG B 1 109 ? 12.055 16.094 -5.52 1 87.75 109 ARG B C 1
ATOM 3403 O O . ARG B 1 109 ? 12.109 16.594 -4.395 1 87.75 109 ARG B O 1
ATOM 3410 N N . LYS B 1 110 ? 11.57 16.656 -6.539 1 86.12 110 LYS B N 1
ATOM 3411 C CA . LYS B 1 110 ? 10.922 17.953 -6.367 1 86.12 110 LYS B CA 1
ATOM 3412 C C . LYS B 1 110 ? 9.719 17.844 -5.438 1 86.12 110 LYS B C 1
ATOM 3414 O O . LYS B 1 110 ? 9.539 18.688 -4.555 1 86.12 110 LYS B O 1
ATOM 3419 N N . ARG B 1 111 ? 8.992 16.828 -5.652 1 84.38 111 ARG B N 1
ATOM 3420 C CA . ARG B 1 111 ? 7.84 16.594 -4.793 1 84.38 111 ARG B CA 1
ATOM 3421 C C . ARG B 1 111 ? 8.273 16.281 -3.361 1 84.38 111 ARG B C 1
ATOM 3423 O O . ARG B 1 111 ? 7.625 16.719 -2.404 1 84.38 111 ARG B O 1
ATOM 3430 N N . GLU B 1 112 ? 9.281 15.555 -3.309 1 90.56 112 GLU B N 1
ATOM 3431 C CA . GLU B 1 112 ? 9.844 15.219 -2.004 1 90.56 112 GLU B CA 1
ATOM 3432 C C . GLU B 1 112 ? 10.141 16.484 -1.192 1 90.56 112 GLU B C 1
ATOM 3434 O O . GLU B 1 112 ? 9.742 16.578 -0.029 1 90.56 112 GLU B O 1
ATOM 3439 N N . LEU B 1 113 ? 10.805 17.422 -1.83 1 88.56 113 LEU B N 1
ATOM 3440 C CA . LEU B 1 113 ? 11.156 18.672 -1.158 1 88.56 113 LEU B CA 1
ATOM 3441 C C . LEU B 1 113 ? 9.906 19.469 -0.798 1 88.56 113 LEU B C 1
ATOM 3443 O O . LEU B 1 113 ? 9.812 20.031 0.292 1 88.56 113 LEU B O 1
ATOM 3447 N N . GLN B 1 114 ? 8.984 19.469 -1.661 1 82.81 114 GLN B N 1
ATOM 3448 C CA . GLN B 1 114 ? 7.73 20.156 -1.403 1 82.81 114 GLN B CA 1
ATOM 3449 C C . GLN B 1 114 ? 7.012 19.578 -0.194 1 82.81 114 GLN B C 1
ATOM 3451 O O . GLN B 1 114 ? 6.48 20.312 0.638 1 82.81 114 GLN B O 1
ATOM 3456 N N . LEU B 1 115 ? 6.992 18.297 -0.113 1 85.88 115 LEU B N 1
ATOM 3457 C CA . LEU B 1 115 ? 6.348 17.594 1.001 1 85.88 115 LEU B CA 1
ATOM 3458 C C . LEU B 1 115 ? 7.039 17.938 2.318 1 85.88 115 LEU B C 1
ATOM 3460 O O . LEU B 1 115 ? 6.375 18.203 3.32 1 85.88 115 LEU B O 1
ATOM 3464 N N . ILE B 1 116 ? 8.359 17.922 2.266 1 88.69 116 ILE B N 1
ATOM 3465 C CA . ILE B 1 116 ? 9.133 18.219 3.465 1 88.69 116 ILE B CA 1
ATOM 3466 C C . ILE B 1 116 ? 8.82 19.641 3.934 1 88.69 116 ILE B C 1
ATOM 3468 O O . ILE B 1 116 ? 8.516 19.859 5.105 1 88.69 116 ILE B O 1
ATOM 3472 N N . ASN B 1 117 ? 8.859 20.531 3.016 1 82.75 117 ASN B N 1
ATOM 3473 C CA . ASN B 1 117 ? 8.586 21.922 3.35 1 82.75 117 ASN B CA 1
ATOM 3474 C C . ASN B 1 117 ? 7.18 22.094 3.902 1 82.75 117 ASN B C 1
ATOM 3476 O O . ASN B 1 117 ? 6.973 22.844 4.859 1 82.75 117 ASN B O 1
ATOM 3480 N N . ASN B 1 118 ? 6.324 21.453 3.332 1 78.69 118 ASN B N 1
ATOM 3481 C CA . ASN B 1 118 ? 4.941 21.531 3.789 1 78.69 118 ASN B CA 1
ATOM 3482 C C . ASN B 1 118 ? 4.785 21 5.207 1 78.69 118 ASN B C 1
ATOM 3484 O O . ASN B 1 118 ? 4.129 21.625 6.047 1 78.69 118 ASN B O 1
ATOM 3488 N N . LEU B 1 119 ? 5.32 19.875 5.449 1 84 119 LEU B N 1
ATOM 3489 C CA . LEU B 1 119 ? 5.223 19.281 6.773 1 84 119 LEU B CA 1
ATOM 3490 C C . LEU B 1 119 ? 5.906 20.156 7.816 1 84 119 LEU B C 1
ATOM 3492 O O . LEU B 1 119 ? 5.391 20.312 8.922 1 84 119 LEU B O 1
ATOM 3496 N N . LEU B 1 120 ? 7.039 20.703 7.422 1 81.5 120 LEU B N 1
ATOM 3497 C CA . LEU B 1 120 ? 7.754 21.578 8.336 1 81.5 120 LEU B CA 1
ATOM 3498 C C . LEU B 1 120 ? 6.93 22.828 8.641 1 81.5 120 LEU B C 1
ATOM 3500 O O . LEU B 1 120 ? 6.922 23.312 9.773 1 81.5 120 LEU B O 1
ATOM 3504 N N . SER B 1 121 ? 6.328 23.25 7.645 1 73 121 SER B N 1
ATOM 3505 C CA . SER B 1 121 ? 5.504 24.438 7.82 1 73 121 SER B CA 1
ATOM 3506 C C . SER B 1 121 ? 4.336 24.172 8.766 1 73 121 SER B C 1
ATOM 3508 O O . SER B 1 121 ? 3.77 25.109 9.336 1 73 121 SER B O 1
ATOM 3510 N N . GLN B 1 122 ? 4 22.969 8.953 1 71.31 122 GLN B N 1
ATOM 3511 C CA . GLN B 1 122 ? 2.908 22.578 9.844 1 71.31 122 GLN B CA 1
A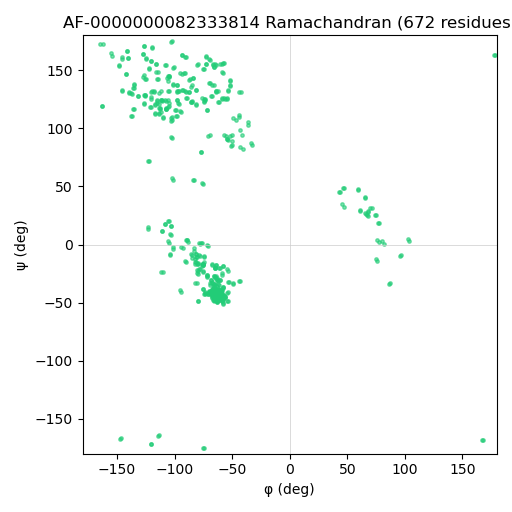TOM 3512 C C . GLN B 1 122 ? 3.406 22.391 11.273 1 71.31 122 GLN B C 1
ATOM 3514 O O . GLN B 1 122 ? 2.648 21.969 12.148 1 71.31 122 GLN B O 1
ATOM 3519 N N . GLN B 1 123 ? 4.594 22.625 11.477 1 75.94 123 GLN B N 1
ATOM 3520 C CA . GLN B 1 123 ? 5.211 22.547 12.797 1 75.94 123 GLN B CA 1
ATOM 3521 C C . GLN B 1 123 ? 5.074 21.156 13.398 1 75.94 123 GLN B C 1
ATOM 3523 O O . GLN B 1 123 ? 4.648 21 14.539 1 75.94 123 GLN B O 1
ATOM 3528 N N . ILE B 1 124 ? 5.375 20.203 12.625 1 83.12 124 ILE B N 1
ATOM 3529 C CA . ILE B 1 124 ? 5.348 18.828 13.109 1 83.12 124 ILE B CA 1
ATOM 3530 C C . ILE B 1 124 ? 6.406 18.641 14.195 1 83.12 124 ILE B C 1
ATOM 3532 O O . ILE B 1 124 ? 7.414 19.359 14.219 1 83.12 124 ILE B O 1
ATOM 3536 N N . ASN B 1 125 ? 6.164 17.656 15.039 1 87.25 125 ASN B N 1
ATOM 3537 C CA . ASN B 1 125 ? 7.047 17.391 16.172 1 87.25 125 ASN B CA 1
ATOM 3538 C C . ASN B 1 125 ? 8.258 16.562 15.742 1 87.25 125 ASN B C 1
ATOM 3540 O O . ASN B 1 125 ? 9.234 16.469 16.484 1 87.25 125 ASN B O 1
ATOM 3544 N N . GLY B 1 126 ? 8.219 16.016 14.688 1 93 126 GLY B N 1
ATOM 3545 C CA . GLY B 1 126 ? 9.273 15.164 14.141 1 93 126 GLY B CA 1
ATOM 3546 C C . GLY B 1 126 ? 8.922 14.578 12.781 1 93 126 GLY B C 1
ATOM 3547 O O . GLY B 1 126 ? 7.758 14.602 12.375 1 93 126 GLY B O 1
ATOM 3548 N N . ILE B 1 127 ? 9.969 14.102 12.094 1 94.06 127 ILE B N 1
ATOM 3549 C CA . ILE B 1 127 ? 9.742 13.578 10.75 1 94.06 127 ILE B CA 1
ATOM 3550 C C . ILE B 1 127 ? 10.539 12.289 10.555 1 94.06 127 ILE B C 1
ATOM 3552 O O . ILE B 1 127 ? 11.68 12.188 11 1 94.06 127 ILE B O 1
ATOM 3556 N N . ILE B 1 128 ? 9.859 11.32 10.094 1 95.62 128 ILE B N 1
ATOM 3557 C CA . ILE B 1 128 ? 10.508 10.117 9.594 1 95.62 128 ILE B CA 1
ATOM 3558 C C . ILE B 1 128 ? 10.617 10.188 8.07 1 95.62 128 ILE B C 1
ATOM 3560 O O . ILE B 1 128 ? 9.641 10.5 7.383 1 95.62 128 ILE B O 1
ATOM 3564 N N . TYR B 1 129 ? 11.812 9.914 7.629 1 93.81 129 TYR B N 1
ATOM 3565 C CA . TYR B 1 129 ? 12.109 10.289 6.254 1 93.81 129 TYR B CA 1
ATOM 3566 C C . TYR B 1 129 ? 12.828 9.164 5.523 1 93.81 129 TYR B C 1
ATOM 3568 O O . TYR B 1 129 ? 13.898 8.719 5.949 1 93.81 129 TYR B O 1
ATOM 3576 N N . VAL B 1 130 ? 12.148 8.633 4.469 1 92 130 VAL B N 1
ATOM 3577 C CA . VAL B 1 130 ? 12.773 7.754 3.49 1 92 130 VAL B CA 1
ATOM 3578 C C . VAL B 1 130 ? 12.953 8.492 2.168 1 92 130 VAL B C 1
ATOM 3580 O O . VAL B 1 130 ? 11.977 8.836 1.497 1 92 130 VAL B O 1
ATOM 3583 N N . SER B 1 131 ? 14.148 8.672 1.769 1 89.25 131 SER B N 1
ATOM 3584 C CA . SER B 1 131 ? 14.438 9.523 0.615 1 89.25 131 SER B CA 1
ATOM 3585 C C . SER B 1 131 ? 14.195 8.773 -0.693 1 89.25 131 SER B C 1
ATOM 3587 O O . SER B 1 131 ? 14.305 7.547 -0.744 1 89.25 131 SER B O 1
ATOM 3589 N N . VAL B 1 132 ? 13.914 9.531 -1.743 1 84.31 132 VAL B N 1
ATOM 3590 C CA . VAL B 1 132 ? 13.734 9 -3.09 1 84.31 132 VAL B CA 1
ATOM 3591 C C . VAL B 1 132 ? 15.07 8.5 -3.631 1 84.31 132 VAL B C 1
ATOM 3593 O O . VAL B 1 132 ? 15.109 7.559 -4.43 1 84.31 132 VAL B O 1
ATOM 3596 N N . ASP B 1 133 ? 16.156 9.203 -3.246 1 77.81 133 ASP B N 1
ATOM 3597 C CA . ASP B 1 133 ? 17.438 8.812 -3.805 1 77.81 133 ASP B CA 1
ATOM 3598 C C . ASP B 1 133 ? 18.562 9.039 -2.797 1 77.81 133 ASP B C 1
ATOM 3600 O O . ASP B 1 133 ? 18.312 9.141 -1.593 1 77.81 133 ASP B O 1
ATOM 3604 N N . ARG B 1 134 ? 19.797 8.992 -3.242 1 72.44 134 ARG B N 1
ATOM 3605 C CA . ARG B 1 134 ? 20.984 9.008 -2.395 1 72.44 134 ARG B CA 1
ATOM 3606 C C . ARG B 1 134 ? 21.266 10.414 -1.879 1 72.44 134 ARG B C 1
ATOM 3608 O O . ARG B 1 134 ? 22.266 10.633 -1.185 1 72.44 134 ARG B O 1
ATOM 3615 N N . HIS B 1 135 ? 20.453 11.398 -2.205 1 78 135 HIS B N 1
ATOM 3616 C CA . HIS B 1 135 ? 20.703 12.773 -1.796 1 78 135 HIS B CA 1
ATOM 3617 C C . HIS B 1 135 ? 19.531 13.328 -0.986 1 78 135 HIS B C 1
ATOM 3619 O O . HIS B 1 135 ? 18.828 14.227 -1.441 1 78 135 HIS B O 1
ATOM 3625 N N . PRO B 1 136 ? 19.406 12.844 0.214 1 84.19 136 PRO B N 1
ATOM 3626 C CA . PRO B 1 136 ? 18.312 13.344 1.033 1 84.19 136 PRO B CA 1
ATOM 3627 C C . PRO B 1 136 ? 18.469 14.812 1.412 1 84.19 136 PRO B C 1
ATOM 3629 O O . PRO B 1 136 ? 19.578 15.328 1.458 1 84.19 136 PRO B O 1
ATOM 3632 N N . TYR B 1 137 ? 17.328 15.477 1.672 1 86.69 137 TYR B N 1
ATOM 3633 C CA . TYR B 1 137 ? 17.297 16.891 2.055 1 86.69 137 TYR B CA 1
ATOM 3634 C C . TYR B 1 137 ? 17.547 17.047 3.549 1 86.69 137 TYR B C 1
ATOM 3636 O O . TYR B 1 137 ? 16.766 17.719 4.242 1 86.69 137 TYR B O 1
ATOM 3644 N N . ILE B 1 138 ? 18.625 16.516 3.99 1 86.75 138 ILE B N 1
ATOM 3645 C CA . ILE B 1 138 ? 18.969 16.516 5.406 1 86.75 138 ILE B CA 1
ATOM 3646 C C . ILE B 1 138 ? 19.234 17.938 5.879 1 86.75 138 ILE B C 1
ATOM 3648 O O . ILE B 1 138 ? 18.859 18.312 6.992 1 86.75 138 ILE B O 1
ATOM 3652 N N . ASP B 1 139 ? 19.844 18.703 5.023 1 83.88 139 ASP B N 1
ATOM 3653 C CA . ASP B 1 139 ? 20.172 20.078 5.359 1 83.88 139 ASP B CA 1
ATOM 3654 C C . ASP B 1 139 ? 18.922 20.891 5.66 1 83.88 139 ASP B C 1
ATOM 3656 O O . ASP B 1 139 ? 18.922 21.719 6.582 1 83.88 139 ASP B O 1
ATOM 3660 N N . VAL B 1 140 ? 17.938 20.656 4.879 1 84.06 140 VAL B N 1
ATOM 3661 C CA . VAL B 1 140 ? 16.672 21.359 5.066 1 84.06 140 VAL B CA 1
ATOM 3662 C C . VAL B 1 140 ? 16.078 20.984 6.422 1 84.06 140 VAL B C 1
ATOM 3664 O O . VAL B 1 140 ? 15.594 21.859 7.152 1 84.06 140 VAL B O 1
ATOM 3667 N N . LEU B 1 141 ? 16.156 19.766 6.781 1 85.19 141 LEU B N 1
ATOM 3668 C CA . LEU B 1 141 ? 15.594 19.266 8.031 1 85.19 141 LEU B CA 1
ATOM 3669 C C . LEU B 1 141 ? 16.391 19.766 9.227 1 85.19 141 LEU B C 1
ATOM 3671 O O . LEU B 1 141 ? 15.82 20.188 10.234 1 85.19 141 LEU B O 1
ATOM 3675 N N . GLN B 1 142 ? 17.656 19.75 9.117 1 81.44 142 GLN B N 1
ATOM 3676 C CA . GLN B 1 142 ? 18.531 20.219 10.188 1 81.44 142 GLN B CA 1
ATOM 3677 C C . GLN B 1 142 ? 18.312 21.719 10.445 1 81.44 142 GLN B C 1
ATOM 3679 O O . GLN B 1 142 ? 18.266 22.141 11.594 1 81.44 142 GLN B O 1
ATOM 3684 N N . ALA B 1 143 ? 18.141 22.391 9.359 1 79.44 143 ALA B N 1
ATOM 3685 C CA . ALA B 1 143 ? 17.938 23.828 9.469 1 79.44 143 ALA B CA 1
ATOM 3686 C C . ALA B 1 143 ? 16.641 24.141 10.203 1 79.44 143 ALA B C 1
ATOM 3688 O O . ALA B 1 143 ? 16.531 25.172 10.883 1 79.44 143 ALA B O 1
ATOM 3689 N N . SER B 1 144 ? 15.719 23.281 10.125 1 77.81 144 SER B N 1
ATOM 3690 C CA . SER B 1 144 ? 14.414 23.5 10.742 1 77.81 144 SER B CA 1
ATOM 3691 C C . SER B 1 144 ? 14.445 23.203 12.234 1 77.81 144 SER B C 1
ATOM 3693 O O . SER B 1 144 ? 13.562 23.625 12.977 1 77.81 144 SER B O 1
ATOM 3695 N N . GLY B 1 145 ? 15.43 22.391 12.656 1 81.12 145 GLY B N 1
ATOM 3696 C CA . GLY B 1 145 ? 15.516 21.969 14.039 1 81.12 145 GLY B CA 1
ATOM 3697 C C . GLY B 1 145 ? 14.508 20.891 14.406 1 81.12 145 GLY B C 1
ATOM 3698 O O . GLY B 1 145 ? 14.398 20.5 15.57 1 81.12 145 GLY B O 1
ATOM 3699 N N . THR B 1 146 ? 13.773 20.438 13.477 1 85.62 146 THR B N 1
ATOM 3700 C CA . THR B 1 146 ? 12.789 19.391 13.695 1 85.62 146 THR B CA 1
ATOM 3701 C C . THR B 1 146 ? 13.477 18.031 13.82 1 85.62 146 THR B C 1
ATOM 3703 O O . THR B 1 146 ? 14.289 17.656 12.969 1 85.62 146 THR B O 1
ATOM 3706 N N . PRO B 1 147 ? 13.203 17.312 14.922 1 91 147 PRO B N 1
ATOM 3707 C CA . PRO B 1 147 ? 13.773 15.977 15.039 1 91 147 PRO B CA 1
ATOM 3708 C C . PRO B 1 147 ? 13.492 15.109 13.812 1 91 147 PRO B C 1
ATOM 3710 O O . PRO B 1 147 ? 12.391 15.148 13.266 1 91 147 PRO B O 1
ATOM 3713 N N . CYS B 1 148 ? 14.539 14.367 13.367 1 92.31 148 CYS B N 1
ATOM 3714 C CA . CYS B 1 148 ? 14.414 13.578 12.148 1 92.31 148 CYS B CA 1
ATOM 3715 C C . CYS B 1 148 ? 15.016 12.188 12.328 1 92.31 148 CYS B C 1
ATOM 3717 O O . CYS B 1 148 ? 16.078 12.047 12.945 1 92.31 148 CYS B O 1
ATOM 3719 N N . VAL B 1 149 ? 14.289 11.219 11.875 1 93.44 149 VAL B N 1
ATOM 3720 C CA . VAL B 1 149 ? 14.797 9.859 11.789 1 93.44 149 VAL B CA 1
ATOM 3721 C C . VAL B 1 149 ? 14.836 9.414 10.328 1 93.44 149 VAL B C 1
ATOM 3723 O O . VAL B 1 149 ? 13.812 9.406 9.648 1 93.44 149 VAL B O 1
ATOM 3726 N N . MET B 1 150 ? 15.969 9.078 9.852 1 91.81 150 MET B N 1
ATOM 3727 C CA . MET B 1 150 ? 16.141 8.547 8.5 1 91.81 150 MET B CA 1
ATOM 3728 C C . MET B 1 150 ? 16.016 7.027 8.5 1 91.81 150 MET B C 1
ATOM 3730 O O . MET B 1 150 ? 16.609 6.348 9.336 1 91.81 150 MET B O 1
ATOM 3734 N N . LEU B 1 151 ? 15.18 6.551 7.547 1 87.31 151 LEU B N 1
ATOM 3735 C CA . LEU B 1 151 ? 15.055 5.109 7.367 1 87.31 151 LEU B CA 1
ATOM 3736 C C . LEU B 1 151 ? 15.852 4.637 6.16 1 87.31 151 LEU B C 1
ATOM 3738 O O . LEU B 1 151 ? 15.281 4.172 5.172 1 87.31 151 LEU B O 1
ATOM 3742 N N . ASP B 1 152 ? 17.094 4.879 6.109 1 77.5 152 ASP B N 1
ATOM 3743 C CA . ASP B 1 152 ? 18.031 4.516 5.051 1 77.5 152 ASP B CA 1
ATOM 3744 C C . ASP B 1 152 ? 19.469 4.645 5.523 1 77.5 152 ASP B C 1
ATOM 3746 O O . ASP B 1 152 ? 19.734 5.09 6.645 1 77.5 152 ASP B O 1
ATOM 3750 N N . ARG B 1 153 ? 20.297 4.203 4.688 1 72 153 ARG B N 1
ATOM 3751 C CA . ARG B 1 153 ? 21.703 4.449 4.969 1 72 153 ARG B CA 1
ATOM 3752 C C . ARG B 1 153 ? 22.062 5.91 4.711 1 72 153 ARG B C 1
ATOM 3754 O O . ARG B 1 153 ? 21.656 6.488 3.699 1 72 153 ARG B O 1
ATOM 3761 N N . VAL B 1 154 ? 22.609 6.457 5.742 1 71.44 154 VAL B N 1
ATOM 3762 C CA . VAL B 1 154 ? 23.031 7.848 5.637 1 71.44 154 VAL B CA 1
ATOM 3763 C C . VAL B 1 154 ? 24.484 7.977 6.066 1 71.44 154 VAL B C 1
ATOM 3765 O O . VAL B 1 154 ? 24.969 7.199 6.898 1 71.44 154 VAL B O 1
ATOM 3768 N N . ASP B 1 155 ? 25.047 8.828 5.383 1 69.88 155 ASP B N 1
ATOM 3769 C CA . ASP B 1 155 ? 26.391 9.164 5.809 1 69.88 155 ASP B CA 1
ATOM 3770 C C . ASP B 1 155 ? 26.422 9.633 7.262 1 69.88 155 ASP B C 1
ATOM 3772 O O . ASP B 1 155 ? 25.641 10.516 7.641 1 69.88 155 ASP B O 1
ATOM 3776 N N . PRO B 1 156 ? 27.234 9 8.07 1 70.94 156 PRO B N 1
ATOM 3777 C CA . PRO B 1 156 ? 27.312 9.391 9.477 1 70.94 156 PRO B CA 1
ATOM 3778 C C . PRO B 1 156 ? 27.594 10.883 9.664 1 70.94 156 PRO B C 1
ATOM 3780 O O . PRO B 1 156 ? 27.266 11.453 10.703 1 70.94 156 PRO B O 1
ATOM 3783 N N . ALA B 1 157 ? 28.156 11.461 8.648 1 72.12 157 ALA B N 1
ATOM 3784 C CA . ALA B 1 157 ? 28.531 12.867 8.742 1 72.12 157 ALA B CA 1
ATOM 3785 C C . ALA B 1 157 ? 27.312 13.758 8.898 1 72.12 157 ALA B C 1
ATOM 3787 O O . ALA B 1 157 ? 27.406 14.883 9.398 1 72.12 157 ALA B O 1
ATOM 3788 N N . TRP B 1 158 ? 26.219 13.289 8.547 1 74.94 158 TRP B N 1
ATOM 3789 C CA . TRP B 1 158 ? 25.016 14.125 8.555 1 74.94 158 TRP B CA 1
ATOM 3790 C C . TRP B 1 158 ? 24.406 14.18 9.945 1 74.94 158 TRP B C 1
ATOM 3792 O O . TRP B 1 158 ? 23.531 15.008 10.211 1 74.94 158 TRP B O 1
ATOM 3802 N N . GLN B 1 159 ? 24.906 13.453 10.875 1 74.62 159 GLN B N 1
ATOM 3803 C CA . GLN B 1 159 ? 24.516 13.5 12.281 1 74.62 159 GLN B CA 1
ATOM 3804 C C . GLN B 1 159 ? 23 13.477 12.438 1 74.62 159 GLN B C 1
ATOM 3806 O O . GLN B 1 159 ? 22.422 14.32 13.125 1 74.62 159 GLN B O 1
ATOM 3811 N N . VAL B 1 160 ? 22.344 12.625 11.828 1 80.56 160 VAL B N 1
ATOM 3812 C CA . VAL B 1 160 ? 20.906 12.414 11.977 1 80.56 160 VAL B CA 1
ATOM 3813 C C . VAL B 1 160 ? 20.641 11.023 12.555 1 80.56 160 VAL B C 1
ATOM 3815 O O . VAL B 1 160 ? 21.516 10.148 12.492 1 80.56 160 VAL B O 1
ATOM 3818 N N . ASN B 1 161 ? 19.438 10.914 13.219 1 87.31 161 ASN B N 1
ATOM 3819 C CA . ASN B 1 161 ? 19.031 9.586 13.648 1 87.31 161 ASN B CA 1
ATOM 3820 C C . ASN B 1 161 ? 18.797 8.656 12.461 1 87.31 161 ASN B C 1
ATOM 3822 O O . ASN B 1 161 ? 18.234 9.07 11.445 1 87.31 161 ASN B O 1
ATOM 3826 N N . VAL B 1 162 ? 19.375 7.543 12.609 1 86.69 162 VAL B N 1
ATOM 3827 C CA . VAL B 1 162 ? 19.266 6.594 11.508 1 86.69 162 VAL B CA 1
ATOM 3828 C C . VAL B 1 162 ? 18.734 5.262 12.031 1 86.69 162 VAL B C 1
ATOM 3830 O O . VAL B 1 162 ? 19.156 4.789 13.086 1 86.69 162 VAL B O 1
ATOM 3833 N N . LEU B 1 163 ? 17.766 4.848 11.383 1 87.5 163 LEU B N 1
ATOM 3834 C CA . LEU B 1 163 ? 17.266 3.484 11.539 1 87.5 163 LEU B CA 1
ATOM 3835 C C . LEU B 1 163 ? 17.484 2.674 10.266 1 87.5 163 LEU B C 1
ATOM 3837 O O . LEU B 1 163 ? 16.984 3.033 9.203 1 87.5 163 LEU B O 1
ATOM 3841 N N . ARG B 1 164 ? 18.281 1.617 10.391 1 84.44 164 ARG B N 1
ATOM 3842 C CA . ARG B 1 164 ? 18.578 0.921 9.141 1 84.44 164 ARG B CA 1
ATOM 3843 C C . ARG B 1 164 ? 18.719 -0.579 9.375 1 84.44 164 ARG B C 1
ATOM 3845 O O . ARG B 1 164 ? 18.781 -1.032 10.516 1 84.44 164 ARG B O 1
ATOM 3852 N N . VAL B 1 165 ? 18.594 -1.241 8.305 1 85.88 165 VAL B N 1
ATOM 3853 C CA . VAL B 1 165 ? 19.016 -2.637 8.211 1 85.88 165 VAL B CA 1
ATOM 3854 C C . VAL B 1 165 ? 20.297 -2.736 7.391 1 85.88 165 VAL B C 1
ATOM 3856 O O . VAL B 1 165 ? 20.547 -1.901 6.52 1 85.88 165 VAL B O 1
ATOM 3859 N N . ASP B 1 166 ? 21.156 -3.619 7.789 1 88.12 166 ASP B N 1
ATOM 3860 C CA . ASP B 1 166 ? 22.328 -3.9 6.965 1 88.12 166 ASP B CA 1
ATOM 3861 C C . ASP B 1 166 ? 21.938 -4.652 5.695 1 88.12 166 ASP B C 1
ATOM 3863 O O . ASP B 1 166 ? 21.922 -5.887 5.676 1 88.12 166 ASP B O 1
ATOM 3867 N N . GLU B 1 167 ? 21.734 -3.842 4.684 1 89.75 167 GLU B N 1
ATOM 3868 C CA . GLU B 1 167 ? 21.203 -4.434 3.463 1 89.75 167 GLU B CA 1
ATOM 3869 C C . GLU B 1 167 ? 22.25 -5.289 2.756 1 89.75 167 GLU B C 1
ATOM 3871 O O . GLU B 1 167 ? 21.906 -6.223 2.029 1 89.75 167 GLU B O 1
ATOM 3876 N N . ARG B 1 168 ? 23.484 -4.969 2.961 1 91.69 168 ARG B N 1
ATOM 3877 C CA . ARG B 1 168 ? 24.547 -5.797 2.408 1 91.69 168 ARG B CA 1
ATOM 3878 C C . ARG B 1 168 ? 24.562 -7.18 3.047 1 91.69 168 ARG B C 1
ATOM 3880 O O . ARG B 1 168 ? 24.578 -8.195 2.344 1 91.69 168 ARG B O 1
ATOM 3887 N N . GLU B 1 169 ? 24.5 -7.199 4.285 1 92.62 169 GLU B N 1
ATOM 3888 C CA . GLU B 1 169 ? 24.453 -8.469 5 1 92.62 169 GLU B CA 1
ATOM 3889 C C . GLU B 1 169 ? 23.188 -9.242 4.688 1 92.62 169 GLU B C 1
ATOM 3891 O O . GLU B 1 169 ? 23.219 -10.469 4.527 1 92.62 169 GLU B O 1
ATOM 3896 N N . ALA B 1 170 ? 22.125 -8.523 4.625 1 92 170 ALA B N 1
ATOM 3897 C CA . ALA B 1 170 ? 20.859 -9.156 4.309 1 92 170 ALA B CA 1
ATOM 3898 C C . ALA B 1 170 ? 20.891 -9.812 2.932 1 92 170 ALA B C 1
ATOM 3900 O O . ALA B 1 170 ? 20.422 -10.938 2.758 1 92 170 ALA B O 1
ATOM 3901 N N . ALA B 1 171 ? 21.438 -9.086 2 1 94.94 171 ALA B N 1
ATOM 3902 C CA . ALA B 1 171 ? 21.562 -9.609 0.644 1 94.94 171 ALA B CA 1
ATOM 3903 C C . ALA B 1 171 ? 22.438 -10.859 0.613 1 94.94 171 ALA B C 1
ATOM 3905 O O . ALA B 1 171 ? 22.109 -11.844 -0.053 1 94.94 171 ALA B O 1
ATOM 3906 N N . ARG B 1 172 ? 23.516 -10.797 1.325 1 95.31 172 ARG B N 1
ATOM 3907 C CA . ARG B 1 172 ? 24.422 -11.945 1.416 1 95.31 172 ARG B CA 1
ATOM 3908 C C . ARG B 1 172 ? 23.703 -13.148 2.004 1 95.31 172 ARG B C 1
ATOM 3910 O O . ARG B 1 172 ? 23.766 -14.25 1.447 1 95.31 172 ARG B O 1
ATOM 3917 N N . GLN B 1 173 ? 22.969 -12.953 2.992 1 92.88 173 GLN B N 1
ATOM 3918 C CA . GLN B 1 173 ? 22.297 -14.023 3.719 1 92.88 173 GLN B CA 1
ATOM 3919 C C . GLN B 1 173 ? 21.172 -14.633 2.879 1 92.88 173 GLN B C 1
ATOM 3921 O O . GLN B 1 173 ? 20.984 -15.852 2.873 1 92.88 173 GLN B O 1
ATOM 3926 N N . VAL B 1 174 ? 20.453 -13.812 2.201 1 93.94 174 VAL B N 1
ATOM 3927 C CA . VAL B 1 174 ? 19.281 -14.305 1.485 1 93.94 174 VAL B CA 1
ATOM 3928 C C . VAL B 1 174 ? 19.719 -15.055 0.228 1 93.94 174 VAL B C 1
ATOM 3930 O O . VAL B 1 174 ? 19 -15.922 -0.272 1 93.94 174 VAL B O 1
ATOM 3933 N N . THR B 1 175 ? 20.922 -14.719 -0.216 1 94.62 175 THR B N 1
ATOM 3934 C CA . THR B 1 175 ? 21.453 -15.398 -1.396 1 94.62 175 THR B CA 1
ATOM 3935 C C . THR B 1 175 ? 22.031 -16.75 -1.023 1 94.62 175 THR B C 1
ATOM 3937 O O . THR B 1 175 ? 22.062 -17.672 -1.851 1 94.62 175 THR B O 1
ATOM 3940 N N . SER B 1 176 ? 22.422 -16.953 0.141 1 91.25 176 SER B N 1
ATOM 3941 C CA . SER B 1 176 ? 23.203 -18.094 0.614 1 91.25 176 SER B CA 1
ATOM 3942 C C . SER B 1 176 ? 22.422 -19.391 0.452 1 91.25 176 SER B C 1
ATOM 3944 O O . SER B 1 176 ? 23 -20.406 0.048 1 91.25 176 SER B O 1
ATOM 3946 N N . PRO B 1 177 ? 21.141 -19.312 0.736 1 88.38 177 PRO B N 1
ATOM 3947 C CA . PRO B 1 177 ? 20.391 -20.562 0.555 1 88.38 177 PRO B CA 1
ATOM 3948 C C . PRO B 1 177 ? 20.469 -21.109 -0.87 1 88.38 177 PRO B C 1
ATOM 3950 O O . PRO B 1 177 ? 20.547 -22.328 -1.068 1 88.38 177 PRO B O 1
ATOM 3953 N N . LEU B 1 178 ? 20.453 -20.297 -1.853 1 92.56 178 LEU B N 1
ATOM 3954 C CA . LEU B 1 178 ? 20.562 -20.734 -3.24 1 92.56 178 LEU B CA 1
ATOM 3955 C C . LEU B 1 178 ? 21.906 -21.422 -3.475 1 92.56 178 LEU B C 1
ATOM 3957 O O . LEU B 1 178 ? 21.953 -22.484 -4.105 1 92.56 178 LEU B O 1
ATOM 3961 N N . LEU B 1 179 ? 22.891 -20.891 -2.889 1 93.69 179 LEU B N 1
ATOM 3962 C CA . LEU B 1 179 ? 24.234 -21.406 -3.084 1 93.69 179 LEU B CA 1
ATOM 3963 C C . LEU B 1 179 ? 24.453 -22.703 -2.316 1 93.69 179 LEU B C 1
ATOM 3965 O O . LEU B 1 179 ? 25.094 -23.625 -2.814 1 93.69 179 LEU B O 1
ATOM 3969 N N . SER B 1 180 ? 23.891 -22.719 -1.172 1 91.12 180 SER B N 1
ATOM 3970 C CA . SER B 1 180 ? 23.984 -23.938 -0.356 1 91.12 180 SER B CA 1
ATOM 3971 C C . SER B 1 180 ? 23.281 -25.109 -1.031 1 91.12 180 SER B C 1
ATOM 3973 O O . SER B 1 180 ? 23.656 -26.266 -0.807 1 91.12 180 SER B O 1
ATOM 3975 N N . HIS B 1 181 ? 22.281 -24.812 -1.849 1 90.88 181 HIS B N 1
ATOM 3976 C CA . HIS B 1 181 ? 21.562 -25.844 -2.602 1 90.88 181 HIS B CA 1
ATOM 3977 C C . HIS B 1 181 ? 22.375 -26.281 -3.82 1 90.88 181 HIS B C 1
ATOM 3979 O O . HIS B 1 181 ? 21.969 -27.219 -4.523 1 90.88 181 HIS B O 1
ATOM 3985 N N . GLY B 1 182 ? 23.5 -25.547 -4.141 1 92 182 GLY B N 1
ATOM 3986 C CA . GLY B 1 182 ? 24.406 -25.984 -5.191 1 92 182 GLY B CA 1
ATOM 3987 C C . GLY B 1 182 ? 24.234 -25.219 -6.488 1 92 182 GLY B C 1
ATOM 3988 O O . GLY B 1 182 ? 24.875 -25.547 -7.492 1 92 182 GLY B O 1
ATOM 3989 N N . TYR B 1 183 ? 23.422 -24.234 -6.52 1 94.5 183 TYR B N 1
ATOM 3990 C CA . TYR B 1 183 ? 23.266 -23.453 -7.738 1 94.5 183 TYR B CA 1
ATOM 3991 C C . TYR B 1 183 ? 24.562 -22.734 -8.094 1 94.5 183 TYR B C 1
ATOM 3993 O O . TYR B 1 183 ? 25.172 -22.078 -7.238 1 94.5 183 TYR B O 1
ATOM 4001 N N . GLN B 1 184 ? 24.969 -22.828 -9.305 1 94.94 184 GLN B N 1
ATOM 4002 C CA . GLN B 1 184 ? 26.203 -22.219 -9.781 1 94.94 184 GLN B CA 1
ATOM 4003 C C . GLN B 1 184 ? 25.938 -21.047 -10.719 1 94.94 184 GLN B C 1
ATOM 4005 O O . GLN B 1 184 ? 26.812 -20.234 -10.969 1 94.94 184 GLN B O 1
ATOM 4010 N N . GLU B 1 185 ? 24.781 -21.047 -11.328 1 96.25 185 GLU B N 1
ATOM 4011 C CA . GLU B 1 185 ? 24.328 -19.969 -12.203 1 96.25 185 GLU B CA 1
ATOM 4012 C C . GLU B 1 185 ? 23.312 -19.078 -11.492 1 96.25 185 GLU B C 1
ATOM 4014 O O . GLU B 1 185 ? 22.109 -19.328 -11.562 1 96.25 185 GLU B O 1
ATOM 4019 N N . VAL B 1 186 ? 23.891 -18.062 -10.914 1 97.38 186 VAL B N 1
ATOM 4020 C CA . VAL B 1 186 ? 23.062 -17.25 -10.039 1 97.38 186 VAL B CA 1
ATOM 4021 C C . VAL B 1 186 ? 23.047 -15.805 -10.547 1 97.38 186 VAL B C 1
ATOM 4023 O O . VAL B 1 186 ? 24.109 -15.172 -10.664 1 97.38 186 VAL B O 1
ATOM 4026 N N . GLY B 1 187 ? 21.875 -15.305 -10.906 1 98.12 187 GLY B N 1
ATOM 4027 C CA . GLY B 1 187 ? 21.719 -13.922 -11.32 1 98.12 187 GLY B CA 1
ATOM 4028 C C . GLY B 1 187 ? 21.109 -13.039 -10.25 1 98.12 187 GLY B C 1
ATOM 4029 O O . GLY B 1 187 ? 20.734 -13.531 -9.18 1 98.12 187 GLY B O 1
ATOM 4030 N N . ILE B 1 188 ? 21.062 -11.734 -10.562 1 98.56 188 ILE B N 1
ATOM 4031 C CA . ILE B 1 188 ? 20.469 -10.773 -9.633 1 98.56 188 ILE B CA 1
ATOM 4032 C C . ILE B 1 188 ? 19.641 -9.758 -10.406 1 98.56 188 ILE B C 1
ATOM 4034 O O . ILE B 1 188 ? 20.031 -9.305 -11.484 1 98.56 188 ILE B O 1
ATOM 4038 N N . ILE B 1 189 ? 18.438 -9.57 -9.922 1 98.5 189 ILE B N 1
ATOM 4039 C CA . ILE B 1 189 ? 17.625 -8.414 -10.32 1 98.5 189 ILE B CA 1
ATOM 4040 C C . ILE B 1 189 ? 17.75 -7.316 -9.273 1 98.5 189 ILE B C 1
ATOM 4042 O O . ILE B 1 189 ? 17.266 -7.469 -8.148 1 98.5 189 ILE B O 1
ATOM 4046 N N . CYS B 1 190 ? 18.391 -6.246 -9.602 1 97.31 190 CYS B N 1
ATOM 4047 C CA . CYS B 1 190 ? 18.625 -5.188 -8.625 1 97.31 190 CYS B CA 1
ATOM 4048 C C . CYS B 1 190 ? 17.984 -3.879 -9.086 1 97.31 190 CYS B C 1
ATOM 4050 O O . CYS B 1 190 ? 17.359 -3.828 -10.141 1 97.31 190 CYS B O 1
ATOM 4052 N N . GLY B 1 191 ? 17.969 -2.922 -8.156 1 93.94 191 GLY B N 1
ATOM 4053 C CA . GLY B 1 191 ? 17.484 -1.595 -8.492 1 93.94 191 GLY B CA 1
ATOM 4054 C C . GLY B 1 191 ? 18.469 -0.79 -9.32 1 93.94 191 GLY B C 1
ATOM 4055 O O . GLY B 1 191 ? 19.5 -1.306 -9.727 1 93.94 191 GLY B O 1
ATOM 4056 N N . PRO B 1 192 ? 18.094 0.457 -9.562 1 89.94 192 PRO B N 1
ATOM 4057 C CA . PRO B 1 192 ? 19.016 1.326 -10.281 1 89.94 192 PRO B CA 1
ATOM 4058 C C . PRO B 1 192 ? 20.391 1.384 -9.625 1 89.94 192 PRO B C 1
ATOM 4060 O O . PRO B 1 192 ? 20.5 1.604 -8.422 1 89.94 192 PRO B O 1
ATOM 4063 N N . LEU B 1 193 ? 21.375 1.23 -10.406 1 90.62 193 LEU B N 1
ATOM 4064 C CA . LEU B 1 193 ? 22.734 1.018 -9.906 1 90.62 193 LEU B CA 1
ATOM 4065 C C . LEU B 1 193 ? 23.25 2.268 -9.203 1 90.62 193 LEU B C 1
ATOM 4067 O O . LEU B 1 193 ? 24.203 2.193 -8.414 1 90.62 193 LEU B O 1
ATOM 4071 N N . GLU B 1 194 ? 22.625 3.383 -9.453 1 84.12 194 GLU B N 1
ATOM 4072 C CA . GLU B 1 194 ? 23.094 4.633 -8.859 1 84.12 194 GLU B CA 1
ATOM 4073 C C . GLU B 1 194 ? 22.609 4.777 -7.422 1 84.12 194 GLU B C 1
ATOM 4075 O O . GLU B 1 194 ? 23.109 5.633 -6.68 1 84.12 194 GLU B O 1
ATOM 4080 N N . ARG B 1 195 ? 21.719 3.941 -7.012 1 81.75 195 ARG B N 1
ATOM 4081 C CA . ARG B 1 195 ? 21.203 4.012 -5.652 1 81.75 195 ARG B CA 1
ATOM 4082 C C . ARG B 1 195 ? 22.109 3.273 -4.676 1 81.75 195 ARG B C 1
ATOM 4084 O O . ARG B 1 195 ? 22.625 2.201 -4.996 1 81.75 195 ARG B O 1
ATOM 4091 N N . LEU B 1 196 ? 22.234 3.781 -3.547 1 82.62 196 LEU B N 1
ATOM 4092 C CA . LEU B 1 196 ? 23.125 3.199 -2.549 1 82.62 196 LEU B CA 1
ATOM 4093 C C . LEU B 1 196 ? 22.594 1.847 -2.076 1 82.62 196 LEU B C 1
ATOM 4095 O O . LEU B 1 196 ? 23.375 0.913 -1.872 1 82.62 196 LEU B O 1
ATOM 4099 N N . ASN B 1 197 ? 21.328 1.797 -1.878 1 84.88 197 ASN B N 1
ATOM 4100 C CA . ASN B 1 197 ? 20.781 0.527 -1.427 1 84.88 197 ASN B CA 1
ATOM 4101 C C . ASN B 1 197 ? 20.984 -0.576 -2.461 1 84.88 197 ASN B C 1
ATOM 4103 O O . ASN B 1 197 ? 21.266 -1.722 -2.104 1 84.88 197 ASN B O 1
ATOM 4107 N N . SER B 1 198 ? 20.891 -0.213 -3.727 1 91.12 198 SER B N 1
ATOM 4108 C CA . SER B 1 198 ? 21.156 -1.175 -4.793 1 91.12 198 SER B CA 1
ATOM 4109 C C . SER B 1 198 ? 22.594 -1.647 -4.758 1 91.12 198 SER B C 1
ATOM 4111 O O . SER B 1 198 ? 22.875 -2.834 -4.953 1 91.12 198 SER B O 1
ATOM 4113 N N . GLN B 1 199 ? 23.5 -0.733 -4.492 1 91.25 199 GLN B N 1
ATOM 4114 C CA . GLN B 1 199 ? 24.906 -1.079 -4.398 1 91.25 199 GLN B CA 1
ATOM 4115 C C . GLN B 1 199 ? 25.172 -2.027 -3.232 1 91.25 199 GLN B C 1
ATOM 4117 O O . GLN B 1 199 ? 25.938 -2.988 -3.363 1 91.25 199 GLN B O 1
ATOM 4122 N N . ASP B 1 200 ? 24.547 -1.76 -2.164 1 91.56 200 ASP B N 1
ATOM 4123 C CA . ASP B 1 200 ? 24.703 -2.621 -0.994 1 91.56 200 ASP B CA 1
ATOM 4124 C C . ASP B 1 200 ? 24.219 -4.039 -1.29 1 91.56 200 ASP B C 1
ATOM 4126 O O . ASP B 1 200 ? 24.891 -5.012 -0.963 1 91.56 200 ASP B O 1
ATOM 4130 N N . ARG B 1 201 ? 23.094 -4.117 -1.888 1 94.56 201 ARG B N 1
ATOM 4131 C CA . ARG B 1 201 ? 22.5 -5.422 -2.18 1 94.56 201 ARG B CA 1
ATOM 4132 C C . ARG B 1 201 ? 23.328 -6.176 -3.215 1 94.56 201 ARG B C 1
ATOM 4134 O O . ARG B 1 201 ? 23.531 -7.387 -3.092 1 94.56 201 ARG B O 1
ATOM 4141 N N . LEU B 1 202 ? 23.812 -5.426 -4.184 1 96.94 202 LEU B N 1
ATOM 4142 C CA . LEU B 1 202 ? 24.703 -6.023 -5.18 1 96.94 202 LEU B CA 1
ATOM 4143 C C . LEU B 1 202 ? 25.984 -6.531 -4.535 1 96.94 202 LEU B C 1
ATOM 4145 O O . LEU B 1 202 ? 26.453 -7.633 -4.84 1 96.94 202 LEU B O 1
ATOM 4149 N N . HIS B 1 203 ? 26.562 -5.742 -3.654 1 96.19 203 HIS B N 1
ATOM 4150 C CA . HIS B 1 203 ? 27.781 -6.137 -2.953 1 96.19 203 HIS B CA 1
ATOM 4151 C C . HIS B 1 203 ? 27.547 -7.387 -2.109 1 96.19 203 HIS B C 1
ATOM 4153 O O . HIS B 1 203 ? 28.375 -8.289 -2.09 1 96.19 203 HIS B O 1
ATOM 4159 N N . GLY B 1 204 ? 26.438 -7.387 -1.414 1 97.06 204 GLY B N 1
ATOM 4160 C CA . GLY B 1 204 ? 26.109 -8.562 -0.632 1 97.06 204 GLY B CA 1
ATOM 4161 C C . GLY B 1 204 ? 25.953 -9.82 -1.474 1 97.06 204 GLY B C 1
ATOM 4162 O O . GLY B 1 204 ? 26.422 -10.891 -1.087 1 97.06 204 GLY B O 1
ATOM 4163 N N . TRP B 1 205 ? 25.328 -9.664 -2.602 1 97.94 205 TRP B N 1
ATOM 4164 C CA . TRP B 1 205 ? 25.188 -10.758 -3.553 1 97.94 205 TRP B CA 1
ATOM 4165 C C . TRP B 1 205 ? 26.547 -11.25 -4.031 1 97.94 205 TRP B C 1
ATOM 4167 O O . TRP B 1 205 ? 26.797 -12.461 -4.051 1 97.94 205 TRP B O 1
ATOM 4177 N N . ARG B 1 206 ? 27.438 -10.406 -4.309 1 98.19 206 ARG B N 1
ATOM 4178 C CA . ARG B 1 206 ? 28.781 -10.742 -4.758 1 98.19 206 ARG B CA 1
ATOM 4179 C C . ARG B 1 206 ? 29.547 -11.469 -3.666 1 98.19 206 ARG B C 1
ATOM 4181 O O . ARG B 1 206 ? 30.281 -12.43 -3.945 1 98.19 206 ARG B O 1
ATOM 4188 N N . GLU B 1 207 ? 29.406 -11.008 -2.529 1 97.75 207 GLU B N 1
ATOM 4189 C CA . GLU B 1 207 ? 30.078 -11.633 -1.397 1 97.75 207 GLU B CA 1
ATOM 4190 C C . GLU B 1 207 ? 29.609 -13.062 -1.19 1 97.75 207 GLU B C 1
ATOM 4192 O O . GLU B 1 207 ? 30.406 -13.961 -0.914 1 97.75 207 GLU B O 1
ATOM 4197 N N . ALA B 1 208 ? 28.312 -13.234 -1.29 1 97.44 208 ALA B N 1
ATOM 4198 C CA . ALA B 1 208 ? 27.766 -14.586 -1.175 1 97.44 208 ALA B CA 1
ATOM 4199 C C . ALA B 1 208 ? 28.344 -15.5 -2.25 1 97.44 208 ALA B C 1
ATOM 4201 O O . ALA B 1 208 ? 28.75 -16.625 -1.962 1 97.44 208 ALA B O 1
ATOM 4202 N N . LEU B 1 209 ? 28.391 -15.023 -3.506 1 98 209 LEU B N 1
ATOM 4203 C CA . LEU B 1 209 ? 28.984 -15.797 -4.594 1 98 209 LEU B CA 1
ATOM 4204 C C . LEU B 1 209 ? 30.422 -16.172 -4.27 1 98 209 LEU B C 1
ATOM 4206 O O . LEU B 1 209 ? 30.812 -17.344 -4.406 1 98 209 LEU B O 1
ATOM 4210 N N . ALA B 1 210 ? 31.125 -15.227 -3.785 1 97.44 210 ALA B N 1
ATOM 4211 C CA . ALA B 1 210 ? 32.531 -15.43 -3.479 1 97.44 210 ALA B CA 1
ATOM 4212 C C . ALA B 1 210 ? 32.719 -16.469 -2.377 1 97.44 210 ALA B C 1
ATOM 4214 O O . ALA B 1 210 ? 33.625 -17.312 -2.455 1 97.44 210 ALA B O 1
ATOM 4215 N N . GLU B 1 211 ? 31.953 -16.406 -1.422 1 96.88 211 GLU B N 1
ATOM 4216 C CA . GLU B 1 211 ? 32.031 -17.312 -0.283 1 96.88 211 GLU B CA 1
ATOM 4217 C C . GLU B 1 211 ? 31.828 -18.766 -0.721 1 96.88 211 GLU B C 1
ATOM 4219 O O . GLU B 1 211 ? 32.375 -19.688 -0.121 1 96.88 211 GLU B O 1
ATOM 4224 N N . TYR B 1 212 ? 31.078 -18.953 -1.736 1 96.5 212 TYR B N 1
ATOM 4225 C CA . TYR B 1 212 ? 30.766 -20.312 -2.18 1 96.5 212 TYR B CA 1
ATOM 4226 C C . TYR B 1 212 ? 31.562 -20.672 -3.436 1 96.5 212 TYR B C 1
ATOM 4228 O O . TYR B 1 212 ? 31.344 -21.734 -4.027 1 96.5 212 TYR B O 1
ATOM 4236 N N . GLY B 1 213 ? 32.375 -19.75 -3.859 1 96.81 213 GLY B N 1
ATOM 4237 C CA . GLY B 1 213 ? 33.25 -20 -5.008 1 96.81 213 GLY B CA 1
ATOM 4238 C C . GLY B 1 213 ? 32.5 -19.969 -6.328 1 96.81 213 GLY B C 1
ATOM 4239 O O . GLY B 1 213 ? 32.875 -20.656 -7.277 1 96.81 213 GLY B O 1
ATOM 4240 N N . VAL B 1 214 ? 31.406 -19.281 -6.406 1 97.19 214 VAL 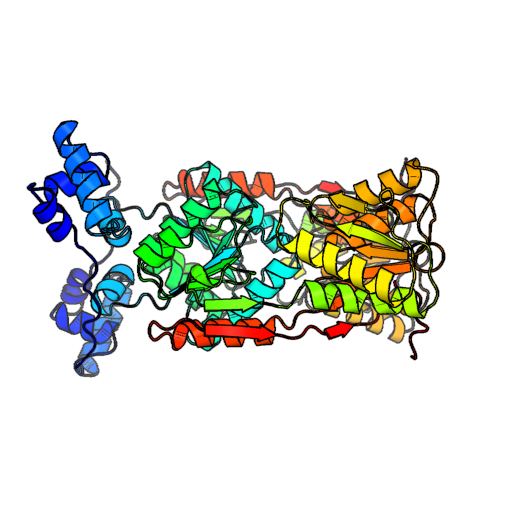B N 1
ATOM 4241 C CA . VAL B 1 214 ? 30.609 -19.156 -7.625 1 97.19 214 VAL B CA 1
ATOM 4242 C C . VAL B 1 214 ? 31.031 -17.891 -8.383 1 97.19 214 VAL B C 1
ATOM 4244 O O . VAL B 1 214 ? 31.172 -16.828 -7.781 1 97.19 214 VAL B O 1
ATOM 4247 N N . GLN B 1 215 ? 31.234 -18 -9.656 1 96 215 GLN B N 1
ATOM 4248 C CA . GLN B 1 215 ? 31.703 -16.875 -10.469 1 96 215 GLN B CA 1
ATOM 4249 C C . GLN B 1 215 ? 30.547 -15.953 -10.844 1 96 215 GLN B C 1
ATOM 4251 O O . GLN B 1 215 ? 29.484 -16.422 -11.266 1 96 215 GLN B O 1
ATOM 4256 N N . GLU B 1 216 ? 30.812 -14.75 -10.664 1 95.94 216 GLU B N 1
ATOM 4257 C CA . GLU B 1 216 ? 29.859 -13.734 -11.125 1 95.94 216 GLU B CA 1
ATOM 4258 C C . GLU B 1 216 ? 29.828 -13.672 -12.648 1 95.94 216 GLU B C 1
ATOM 4260 O O . GLU B 1 216 ? 30.859 -13.766 -13.305 1 95.94 216 GLU B O 1
ATOM 4265 N N . ARG B 1 217 ? 28.688 -13.539 -13.219 1 95.31 217 ARG B N 1
ATOM 4266 C CA . ARG B 1 217 ? 28.5 -13.281 -14.641 1 95.31 217 ARG B CA 1
ATOM 4267 C C . ARG B 1 217 ? 27.828 -11.93 -14.867 1 95.31 217 ARG B C 1
ATOM 4269 O O . ARG B 1 217 ? 26.641 -11.773 -14.594 1 95.31 217 ARG B O 1
ATOM 4276 N N . PRO B 1 218 ? 28.5 -11.008 -15.43 1 94.75 218 PRO B N 1
ATOM 4277 C CA . PRO B 1 218 ? 27.969 -9.656 -15.578 1 94.75 218 PRO B CA 1
ATOM 4278 C C . PRO B 1 218 ? 26.672 -9.617 -16.375 1 94.75 218 PRO B C 1
ATOM 4280 O O . PRO B 1 218 ? 25.812 -8.758 -16.141 1 94.75 218 PRO B O 1
ATOM 4283 N N . GLU B 1 219 ? 26.469 -10.609 -17.219 1 94.94 219 GLU B N 1
ATOM 4284 C CA . GLU B 1 219 ? 25.281 -10.641 -18.047 1 94.94 219 GLU B CA 1
ATOM 4285 C C . GLU B 1 219 ? 24.047 -11.031 -17.219 1 94.94 219 GLU B C 1
ATOM 4287 O O . GLU B 1 219 ? 22.922 -10.898 -17.688 1 94.94 219 GLU B O 1
ATOM 4292 N N . TRP B 1 220 ? 24.328 -11.492 -15.969 1 96.5 220 TRP B N 1
ATOM 4293 C CA . TRP B 1 220 ? 23.219 -11.906 -15.117 1 96.5 220 TRP B CA 1
ATOM 4294 C C . TRP B 1 220 ? 22.938 -10.867 -14.039 1 96.5 220 TRP B C 1
ATOM 4296 O O . TRP B 1 220 ? 22.328 -11.18 -13.008 1 96.5 220 TRP B O 1
ATOM 4306 N N . ILE B 1 221 ? 23.406 -9.648 -14.289 1 97.44 221 ILE B N 1
ATOM 4307 C CA . ILE B 1 221 ? 23.047 -8.5 -13.469 1 97.44 221 ILE B CA 1
ATOM 4308 C C . ILE B 1 221 ? 22 -7.652 -14.195 1 97.44 221 ILE B C 1
ATOM 4310 O O . ILE B 1 221 ? 22.312 -6.984 -15.18 1 97.44 221 ILE B O 1
ATOM 4314 N N . PHE B 1 222 ? 20.75 -7.684 -13.688 1 97.81 222 PHE B N 1
ATOM 4315 C CA . PHE B 1 222 ? 19.641 -6.98 -14.32 1 97.81 222 PHE B CA 1
ATOM 4316 C C . PHE B 1 222 ? 19.203 -5.793 -13.469 1 97.81 222 PHE B C 1
ATOM 4318 O O . PHE B 1 222 ? 18.578 -5.977 -12.414 1 97.81 222 PHE B O 1
ATOM 4325 N N . SER B 1 223 ? 19.469 -4.629 -13.914 1 97.5 223 SER B N 1
ATOM 4326 C CA . SER B 1 223 ? 19.094 -3.406 -13.211 1 97.5 223 SER B CA 1
ATOM 4327 C C . SER B 1 223 ? 17.75 -2.863 -13.727 1 97.5 223 SER B C 1
ATOM 4329 O O . SER B 1 223 ? 17.625 -2.523 -14.906 1 97.5 223 SER B O 1
ATOM 4331 N N . THR B 1 224 ? 16.734 -2.871 -12.867 1 96.81 224 THR B N 1
ATOM 4332 C CA . THR B 1 224 ? 15.398 -2.406 -13.203 1 96.81 224 THR B CA 1
ATOM 4333 C C . THR B 1 224 ? 14.789 -1.629 -12.039 1 96.81 224 THR B C 1
ATOM 4335 O O . THR B 1 224 ? 15.281 -1.699 -10.914 1 96.81 224 THR B O 1
ATOM 4338 N N . PRO B 1 225 ? 13.766 -0.795 -12.25 1 93.06 225 PRO B N 1
ATOM 4339 C CA . PRO B 1 225 ? 13.055 -0.186 -11.125 1 93.06 225 PRO B CA 1
ATOM 4340 C C . PRO B 1 225 ? 12.469 -1.221 -10.172 1 93.06 225 PRO B C 1
ATOM 4342 O O . PRO B 1 225 ? 12.211 -2.359 -10.57 1 93.06 225 PRO B O 1
ATOM 4345 N N . TYR B 1 226 ? 12.266 -0.773 -8.922 1 92.56 226 TYR B N 1
ATOM 4346 C CA . TYR B 1 226 ? 11.711 -1.641 -7.887 1 92.56 226 TYR B CA 1
ATOM 4347 C C . TYR B 1 226 ? 10.211 -1.83 -8.086 1 92.56 226 TYR B C 1
ATOM 4349 O O . TYR B 1 226 ? 9.422 -1.562 -7.172 1 92.56 226 TYR B O 1
ATOM 4357 N N . THR B 1 227 ? 9.828 -2.229 -9.289 1 93.56 227 THR B N 1
ATOM 4358 C CA . THR B 1 227 ? 8.422 -2.416 -9.633 1 93.56 227 THR B CA 1
ATOM 4359 C C . THR B 1 227 ? 8.195 -3.803 -10.227 1 93.56 227 THR B C 1
ATOM 4361 O O . THR B 1 227 ? 9.148 -4.492 -10.594 1 93.56 227 THR B O 1
ATOM 4364 N N . ARG B 1 228 ? 6.949 -4.188 -10.266 1 96.19 228 ARG B N 1
ATOM 4365 C CA . ARG B 1 228 ? 6.594 -5.438 -10.93 1 96.19 228 ARG B CA 1
ATOM 4366 C C . ARG B 1 228 ? 6.984 -5.402 -12.398 1 96.19 228 ARG B C 1
ATOM 4368 O O . ARG B 1 228 ? 7.52 -6.383 -12.93 1 96.19 228 ARG B O 1
ATOM 4375 N N . GLN B 1 229 ? 6.711 -4.266 -13.016 1 96.88 229 GLN B N 1
ATOM 4376 C CA . GLN B 1 229 ? 7.098 -4.113 -14.414 1 96.88 229 GLN B CA 1
ATOM 4377 C C . GLN B 1 229 ? 8.602 -4.258 -14.594 1 96.88 229 GLN B C 1
ATOM 4379 O O . GLN B 1 229 ? 9.07 -4.844 -15.57 1 96.88 229 GLN B O 1
ATOM 4384 N N . GLY B 1 230 ? 9.336 -3.686 -13.68 1 97.19 230 GLY B N 1
ATOM 4385 C CA . GLY B 1 230 ? 10.781 -3.848 -13.719 1 97.19 230 GLY B CA 1
ATOM 4386 C C . GLY B 1 230 ? 11.219 -5.297 -13.664 1 97.19 230 GLY B C 1
ATOM 4387 O O . GLY B 1 230 ? 12.094 -5.719 -14.43 1 97.19 230 GLY B O 1
ATOM 4388 N N . GLY B 1 231 ? 10.664 -6.086 -12.766 1 98.06 231 GLY B N 1
ATOM 4389 C CA . GLY B 1 231 ? 10.953 -7.512 -12.688 1 98.06 231 GLY B CA 1
ATOM 4390 C C . GLY B 1 231 ? 10.562 -8.266 -13.945 1 98.06 231 GLY B C 1
ATOM 4391 O O . GLY B 1 231 ? 11.289 -9.164 -14.391 1 98.06 231 GLY B O 1
ATOM 4392 N N . TYR B 1 232 ? 9.414 -7.863 -14.492 1 98.31 232 TYR B N 1
ATOM 4393 C CA . TYR B 1 232 ? 8.938 -8.453 -15.734 1 98.31 232 TYR B CA 1
ATOM 4394 C C . TYR B 1 232 ? 9.93 -8.227 -16.859 1 98.31 232 TYR B C 1
ATOM 4396 O O . TYR B 1 232 ? 10.266 -9.156 -17.609 1 98.31 232 TYR B O 1
ATOM 4404 N N . GLN B 1 233 ? 10.422 -7.047 -16.953 1 97.75 233 GLN B N 1
ATOM 4405 C CA . GLN B 1 233 ? 11.383 -6.676 -17.969 1 97.75 233 GLN B CA 1
ATOM 4406 C C . GLN B 1 233 ? 12.703 -7.422 -17.797 1 97.75 233 GLN B C 1
ATOM 4408 O O . GLN B 1 233 ? 13.328 -7.836 -18.766 1 97.75 233 GLN B O 1
ATOM 4413 N N . ALA B 1 234 ? 13.109 -7.523 -16.562 1 97.81 234 ALA B N 1
ATOM 4414 C CA . ALA B 1 234 ? 14.328 -8.273 -16.281 1 97.81 234 ALA B CA 1
ATOM 4415 C C . ALA B 1 234 ? 14.219 -9.711 -16.797 1 97.81 234 ALA B C 1
ATOM 4417 O O . ALA B 1 234 ? 15.148 -10.227 -17.422 1 97.81 234 ALA B O 1
ATOM 4418 N N . ALA B 1 235 ? 13.133 -10.328 -16.562 1 97.69 235 ALA B N 1
ATOM 4419 C CA . ALA B 1 235 ? 12.906 -11.688 -17.031 1 97.69 235 ALA B CA 1
ATOM 4420 C C . ALA B 1 235 ? 12.922 -11.75 -18.562 1 97.69 235 ALA B C 1
ATOM 4422 O O . ALA B 1 235 ? 13.484 -12.672 -19.141 1 97.69 235 ALA B O 1
ATOM 4423 N N . GLN B 1 236 ? 12.289 -10.766 -19.141 1 97.06 236 GLN B N 1
ATOM 4424 C CA . GLN B 1 236 ? 12.281 -10.719 -20.594 1 97.06 236 GLN B CA 1
ATOM 4425 C C . GLN B 1 236 ? 13.703 -10.625 -21.141 1 97.06 236 GLN B C 1
ATOM 4427 O O . GLN B 1 236 ? 14.031 -11.273 -22.141 1 97.06 236 GLN B O 1
ATOM 4432 N N . GLN B 1 237 ? 14.469 -9.844 -20.531 1 96.12 237 GLN B N 1
ATOM 4433 C CA . GLN B 1 237 ? 15.867 -9.711 -20.922 1 96.12 237 GLN B CA 1
ATOM 4434 C C . GLN B 1 237 ? 16.609 -11.047 -20.781 1 96.12 237 GLN B C 1
ATOM 4436 O O . GLN B 1 237 ? 17.359 -11.43 -21.672 1 96.12 237 GLN B O 1
ATOM 4441 N N . MET B 1 238 ? 16.375 -11.742 -19.703 1 95.25 238 MET B N 1
ATOM 4442 C CA . MET B 1 238 ? 16.984 -13.047 -19.453 1 95.25 238 MET B CA 1
ATOM 4443 C C . MET B 1 238 ? 16.625 -14.031 -20.562 1 95.25 238 MET B C 1
ATOM 4445 O O . MET B 1 238 ? 17.5 -14.758 -21.047 1 95.25 238 MET B O 1
ATOM 4449 N N . LEU B 1 239 ? 15.43 -14.008 -20.938 1 94.25 239 LEU B N 1
ATOM 4450 C CA . LEU B 1 239 ? 14.906 -14.969 -21.906 1 94.25 239 LEU B CA 1
ATOM 4451 C C . LEU B 1 239 ? 15.438 -14.672 -23.297 1 94.25 239 LEU B C 1
ATOM 4453 O O . LEU B 1 239 ? 15.578 -15.578 -24.125 1 94.25 239 LEU B O 1
ATOM 4457 N N . GLN B 1 240 ? 15.734 -13.414 -23.5 1 91.88 240 GLN B N 1
ATOM 4458 C CA . GLN B 1 240 ? 16.266 -13.008 -24.797 1 91.88 240 GLN B CA 1
ATOM 4459 C C . GLN B 1 240 ? 17.75 -13.297 -24.891 1 91.88 240 GLN B C 1
ATOM 4461 O O . GLN B 1 240 ? 18.281 -13.5 -26 1 91.88 240 GLN B O 1
ATOM 4466 N N . GLY B 1 241 ? 18.547 -13.219 -23.844 1 85.56 241 GLY B N 1
ATOM 4467 C CA . GLY B 1 241 ? 20 -13.336 -23.797 1 85.56 241 GLY B CA 1
ATOM 4468 C C . GLY B 1 241 ? 20.484 -14.758 -24.047 1 85.56 241 GLY B C 1
ATOM 4469 O O . GLY B 1 241 ? 21.688 -14.992 -24.156 1 85.56 241 GLY B O 1
ATOM 4470 N N . GLY B 1 242 ? 19.609 -15.766 -24.25 1 78.88 242 GLY B N 1
ATOM 4471 C CA . GLY B 1 242 ? 20 -17.109 -24.641 1 78.88 242 GLY B CA 1
ATOM 4472 C C . GLY B 1 242 ? 20.344 -18 -23.453 1 78.88 242 GLY B C 1
ATOM 4473 O O . GLY B 1 242 ? 20.344 -19.234 -23.578 1 78.88 242 GLY B O 1
ATOM 4474 N N . THR B 1 243 ? 20.906 -17.422 -22.406 1 86.75 243 THR B N 1
ATOM 4475 C CA . THR B 1 243 ? 21.156 -18.25 -21.219 1 86.75 243 THR B CA 1
ATOM 4476 C C . THR B 1 243 ? 20.359 -17.734 -20.016 1 86.75 243 THR B C 1
ATOM 4478 O O . THR B 1 243 ? 20.312 -16.531 -19.781 1 86.75 243 THR B O 1
ATOM 4481 N N . LEU B 1 244 ? 19.703 -18.641 -19.375 1 93.69 244 LEU B N 1
ATOM 4482 C CA . LEU B 1 244 ? 18.906 -18.359 -18.188 1 93.69 244 LEU B CA 1
ATOM 4483 C C . LEU B 1 244 ? 19.609 -18.844 -16.922 1 93.69 244 LEU B C 1
ATOM 4485 O O . LEU B 1 244 ? 20.078 -20 -16.875 1 93.69 244 LEU B O 1
ATOM 4489 N N . PRO B 1 245 ? 19.844 -17.906 -15.992 1 96.5 245 PRO B N 1
ATOM 4490 C CA . PRO B 1 245 ? 20.344 -18.453 -14.727 1 96.5 245 PRO B CA 1
ATOM 4491 C C . PRO B 1 245 ? 19.391 -19.453 -14.086 1 96.5 245 PRO B C 1
ATOM 4493 O O . PRO B 1 245 ? 18.188 -19.422 -14.359 1 96.5 245 PRO B O 1
ATOM 4496 N N . ARG B 1 246 ? 19.953 -20.297 -13.305 1 95.88 246 ARG B N 1
ATOM 4497 C CA . ARG B 1 246 ? 19.141 -21.312 -12.641 1 95.88 246 ARG B CA 1
ATOM 4498 C C . ARG B 1 246 ? 18.641 -20.812 -11.289 1 95.88 246 ARG B C 1
A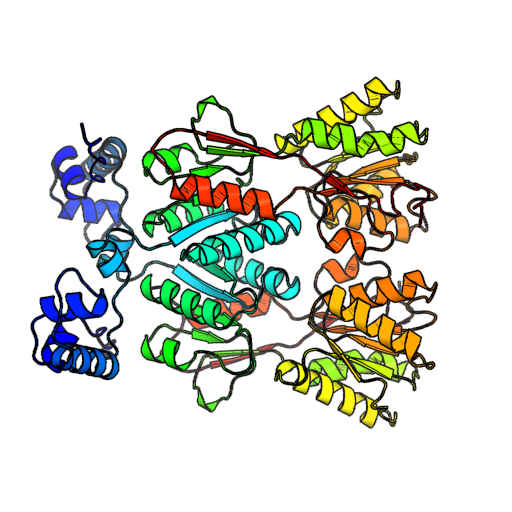TOM 4500 O O . ARG B 1 246 ? 17.766 -21.422 -10.68 1 95.88 246 ARG B O 1
ATOM 4507 N N . ALA B 1 247 ? 19.25 -19.734 -10.828 1 97.19 247 ALA B N 1
ATOM 4508 C CA . ALA B 1 247 ? 18.844 -19.125 -9.562 1 97.19 247 ALA B CA 1
ATOM 4509 C C . ALA B 1 247 ? 18.906 -17.609 -9.641 1 97.19 247 ALA B C 1
ATOM 4511 O O . ALA B 1 247 ? 19.75 -17.047 -10.352 1 97.19 247 ALA B O 1
ATOM 4512 N N . LEU B 1 248 ? 18 -16.953 -8.93 1 98.06 248 LEU B N 1
ATOM 4513 C CA . LEU B 1 248 ? 17.922 -15.492 -8.969 1 98.06 248 LEU B CA 1
ATOM 4514 C C . LEU B 1 248 ? 17.75 -14.93 -7.559 1 98.06 248 LEU B C 1
ATOM 4516 O O . LEU B 1 248 ? 17.016 -15.484 -6.746 1 98.06 248 LEU B O 1
ATOM 4520 N N . PHE B 1 249 ? 18.453 -13.875 -7.305 1 98.5 249 PHE B N 1
ATOM 4521 C CA . PHE B 1 249 ? 18.156 -12.977 -6.195 1 98.5 249 PHE B CA 1
ATOM 4522 C C . PHE B 1 249 ? 17.484 -11.711 -6.691 1 98.5 249 PHE B C 1
ATOM 4524 O O . PHE B 1 249 ? 18.109 -10.875 -7.344 1 98.5 249 PHE B O 1
ATOM 4531 N N . ALA B 1 250 ? 16.141 -11.562 -6.445 1 98.38 250 ALA B N 1
ATOM 4532 C CA . ALA B 1 250 ? 15.453 -10.297 -6.684 1 98.38 250 ALA B CA 1
ATOM 4533 C C . ALA B 1 250 ? 15.539 -9.383 -5.469 1 98.38 250 ALA B C 1
ATOM 4535 O O . ALA B 1 250 ? 15.172 -9.773 -4.359 1 98.38 250 ALA B O 1
ATOM 4536 N N . THR B 1 251 ? 15.891 -8.18 -5.656 1 97.06 251 THR B N 1
ATOM 4537 C CA . THR B 1 251 ? 16.266 -7.352 -4.512 1 97.06 251 THR B CA 1
ATOM 4538 C C . THR B 1 251 ? 15.031 -6.637 -3.945 1 97.06 251 THR B C 1
ATOM 4540 O O . THR B 1 251 ? 15.148 -5.82 -3.031 1 97.06 251 THR B O 1
ATOM 4543 N N . ASN B 1 252 ? 13.891 -6.922 -4.48 1 94.81 252 ASN B N 1
ATOM 4544 C CA . ASN B 1 252 ? 12.648 -6.543 -3.818 1 94.81 252 ASN B CA 1
ATOM 4545 C C . ASN B 1 252 ? 11.492 -7.445 -4.242 1 94.81 252 ASN B C 1
ATOM 4547 O O . ASN B 1 252 ? 11.562 -8.094 -5.285 1 94.81 252 ASN B O 1
ATOM 4551 N N . GLU B 1 253 ? 10.453 -7.387 -3.498 1 96.25 253 GLU B N 1
ATOM 4552 C CA . GLU B 1 253 ? 9.32 -8.289 -3.648 1 96.25 253 GLU B CA 1
ATOM 4553 C C . GLU B 1 253 ? 8.609 -8.062 -4.98 1 96.25 253 GLU B C 1
ATOM 4555 O O . GLU B 1 253 ? 8.258 -9.023 -5.672 1 96.25 253 GLU B O 1
ATOM 4560 N N . ALA B 1 254 ? 8.43 -6.797 -5.379 1 96.25 254 ALA B N 1
ATOM 4561 C CA . ALA B 1 254 ? 7.727 -6.477 -6.625 1 96.25 254 ALA B CA 1
ATOM 4562 C C . ALA B 1 254 ? 8.492 -7.004 -7.832 1 96.25 254 ALA B C 1
ATOM 4564 O O . ALA B 1 254 ? 7.898 -7.551 -8.766 1 96.25 254 ALA B O 1
ATOM 4565 N N . GLN B 1 255 ? 9.797 -6.855 -7.828 1 97.75 255 GLN B N 1
ATOM 4566 C CA . GLN B 1 255 ? 10.625 -7.383 -8.906 1 97.75 255 GLN B CA 1
ATOM 4567 C C . GLN B 1 255 ? 10.492 -8.898 -9.008 1 97.75 255 GLN B C 1
ATOM 4569 O O . GLN B 1 255 ? 10.398 -9.438 -10.109 1 97.75 255 GLN B O 1
ATOM 4574 N N . ALA B 1 256 ? 10.492 -9.547 -7.852 1 98.38 256 ALA B N 1
ATOM 4575 C CA . ALA B 1 256 ? 10.344 -11 -7.836 1 98.38 256 ALA B CA 1
ATOM 4576 C C . ALA B 1 256 ? 9.023 -11.422 -8.477 1 98.38 256 ALA B C 1
ATOM 4578 O O . ALA B 1 256 ? 9 -12.312 -9.336 1 98.38 256 ALA B O 1
ATOM 4579 N N . ILE B 1 257 ? 7.973 -10.742 -8.117 1 97.75 257 ILE B N 1
ATOM 4580 C CA . ILE B 1 257 ? 6.637 -11.07 -8.594 1 97.75 257 ILE B CA 1
ATOM 4581 C C . ILE B 1 257 ? 6.555 -10.844 -10.102 1 97.75 257 ILE B C 1
ATOM 4583 O O . ILE B 1 257 ? 6.055 -11.695 -10.836 1 97.75 257 ILE B O 1
ATOM 4587 N N . GLY B 1 258 ? 7.059 -9.695 -10.562 1 98.25 258 GLY B N 1
ATOM 4588 C CA . GLY B 1 258 ? 7.086 -9.414 -11.984 1 98.25 258 GLY B CA 1
ATOM 4589 C C . GLY B 1 258 ? 7.895 -10.43 -12.781 1 98.25 258 GLY B C 1
ATOM 4590 O O . GLY B 1 258 ? 7.484 -10.836 -13.867 1 98.25 258 GLY B O 1
ATOM 4591 N N . CYS B 1 259 ? 8.984 -10.828 -12.234 1 98.56 259 CYS B N 1
ATOM 4592 C CA . CYS B 1 259 ? 9.852 -11.812 -12.867 1 98.56 259 CYS B CA 1
ATOM 4593 C C . CYS B 1 259 ? 9.133 -13.148 -13.023 1 98.56 259 CYS B C 1
ATOM 4595 O O . CYS B 1 259 ? 9.133 -13.742 -14.109 1 98.56 259 CYS B O 1
ATOM 4597 N N . ILE B 1 260 ? 8.523 -13.625 -11.977 1 98.31 260 ILE B N 1
ATOM 4598 C CA . ILE B 1 260 ? 7.836 -14.914 -11.977 1 98.31 260 ILE B CA 1
ATOM 4599 C C . ILE B 1 260 ? 6.703 -14.891 -13 1 98.31 260 ILE B C 1
ATOM 4601 O O . ILE B 1 260 ? 6.484 -15.867 -13.719 1 98.31 260 ILE B O 1
ATOM 4605 N N . ARG B 1 261 ? 6.008 -13.742 -13.086 1 98.06 261 ARG B N 1
ATOM 4606 C CA . ARG B 1 261 ? 4.938 -13.594 -14.07 1 98.06 261 ARG B CA 1
ATOM 4607 C C . ARG B 1 261 ? 5.461 -13.812 -15.484 1 98.06 261 ARG B C 1
ATOM 4609 O O . ARG B 1 261 ? 4.887 -14.586 -16.25 1 98.06 261 ARG B O 1
ATOM 4616 N N . ALA B 1 262 ? 6.523 -13.117 -15.805 1 97.88 262 ALA B N 1
ATOM 4617 C CA . ALA B 1 262 ? 7.094 -13.211 -17.141 1 97.88 262 ALA B CA 1
ATOM 4618 C C . ALA B 1 262 ? 7.582 -14.633 -17.438 1 97.88 262 ALA B C 1
ATOM 4620 O O . ALA B 1 262 ? 7.367 -15.156 -18.531 1 97.88 262 ALA B O 1
ATOM 4621 N N . LEU B 1 263 ? 8.227 -15.297 -16.484 1 97.81 263 LEU B N 1
ATOM 4622 C CA . LEU B 1 263 ? 8.695 -16.672 -16.641 1 97.81 263 LEU B CA 1
ATOM 4623 C C . LEU B 1 263 ? 7.523 -17.625 -16.875 1 97.81 263 LEU B C 1
ATOM 4625 O O . LEU B 1 263 ? 7.598 -18.5 -17.734 1 97.81 263 LEU B O 1
ATOM 4629 N N . SER B 1 264 ? 6.504 -17.391 -16.141 1 96.88 264 SER B N 1
ATOM 4630 C CA . SER B 1 264 ? 5.336 -18.266 -16.25 1 96.88 264 SER B CA 1
ATOM 4631 C C . SER B 1 264 ? 4.727 -18.203 -17.641 1 96.88 264 SER B C 1
ATOM 4633 O O . SER B 1 264 ? 4.207 -19.203 -18.141 1 96.88 264 SER B O 1
ATOM 4635 N N . GLU B 1 265 ? 4.801 -17.047 -18.234 1 95.62 265 GLU B N 1
ATOM 4636 C CA . GLU B 1 265 ? 4.258 -16.875 -19.578 1 95.62 265 GLU B CA 1
ATOM 4637 C C . GLU B 1 265 ? 5.008 -17.734 -20.578 1 95.62 265 GLU B C 1
ATOM 4639 O O . GLU B 1 265 ? 4.504 -18 -21.688 1 95.62 265 GLU B O 1
ATOM 4644 N N . ARG B 1 266 ? 6.184 -18.203 -20.234 1 95.56 266 ARG B N 1
ATOM 4645 C CA . ARG B 1 266 ? 6.992 -19.062 -21.078 1 95.56 266 ARG B CA 1
ATOM 4646 C C . ARG B 1 266 ? 7.086 -20.469 -20.516 1 95.56 266 ARG B C 1
ATOM 4648 O O . ARG B 1 266 ? 7.973 -21.234 -20.875 1 95.56 266 ARG B O 1
ATOM 4655 N N . ALA B 1 267 ? 6.277 -20.734 -19.547 1 96 267 ALA B N 1
ATOM 4656 C CA . ALA B 1 267 ? 6.156 -22.047 -18.906 1 96 267 ALA B CA 1
ATOM 4657 C C . ALA B 1 267 ? 7.438 -22.422 -18.172 1 96 267 ALA B C 1
ATOM 4659 O O . ALA B 1 267 ? 7.797 -23.594 -18.078 1 96 267 ALA B O 1
ATOM 4660 N N . ILE B 1 268 ? 8.148 -21.438 -17.75 1 97 268 ILE B N 1
ATOM 4661 C CA . ILE B 1 268 ? 9.305 -21.656 -16.891 1 97 268 ILE B CA 1
ATOM 4662 C C . ILE B 1 268 ? 8.867 -21.625 -15.422 1 97 268 ILE B C 1
ATOM 4664 O O . ILE B 1 268 ? 8.289 -20.641 -14.969 1 97 268 ILE B O 1
ATOM 4668 N N . LYS B 1 269 ? 9.203 -22.641 -14.727 1 96.44 269 LYS B N 1
ATOM 4669 C CA . LYS B 1 269 ? 8.648 -22.828 -13.383 1 96.44 269 LYS B CA 1
ATOM 4670 C C . LYS B 1 269 ? 9.625 -22.344 -12.312 1 96.44 269 LYS B C 1
ATOM 4672 O O . LYS B 1 269 ? 10.828 -22.547 -12.422 1 96.44 269 LYS B O 1
ATOM 4677 N N . VAL B 1 270 ? 9.148 -21.703 -11.375 1 97.31 270 VAL B N 1
ATOM 4678 C CA . VAL B 1 270 ? 9.844 -21.375 -10.141 1 97.31 270 VAL B CA 1
ATOM 4679 C C . VAL B 1 270 ? 9.312 -22.25 -9.008 1 97.31 270 VAL B C 1
ATOM 4681 O O . VAL B 1 270 ? 8.117 -22.234 -8.711 1 97.31 270 VAL B O 1
ATOM 4684 N N . PRO B 1 271 ? 10.102 -23.031 -8.422 1 96.06 271 PRO B N 1
ATOM 4685 C CA . PRO B 1 271 ? 11.57 -23 -8.414 1 96.06 271 PRO B CA 1
ATOM 4686 C C . PRO B 1 271 ? 12.195 -24.031 -9.352 1 96.06 271 PRO B C 1
ATOM 4688 O O . PRO B 1 271 ? 13.422 -24.078 -9.484 1 96.06 271 PRO B O 1
ATOM 4691 N N . ASP B 1 272 ? 11.43 -24.828 -10 1 95.62 272 ASP B N 1
ATOM 4692 C CA . ASP B 1 272 ? 11.953 -26.047 -10.641 1 95.62 272 ASP B CA 1
ATOM 4693 C C . ASP B 1 272 ? 12.953 -25.688 -11.734 1 95.62 272 ASP B C 1
ATOM 4695 O O . ASP B 1 272 ? 13.977 -26.359 -11.891 1 95.62 272 ASP B O 1
ATOM 4699 N N . ASP B 1 273 ? 12.672 -24.703 -12.516 1 95.81 273 ASP B N 1
ATOM 4700 C CA . ASP B 1 273 ? 13.562 -24.297 -13.602 1 95.81 273 ASP B CA 1
ATOM 4701 C C . ASP B 1 273 ? 14.477 -23.156 -13.156 1 95.81 273 ASP B C 1
ATOM 4703 O O . ASP B 1 273 ? 15.656 -23.125 -13.523 1 95.81 273 ASP B O 1
ATOM 4707 N N . VAL B 1 274 ? 13.953 -22.219 -12.391 1 97.06 274 VAL B N 1
ATOM 4708 C CA . VAL B 1 274 ? 14.703 -21.094 -11.852 1 97.06 274 VAL B CA 1
ATOM 4709 C C . VAL B 1 274 ? 14.305 -20.859 -10.391 1 97.06 274 VAL B C 1
ATOM 4711 O O . VAL B 1 274 ? 13.172 -20.469 -10.109 1 97.06 274 VAL B O 1
ATOM 4714 N N . ALA B 1 275 ? 15.219 -21.141 -9.516 1 97.5 275 ALA B N 1
ATOM 4715 C CA . ALA B 1 275 ? 14.961 -20.812 -8.109 1 97.5 275 ALA B CA 1
ATOM 4716 C C . ALA B 1 275 ? 15.094 -19.312 -7.859 1 97.5 275 ALA B C 1
ATOM 4718 O O . ALA B 1 275 ? 15.836 -18.625 -8.555 1 97.5 275 ALA B O 1
ATOM 4719 N N . LEU B 1 276 ? 14.32 -18.812 -6.852 1 97.81 276 LEU B N 1
ATOM 4720 C CA . LEU B 1 276 ? 14.297 -17.375 -6.648 1 97.81 276 LEU B CA 1
ATOM 4721 C C . LEU B 1 276 ? 14.156 -17.031 -5.172 1 97.81 276 LEU B C 1
ATOM 4723 O O . LEU B 1 276 ? 13.359 -17.656 -4.461 1 97.81 276 LEU B O 1
ATOM 4727 N N . VAL B 1 277 ? 14.961 -16.141 -4.703 1 97.62 277 VAL B N 1
ATOM 4728 C CA . VAL B 1 277 ? 14.805 -15.5 -3.4 1 97.62 277 VAL B CA 1
ATOM 4729 C C . VAL B 1 277 ? 14.664 -13.992 -3.574 1 97.62 277 VAL B C 1
ATOM 4731 O O . VAL B 1 277 ? 15.031 -13.438 -4.617 1 97.62 277 VAL B O 1
ATOM 4734 N N . CYS B 1 278 ? 14.094 -13.359 -2.605 1 96.94 278 CYS B N 1
ATOM 4735 C CA . CYS B 1 278 ? 13.977 -11.914 -2.754 1 96.94 278 CYS B CA 1
ATOM 4736 C C . CYS B 1 278 ? 14.211 -11.203 -1.425 1 96.94 278 CYS B C 1
ATOM 4738 O O . CYS B 1 278 ? 14.383 -11.859 -0.393 1 96.94 278 CYS B O 1
ATOM 4740 N N . PHE B 1 279 ? 14.391 -9.93 -1.48 1 95.12 279 PHE B N 1
ATOM 4741 C CA . PHE B 1 279 ? 14.531 -9.055 -0.324 1 95.12 279 PHE B CA 1
ATOM 4742 C C . PHE B 1 279 ? 13.281 -8.195 -0.141 1 95.12 279 PHE B C 1
ATOM 4744 O O . PHE B 1 279 ? 12.484 -8.055 -1.066 1 95.12 279 PHE B O 1
ATOM 4751 N N . ASN B 1 280 ? 13 -7.742 1.082 1 93.94 280 ASN B N 1
ATOM 4752 C CA . ASN B 1 280 ? 11.914 -6.832 1.439 1 93.94 280 ASN B CA 1
ATOM 4753 C C . ASN B 1 280 ? 10.555 -7.469 1.203 1 93.94 280 ASN B C 1
ATOM 4755 O O . ASN B 1 280 ? 9.648 -6.832 0.658 1 93.94 280 ASN B O 1
ATOM 4759 N N . GLY B 1 281 ? 10.547 -8.703 1.562 1 94.69 281 GLY B N 1
ATOM 4760 C CA . GLY B 1 281 ? 9.25 -9.352 1.532 1 94.69 281 GLY B CA 1
ATOM 4761 C C . GLY B 1 281 ? 8.273 -8.781 2.545 1 94.69 281 GLY B C 1
ATOM 4762 O O . GLY B 1 281 ? 8.68 -8.148 3.52 1 94.69 281 GLY B O 1
ATOM 4763 N N . THR B 1 282 ? 7.023 -8.891 2.242 1 93.75 282 THR B N 1
ATOM 4764 C CA . THR B 1 282 ? 5.918 -8.562 3.131 1 93.75 282 THR B CA 1
ATOM 4765 C C . THR B 1 282 ? 5.027 -9.773 3.367 1 93.75 282 THR B C 1
ATOM 4767 O O . THR B 1 282 ? 5.383 -10.898 2.994 1 93.75 282 THR B O 1
ATOM 4770 N N . ASP B 1 283 ? 3.9 -9.555 4.016 1 90.12 283 ASP B N 1
ATOM 4771 C CA . ASP B 1 283 ? 2.959 -10.648 4.23 1 90.12 283 ASP B CA 1
ATOM 4772 C C . ASP B 1 283 ? 2.465 -11.219 2.9 1 90.12 283 ASP B C 1
ATOM 4774 O O . ASP B 1 283 ? 2.055 -12.375 2.83 1 90.12 283 ASP B O 1
ATOM 4778 N N . GLN B 1 284 ? 2.611 -10.422 1.884 1 91.75 284 GLN B N 1
ATOM 4779 C CA . GLN B 1 284 ? 2.152 -10.828 0.559 1 91.75 284 GLN B CA 1
ATOM 4780 C C . GLN B 1 284 ? 2.949 -12.016 0.039 1 91.75 284 GLN B C 1
ATOM 4782 O O . GLN B 1 284 ? 2.43 -12.836 -0.722 1 91.75 284 GLN B O 1
ATOM 4787 N N . SER B 1 285 ? 4.152 -12.141 0.49 1 95.31 285 SER B N 1
ATOM 4788 C CA . SER B 1 285 ? 5.078 -13.148 -0.013 1 95.31 285 SER B CA 1
ATOM 4789 C C . SER B 1 285 ? 4.559 -14.562 0.252 1 95.31 285 SER B C 1
ATOM 4791 O O . SER B 1 285 ? 4.77 -15.469 -0.554 1 95.31 285 SER B O 1
ATOM 4793 N N . ALA B 1 286 ? 3.824 -14.695 1.363 1 95.44 286 ALA B N 1
ATOM 4794 C CA . ALA B 1 286 ? 3.32 -16 1.76 1 95.44 286 ALA B CA 1
ATOM 4795 C C . ALA B 1 286 ? 2.133 -16.422 0.896 1 95.44 286 ALA B C 1
ATOM 4797 O O . ALA B 1 286 ? 1.821 -17.609 0.788 1 95.44 286 ALA B O 1
ATOM 4798 N N . TYR B 1 287 ? 1.507 -15.445 0.19 1 96.31 287 TYR B N 1
ATOM 4799 C CA . TYR B 1 287 ? 0.274 -15.727 -0.538 1 96.31 287 TYR B CA 1
ATOM 4800 C C . TYR B 1 287 ? 0.537 -15.844 -2.033 1 96.31 287 TYR B C 1
ATOM 4802 O O . TYR B 1 287 ? -0.354 -16.219 -2.801 1 96.31 287 TYR B O 1
ATOM 4810 N N . HIS B 1 288 ? 1.724 -15.516 -2.449 1 95.38 288 HIS B N 1
ATOM 4811 C CA . HIS B 1 288 ? 2.07 -15.602 -3.863 1 95.38 288 HIS B CA 1
ATOM 4812 C C . HIS B 1 288 ? 2.223 -17.062 -4.305 1 95.38 288 HIS B C 1
ATOM 4814 O O . HIS B 1 288 ? 2.439 -17.938 -3.473 1 95.38 288 HIS B O 1
ATOM 4820 N N . LEU B 1 289 ? 2.037 -17.375 -5.613 1 95.06 289 LEU B N 1
ATOM 4821 C CA . LEU B 1 289 ? 2.305 -18.688 -6.191 1 95.06 289 LEU B CA 1
ATOM 4822 C C . LEU B 1 289 ? 3.471 -18.625 -7.172 1 95.06 289 LEU B C 1
ATOM 4824 O O . LEU B 1 289 ? 3.361 -18.016 -8.234 1 95.06 289 LEU B O 1
ATOM 4828 N N . PRO B 1 290 ? 4.566 -19.266 -6.797 1 96.19 290 PRO B N 1
ATOM 4829 C CA . PRO B 1 290 ? 4.852 -19.891 -5.5 1 96.19 290 PRO B CA 1
ATOM 4830 C C . PRO B 1 290 ? 5.059 -18.859 -4.391 1 96.19 290 PRO B C 1
ATOM 4832 O O . PRO B 1 290 ? 5.289 -17.688 -4.668 1 96.19 290 PRO B O 1
ATOM 4835 N N . SER B 1 291 ? 4.891 -19.328 -3.098 1 96.5 291 SER B N 1
ATOM 4836 C CA . SER B 1 291 ? 5.285 -18.453 -2.008 1 96.5 291 SER B CA 1
ATOM 4837 C C . SER B 1 291 ? 6.758 -18.062 -2.109 1 96.5 291 SER B C 1
ATOM 4839 O O . SER B 1 291 ? 7.582 -18.875 -2.539 1 96.5 291 SER B O 1
ATOM 4841 N N . LEU B 1 292 ? 7.09 -16.875 -1.68 1 96.69 292 LEU B N 1
ATOM 4842 C CA . LEU B 1 292 ? 8.43 -16.344 -1.911 1 96.69 292 LEU B CA 1
ATOM 4843 C C . LEU B 1 292 ? 9.328 -16.578 -0.697 1 96.69 292 LEU B C 1
ATOM 4845 O O . LEU B 1 292 ? 8.906 -16.359 0.44 1 96.69 292 LEU B O 1
ATOM 4849 N N . THR B 1 293 ? 10.5 -17.078 -0.895 1 95.88 293 THR B N 1
ATOM 4850 C CA . THR B 1 293 ? 11.562 -16.984 0.094 1 95.88 293 THR B CA 1
ATOM 4851 C C . THR B 1 293 ? 12.133 -15.578 0.151 1 95.88 293 THR B C 1
ATOM 4853 O O . THR B 1 293 ? 12.594 -15.047 -0.862 1 95.88 293 THR B O 1
ATOM 4856 N N . THR B 1 294 ? 12.078 -15.047 1.318 1 95.38 294 THR B N 1
ATOM 4857 C CA . THR B 1 294 ? 12.445 -13.633 1.357 1 95.38 294 THR B CA 1
ATOM 4858 C C . THR B 1 294 ? 13.109 -13.281 2.688 1 95.38 294 THR B C 1
ATOM 4860 O O . THR B 1 294 ? 12.938 -13.992 3.678 1 95.38 294 THR B O 1
ATOM 4863 N N . ALA B 1 295 ? 13.93 -12.258 2.646 1 94.06 295 ALA B N 1
ATOM 4864 C CA . ALA B 1 295 ? 14.352 -11.578 3.867 1 94.06 295 ALA B CA 1
ATOM 4865 C C . ALA B 1 295 ? 13.336 -10.508 4.27 1 94.06 295 ALA B C 1
ATOM 4867 O O . ALA B 1 295 ? 13.016 -9.617 3.48 1 94.06 295 ALA B O 1
ATOM 4868 N N . ARG B 1 296 ? 12.867 -10.68 5.441 1 93.62 296 ARG B N 1
ATOM 4869 C CA . ARG B 1 296 ? 11.875 -9.742 5.969 1 93.62 296 ARG B CA 1
ATOM 4870 C C . ARG B 1 296 ? 12.5 -8.805 6.996 1 93.62 296 ARG B C 1
ATOM 4872 O O . ARG B 1 296 ? 13.289 -9.242 7.84 1 93.62 296 ARG B O 1
ATOM 4879 N N . GLN B 1 297 ? 12.211 -7.555 6.809 1 93.19 297 GLN B N 1
ATOM 4880 C CA . GLN B 1 297 ? 12.609 -6.598 7.832 1 93.19 297 GLN B CA 1
ATOM 4881 C C . GLN B 1 297 ? 11.555 -6.484 8.93 1 93.19 297 GLN B C 1
ATOM 4883 O O . GLN B 1 297 ? 10.359 -6.582 8.656 1 93.19 297 GLN B O 1
ATOM 4888 N N . PRO B 1 298 ? 11.938 -6.348 10.117 1 93.31 298 PRO B N 1
ATOM 4889 C CA . PRO B 1 298 ? 10.992 -6.238 11.234 1 93.31 298 PRO B CA 1
ATOM 4890 C C . PRO B 1 298 ? 10.359 -4.852 11.336 1 93.31 298 PRO B C 1
ATOM 4892 O O . PRO B 1 298 ? 10.672 -4.09 12.25 1 93.31 298 PRO B O 1
ATOM 4895 N N . VAL B 1 299 ? 9.367 -4.555 10.531 1 93.19 299 VAL B N 1
ATOM 4896 C CA . VAL B 1 299 ? 8.828 -3.211 10.352 1 93.19 299 VAL B CA 1
ATOM 4897 C C . VAL B 1 299 ? 8.141 -2.752 11.633 1 93.19 299 VAL B C 1
ATOM 4899 O O . VAL B 1 299 ? 8.141 -1.562 11.953 1 93.19 299 VAL B O 1
ATOM 4902 N N . ARG B 1 300 ? 7.535 -3.67 12.391 1 93.44 300 ARG B N 1
ATOM 4903 C CA . ARG B 1 300 ? 6.887 -3.299 13.641 1 93.44 300 ARG B CA 1
ATOM 4904 C C . ARG B 1 300 ? 7.906 -2.795 14.656 1 93.44 300 ARG B C 1
ATOM 4906 O O . ARG B 1 300 ? 7.699 -1.759 15.289 1 93.44 300 ARG B O 1
ATOM 4913 N N . GLU B 1 301 ? 8.969 -3.549 14.789 1 95.06 301 GLU B N 1
ATOM 4914 C CA . GLU B 1 301 ? 10.039 -3.146 15.703 1 95.06 301 GLU B CA 1
ATOM 4915 C C . GLU B 1 301 ? 10.703 -1.854 15.234 1 95.06 301 GLU B C 1
ATOM 4917 O O . GLU B 1 301 ? 11.055 -1.001 16.062 1 95.06 301 GLU B O 1
ATOM 4922 N N . MET B 1 302 ? 10.875 -1.751 13.969 1 94.19 302 MET B N 1
ATOM 4923 C CA . MET B 1 302 ? 11.453 -0.54 13.398 1 94.19 302 MET B CA 1
ATOM 4924 C C . MET B 1 302 ? 10.586 0.674 13.695 1 94.19 302 MET B C 1
ATOM 4926 O O . MET B 1 302 ? 11.094 1.735 14.062 1 94.19 302 MET B O 1
ATOM 4930 N N . ALA B 1 303 ? 9.305 0.485 13.539 1 95.12 303 ALA B N 1
ATOM 4931 C CA . ALA B 1 303 ? 8.367 1.575 13.797 1 95.12 303 ALA B CA 1
ATOM 4932 C C . ALA B 1 303 ? 8.43 2.004 15.266 1 95.12 303 ALA B C 1
ATOM 4934 O O . ALA B 1 303 ? 8.477 3.199 15.562 1 95.12 303 ALA B O 1
ATOM 4935 N N . LYS B 1 304 ? 8.438 1.055 16.141 1 95.81 304 LYS B N 1
ATOM 4936 C CA . LYS B 1 304 ? 8.531 1.35 17.578 1 95.81 304 LYS B CA 1
ATOM 4937 C C . LYS B 1 304 ? 9.797 2.139 17.891 1 95.81 304 LYS B C 1
ATOM 4939 O O . LYS B 1 304 ? 9.75 3.127 18.625 1 95.81 304 LYS B O 1
ATOM 4944 N N . ALA B 1 305 ? 10.875 1.677 17.344 1 94.94 305 ALA B N 1
ATOM 4945 C CA . ALA B 1 305 ? 12.156 2.336 17.578 1 94.94 305 ALA B CA 1
ATOM 4946 C C . ALA B 1 305 ? 12.156 3.756 17.031 1 94.94 305 ALA B C 1
ATOM 4948 O O . ALA B 1 305 ? 12.656 4.68 17.672 1 94.94 305 ALA B O 1
ATOM 4949 N N . ALA B 1 306 ? 11.617 3.922 15.82 1 95 306 ALA B N 1
ATOM 4950 C CA . ALA B 1 306 ? 11.594 5.23 15.172 1 95 306 ALA B CA 1
ATOM 4951 C C . ALA B 1 306 ? 10.789 6.234 16 1 95 306 ALA B C 1
ATOM 4953 O O . ALA B 1 306 ? 11.242 7.363 16.219 1 95 306 ALA B O 1
ATOM 4954 N N . ILE B 1 307 ? 9.625 5.832 16.469 1 94.75 307 ILE B N 1
ATOM 4955 C CA . ILE B 1 307 ? 8.758 6.707 17.25 1 94.75 307 ILE B CA 1
ATOM 4956 C C . ILE B 1 307 ? 9.422 7.035 18.578 1 94.75 307 ILE B C 1
ATOM 4958 O O . ILE B 1 307 ? 9.375 8.18 19.047 1 94.75 307 ILE B O 1
ATOM 4962 N N . LYS B 1 308 ? 10.039 6.02 19.156 1 94 308 LYS B N 1
ATOM 4963 C CA . LYS B 1 308 ? 10.766 6.234 20.406 1 94 308 LYS B CA 1
ATOM 4964 C C . LYS B 1 308 ? 11.898 7.238 20.219 1 94 308 LYS B C 1
ATOM 4966 O O . LYS B 1 308 ? 12.133 8.086 21.078 1 94 308 LYS B O 1
ATOM 4971 N N . MET B 1 309 ? 12.586 7.133 19.141 1 92.88 309 MET B N 1
ATOM 4972 C CA . MET B 1 309 ? 13.68 8.055 18.844 1 92.88 309 MET B CA 1
ATOM 4973 C C . MET B 1 309 ? 13.172 9.484 18.734 1 92.88 309 MET B C 1
ATOM 4975 O O . MET B 1 309 ? 13.805 10.414 19.234 1 92.88 309 MET B O 1
ATOM 4979 N N . LEU B 1 310 ? 12.062 9.664 18.062 1 92.31 310 LEU B N 1
ATOM 4980 C CA . LEU B 1 310 ? 11.492 11 17.922 1 92.31 310 LEU B CA 1
ATOM 4981 C C . LEU B 1 310 ? 11.016 11.523 19.281 1 92.31 310 LEU B C 1
ATOM 4983 O O . LEU B 1 310 ? 11.25 12.688 19.609 1 92.31 310 LEU B O 1
ATOM 4987 N N . ALA B 1 311 ? 10.367 10.68 20.016 1 90.25 311 ALA B N 1
ATOM 4988 C CA . ALA B 1 311 ? 9.773 11.07 21.281 1 90.25 311 ALA B CA 1
ATOM 4989 C C . ALA B 1 311 ? 10.852 11.469 22.297 1 90.25 311 ALA B C 1
ATOM 4991 O O . ALA B 1 311 ? 10.641 12.352 23.125 1 90.25 311 ALA B O 1
ATOM 4992 N N . ASN B 1 312 ? 11.945 10.789 22.188 1 87.38 312 ASN B N 1
ATOM 4993 C CA . ASN B 1 312 ? 13 10.992 23.172 1 87.38 312 ASN B CA 1
ATOM 4994 C C . ASN B 1 312 ? 14.141 11.844 22.609 1 87.38 312 ASN B C 1
ATOM 4996 O O . ASN B 1 312 ? 15.242 11.859 23.156 1 87.38 312 ASN B O 1
ATOM 5000 N N . TRP B 1 313 ? 13.852 12.461 21.578 1 85.12 313 TRP B N 1
ATOM 5001 C CA . TRP B 1 313 ? 14.914 13.234 20.938 1 85.12 313 TRP B CA 1
ATOM 5002 C C . TRP B 1 313 ? 15.469 14.289 21.891 1 85.12 313 TRP B C 1
ATOM 5004 O O . TRP B 1 313 ? 14.719 15.07 22.469 1 85.12 313 TRP B O 1
ATOM 5014 N N . ASN B 1 314 ? 16.75 14.234 22.047 1 77.38 314 ASN B N 1
ATOM 5015 C CA . ASN B 1 314 ? 17.422 15.164 22.953 1 77.38 314 ASN B CA 1
ATOM 5016 C C . ASN B 1 314 ? 18.5 15.953 22.234 1 77.38 314 ASN B C 1
ATOM 5018 O O . ASN B 1 314 ? 19.391 16.531 22.875 1 77.38 314 ASN B O 1
ATOM 5022 N N . GLY B 1 315 ? 18.484 15.891 20.953 1 75.81 315 GLY B N 1
ATOM 5023 C CA . GLY B 1 315 ? 19.469 16.609 20.172 1 75.81 315 GLY B CA 1
ATOM 5024 C C . GLY B 1 315 ? 20.641 15.742 19.75 1 75.81 315 GLY B C 1
ATOM 5025 O O . GLY B 1 315 ? 21.469 16.156 18.922 1 75.81 315 GLY B O 1
ATOM 5026 N N . GLU B 1 316 ? 20.719 14.547 20.281 1 77.5 316 GLU B N 1
ATOM 5027 C CA . GLU B 1 316 ? 21.797 13.633 19.922 1 77.5 316 GLU B CA 1
ATOM 5028 C C . GLU B 1 316 ? 21.375 12.672 18.812 1 77.5 316 GLU B C 1
ATOM 5030 O O . GLU B 1 316 ? 20.172 12.398 18.656 1 77.5 316 GLU B O 1
ATOM 5035 N N . THR B 1 317 ? 22.391 12.375 18.047 1 82.06 317 THR B N 1
ATOM 5036 C CA . THR B 1 317 ? 22.109 11.438 16.969 1 82.06 317 THR B CA 1
ATOM 5037 C C . THR B 1 317 ? 22.219 9.992 17.469 1 82.06 317 THR B C 1
ATOM 5039 O O . THR B 1 317 ? 23.078 9.688 18.312 1 82.06 317 THR B O 1
ATOM 5042 N N . ALA B 1 318 ? 21.297 9.172 17.078 1 83.06 318 ALA B N 1
ATOM 5043 C CA . ALA B 1 318 ? 21.297 7.754 17.438 1 83.06 318 ALA B CA 1
ATOM 5044 C C . ALA B 1 318 ? 21.203 6.871 16.188 1 83.06 318 ALA B C 1
ATOM 5046 O O . ALA B 1 318 ? 20.641 7.277 15.172 1 83.06 318 ALA B O 1
ATOM 5047 N N . LEU B 1 319 ? 21.922 5.809 16.281 1 84.62 319 LEU B N 1
ATOM 5048 C CA . LEU B 1 319 ? 21.844 4.77 15.273 1 84.62 319 LEU B CA 1
ATOM 5049 C C . LEU B 1 319 ? 21.203 3.502 15.844 1 84.62 319 LEU B C 1
ATOM 5051 O O . LEU B 1 319 ? 21.609 3.037 16.906 1 84.62 319 LEU B O 1
ATOM 5055 N N . SER B 1 320 ? 20.156 3.051 15.211 1 86.75 320 SER B N 1
ATOM 5056 C CA . SER B 1 320 ? 19.547 1.763 15.531 1 86.75 320 SER B CA 1
ATOM 5057 C C . SER B 1 320 ? 19.547 0.832 14.328 1 86.75 320 SER B C 1
ATOM 5059 O O . SER B 1 320 ? 19.094 1.212 13.242 1 86.75 320 SER B O 1
ATOM 5061 N N . GLU B 1 321 ? 20.078 -0.276 14.547 1 89.31 321 GLU B N 1
ATOM 5062 C CA . GLU B 1 321 ? 20.141 -1.274 13.484 1 89.31 321 GLU B CA 1
ATOM 5063 C C . GLU B 1 321 ? 19.297 -2.498 13.82 1 89.31 321 GLU B C 1
ATOM 5065 O O . GLU B 1 321 ? 19.25 -2.928 14.977 1 89.31 321 GLU B O 1
ATOM 5070 N N . PHE B 1 322 ? 18.672 -3.016 12.812 1 89.31 322 PHE B N 1
ATOM 5071 C CA . PHE B 1 322 ? 17.812 -4.172 13.008 1 89.31 322 PHE B CA 1
ATOM 5072 C C . PHE B 1 322 ? 18.25 -5.34 12.133 1 89.31 322 PHE B C 1
ATOM 5074 O O . PHE B 1 322 ? 18.844 -5.133 11.07 1 89.31 322 PHE B O 1
ATOM 5081 N N . SER B 1 323 ? 17.953 -6.449 12.648 1 87.44 323 SER B N 1
ATOM 5082 C CA . SER B 1 323 ? 18.219 -7.66 11.883 1 87.44 323 SER B CA 1
ATOM 5083 C C . SER B 1 323 ? 17.016 -8.062 11.031 1 87.44 323 SER B C 1
ATOM 5085 O O . SER B 1 323 ? 15.875 -7.758 11.391 1 87.44 323 SER B O 1
ATOM 5087 N N . HIS B 1 324 ? 17.375 -8.633 9.938 1 89.75 324 HIS B N 1
ATOM 5088 C CA . HIS B 1 324 ? 16.328 -9.211 9.086 1 89.75 324 HIS B CA 1
ATOM 5089 C C . HIS B 1 324 ? 16.078 -10.672 9.453 1 89.75 324 HIS B C 1
ATOM 5091 O O . HIS B 1 324 ? 16.859 -11.281 10.18 1 89.75 324 HIS B O 1
ATOM 5097 N N . GLN B 1 325 ? 14.914 -11.086 9 1 91.12 325 GLN B N 1
ATOM 5098 C CA . GLN B 1 325 ? 14.57 -12.492 9.172 1 91.12 325 GLN B CA 1
ATOM 5099 C C . GLN B 1 325 ? 14.328 -13.172 7.824 1 91.12 325 GLN B C 1
ATOM 5101 O O . GLN B 1 325 ? 13.625 -12.625 6.973 1 91.12 325 GLN B O 1
ATOM 5106 N N . LEU B 1 326 ? 14.984 -14.32 7.727 1 92.38 326 LEU B N 1
ATOM 5107 C CA . LEU B 1 326 ? 14.75 -15.102 6.52 1 92.38 326 LEU B CA 1
ATOM 5108 C C . LEU B 1 326 ? 13.461 -15.914 6.633 1 92.38 326 LEU B C 1
ATOM 5110 O O . LEU B 1 326 ? 13.266 -16.641 7.609 1 92.38 326 LEU B O 1
ATOM 5114 N N . GLU B 1 327 ? 12.562 -15.695 5.781 1 93.25 327 GLU B N 1
ATOM 5115 C CA . GLU B 1 327 ? 11.336 -16.484 5.684 1 93.25 327 GLU B CA 1
ATOM 5116 C C . GLU B 1 327 ? 11.352 -17.391 4.453 1 93.25 327 GLU B C 1
ATOM 5118 O O . GLU B 1 327 ? 11.352 -16.906 3.32 1 93.25 327 GLU B O 1
ATOM 5123 N N . ILE B 1 328 ? 11.312 -18.656 4.676 1 93.44 328 ILE B N 1
ATOM 5124 C CA . ILE B 1 328 ? 11.453 -19.625 3.6 1 93.44 328 ILE B CA 1
ATOM 5125 C C . ILE B 1 328 ? 10.094 -19.891 2.955 1 93.44 328 ILE B C 1
ATOM 5127 O O . ILE B 1 328 ? 9.117 -20.172 3.65 1 93.44 328 ILE B O 1
ATOM 5131 N N . GLY B 1 329 ? 10.039 -19.656 1.642 1 94.12 329 GLY B N 1
ATOM 5132 C CA . GLY B 1 329 ? 8.891 -20.016 0.823 1 94.12 329 GLY B CA 1
ATOM 5133 C C . GLY B 1 329 ? 9.211 -21.109 -0.186 1 94.12 329 GLY B C 1
ATOM 5134 O O . GLY B 1 329 ? 10.211 -21.812 -0.052 1 94.12 329 GLY B O 1
ATOM 5135 N N . GLU B 1 330 ? 8.375 -21.266 -1.159 1 94.94 330 GLU B N 1
ATOM 5136 C CA . GLU B 1 330 ? 8.508 -22.328 -2.156 1 94.94 330 GLU B CA 1
ATOM 5137 C C . GLU B 1 330 ? 9.5 -21.938 -3.244 1 94.94 330 GLU B C 1
ATOM 5139 O O . GLU B 1 330 ? 10.031 -22.797 -3.947 1 94.94 330 GLU B O 1
ATOM 5144 N N . SER B 1 331 ? 9.805 -20.656 -3.332 1 96 331 SER B N 1
ATOM 5145 C CA . SER B 1 331 ? 10.438 -20.141 -4.535 1 96 331 SER B CA 1
ATOM 5146 C C . SER B 1 331 ? 11.914 -20.516 -4.59 1 96 331 SER B C 1
ATOM 5148 O O . SER B 1 331 ? 12.555 -20.391 -5.637 1 96 331 SER B O 1
ATOM 5150 N N . CYS B 1 332 ? 12.484 -20.875 -3.463 1 93 332 CYS B N 1
ATOM 5151 C CA . CYS B 1 332 ? 13.914 -21.172 -3.467 1 93 332 CYS B CA 1
ATOM 5152 C C . CYS B 1 332 ? 14.164 -22.656 -3.688 1 93 332 CYS B C 1
ATOM 5154 O O . CYS B 1 332 ? 15.312 -23.078 -3.834 1 93 332 CYS B O 1
ATOM 5156 N N . GLY B 1 333 ? 13.172 -23.453 -3.781 1 85.75 333 GLY B N 1
ATOM 5157 C CA . GLY B 1 333 ? 13.32 -24.875 -4.051 1 85.75 333 GLY B CA 1
ATOM 5158 C C . GLY B 1 333 ? 13.656 -25.688 -2.816 1 85.75 333 GLY B C 1
ATOM 5159 O O . GLY B 1 333 ? 13.914 -26.875 -2.906 1 85.75 333 GLY B O 1
ATOM 5160 N N . CYS B 1 334 ? 13.766 -25.031 -1.671 1 74.75 334 CYS B N 1
ATOM 5161 C CA . CYS B 1 334 ? 14.062 -25.75 -0.432 1 74.75 334 CYS B CA 1
ATOM 5162 C C . CYS B 1 334 ? 12.898 -26.641 -0.028 1 74.75 334 CYS B C 1
ATOM 5164 O O . CYS B 1 334 ? 11.734 -26.328 -0.311 1 74.75 334 CYS B O 1
ATOM 5166 N N . LYS B 1 335 ? 13.234 -27.906 0.208 1 61.78 335 LYS B N 1
ATOM 5167 C CA . LYS B 1 335 ? 12.195 -28.797 0.704 1 61.78 335 LYS B CA 1
ATOM 5168 C C . LYS B 1 335 ? 11.539 -28.25 1.963 1 61.78 335 LYS B C 1
ATOM 5170 O O . LYS B 1 335 ? 12.219 -27.922 2.939 1 61.78 335 LYS B O 1
ATOM 5175 N N . LEU B 1 336 ? 10.445 -27.469 1.796 1 51.97 336 LEU B N 1
ATOM 5176 C CA . LEU B 1 336 ? 9.727 -26.938 2.949 1 51.97 336 LEU B CA 1
ATOM 5177 C C . LEU B 1 336 ? 9.406 -28.047 3.951 1 51.97 336 LEU B C 1
ATOM 5179 O O . LEU B 1 336 ? 8.93 -29.125 3.57 1 51.97 336 LEU B O 1
ATOM 5183 N N . VAL B 1 337 ? 10.258 -28.25 4.957 1 40.62 337 VAL B N 1
ATOM 5184 C CA . VAL B 1 337 ? 9.867 -29.203 5.984 1 40.62 337 VAL B CA 1
ATOM 5185 C C . VAL B 1 337 ? 8.461 -28.875 6.492 1 40.62 337 VAL B C 1
ATOM 5187 O O . VAL B 1 337 ? 8.227 -27.797 7.031 1 40.62 337 VAL B O 1
ATOM 5190 N N . ARG B 1 338 ? 7.465 -29.344 5.84 1 37.91 338 ARG B N 1
ATOM 5191 C CA . ARG B 1 338 ? 6.164 -29.266 6.5 1 37.91 338 ARG B CA 1
ATOM 5192 C C . ARG B 1 338 ? 6.219 -29.859 7.898 1 37.91 338 ARG B C 1
ATOM 5194 O O . ARG B 1 338 ? 6.906 -30.859 8.125 1 37.91 338 ARG B O 1
#

Solvent-accessible surface area (backbone atoms only — not comparable to full-atom values): 34510 Å² total; per-residue (Å²): 128,79,76,72,75,74,75,76,45,39,60,60,49,30,8,61,65,38,71,47,53,51,66,56,42,46,19,56,76,60,73,28,97,54,92,69,58,68,70,57,43,50,39,36,54,51,19,24,63,72,56,45,39,58,78,42,35,55,57,41,20,63,69,70,65,54,56,52,24,33,32,33,39,36,26,40,58,80,38,66,50,52,25,52,35,50,50,34,35,36,52,45,30,42,76,67,71,23,45,43,37,35,31,66,24,68,63,30,68,69,46,37,51,52,46,51,51,51,43,55,22,62,47,36,63,20,34,40,39,33,60,69,56,84,72,60,69,54,68,61,41,60,58,67,67,45,45,49,38,31,58,44,91,65,66,74,86,68,61,55,25,29,40,34,61,60,49,28,60,49,28,19,56,53,42,37,62,49,47,74,73,62,58,60,42,64,26,36,40,35,34,50,73,85,33,59,69,32,44,32,31,52,51,11,40,50,50,36,30,53,75,71,71,34,69,85,51,77,89,38,59,35,70,26,57,84,31,36,66,27,13,24,50,43,36,51,50,37,69,68,68,77,58,70,54,44,25,35,39,17,63,27,42,41,19,39,44,12,21,51,38,46,32,46,76,70,73,44,43,59,23,85,58,30,18,31,28,25,26,51,34,54,81,61,30,72,43,39,71,54,20,41,15,21,29,27,64,53,43,61,62,48,22,49,51,52,52,49,51,51,74,62,58,76,85,68,59,47,79,45,77,49,70,69,42,80,42,87,29,46,13,49,55,54,80,71,81,122,129,80,76,74,72,75,75,76,44,39,62,60,51,29,9,61,65,37,72,46,53,50,66,55,43,47,18,57,75,61,72,27,97,54,93,67,58,68,70,56,42,49,38,36,53,52,19,25,62,71,57,44,40,58,80,43,36,55,56,41,20,63,70,71,66,54,56,52,23,33,32,34,40,36,25,39,57,80,38,65,50,50,26,51,36,51,51,34,33,38,53,44,30,42,76,67,72,25,44,44,37,37,30,68,23,67,64,31,67,70,46,37,52,51,44,50,53,50,44,55,24,61,47,36,63,21,34,40,41,33,59,69,56,83,74,60,68,54,66,63,41,58,58,67,66,45,46,50,36,31,58,44,91,66,67,73,86,68,62,54,25,30,39,35,61,60,49,28,60,49,28,20,58,51,42,37,60,49,45,75,74,61,58,61,41,63,26,34,39,36,36,52,73,85,31,59,68,30,44,32,31,51,50,13,40,51,50,36,31,54,74,72,71,34,70,85,51,78,88,37,58,36,70,26,57,84,30,36,66,26,13,24,49,43,36,52,50,36,68,67,68,78,60,70,54,45,26,35,39,18,64,27,43,40,19,39,44,14,21,51,38,46,33,45,76,70,72,44,45,58,23,84,57,31,18,32,29,25,26,51,34,54,81,60,27,72,43,39,70,53,20,40,16,20,26,27,64,54,43,61,61,49,20,50,51,52,49,48,49,51,74,61,57,77,84,67,62,48,80,46,77,48,69,70,41,80,42,85,28,47,14,49,55,54,81,71,81,122

Foldseek 3Di:
DPPPPPDAQDLVQLCVQLVHDSVLLVCLLVVDDDDDPPVSSVSSVVSCVVSVHDPPLLVVCVVVVASLEEEEEAAACVAVLNVVLVVLLQVLSVVVVGGYDYHHQPLPQVSSVVSVVVVLVSVHQAYEYEDSALDDPLVVVVVSVRQYEYEDDDDVVSQHAYEYAQLLQQLLVQLQLLVVVPFQFEAEEFEDPRGPSRVSNVNSNVVNCVVSVRDDDPQRYQYFHQALVRLLVSLVSQVVVVHHGLEYEYAGDRSVNSVQVNCVVVPHDANPRYAYAYESDDPVQVVDVFRHWYWHWPSNVSSNVRSVCSVPPDPGYDYDYGYIDTDDTPRRVPPPPD/DPPPPPDAQDLVQLCVQLVHDSVLLVCLLVVDDDDDDPVSSVSSVVSCVVSVHDPPLLVVCVVVVASLEEEEEAAACVAVLNVVLVVLLQVLSVVVVGGYDYHHQPLPQVSSVVSVVVVLVSVHQAYEYEDSALDDPLVVVVVSVRQYEYEDDDDVVSQHAYEYAQLLQQLLVQLQLLVVVPFQFEAEEFEDPRGPSRVSNVNSPVVNCVVSVRDDDPQRYQYFHQALVRLLVSLVSQVVVVHHGLEYEYAGDRSVNSVQVNCVVVPQDANPRYAYAYESDDPVQVVDVFRHWYWHWPSNVSSNVRSVCSVPPDPGYDYDYGYIDTDDTPRRVPPPPD

Organism: Erwinia amylovora (NCBI:txid552)

pLDDT: mean 85.86, std 13.93, range [27.05, 98.56]

Radius of gyration: 27.47 Å; Cα contacts (8 Å, |Δi|>4): 1377; chains: 2; bounding box: 65×77×65 Å

Nearest PDB structures (foldseek):
  3dbi-assembly2_B  TM=8.032E-01  e=8.861E-23  Escherichia coli K-12
  3h5o-assembly1_A  TM=8.838E-01  e=1.701E-17  Chromobacterium violaceum
  2iks-assembly1_B  TM=8.417E-01  e=1.805E-17  Escherichia coli K-12
  7dob-assembly1_A  TM=8.358E-01  e=7.066E-17  Escherichia coli 536
  3qk7-assembly1_A  TM=8.252E-01  e=1.279E-16  Yersinia pestis

InterPro domains:
  IPR000843 LacI-type HTH domain [PF00356] (13-56)
  IPR000843 LacI-type HTH domain [PS50932] (9-64)
  IPR000843 LacI-type HTH domain [SM00354] (8-79)
  IPR000843 LacI-type HTH domain [cd01392] (12-64)
  IPR010982 Lambda repressor-like, DNA-binding domain superfamily [G3DSA:1.10.260.40] (1-66)
  IPR010982 Lambda repressor-like, DNA-binding domain superfamily [SSF47413] (8-67)
  IPR028082 Periplasmic binding protein-like I [SSF53822] (68-333)
  IPR046335 Transcriptional regulator LacI/GalR-like, sensor domain [PF13377] (178-311)

Sequence (676 aa):
MAKQVKQRATRADVAQEAGTSVAVVSYVVNNGPRPVAPATRERVLAAIKKTGYRPNNVARALASGTTKTYGLVVPNIDNAFIASLAHELQQEALANDMVMLLGDAGDDRKRELQLINNLLSQQINGIIYVSVDRHPYIDVLQASGTPCVMLDRVDPAWQVNVLRVDEREAARQVTSPLLSHGYQEVGIICGPLERLNSQDRLHGWREALAEYGVQERPEWIFSTPYTRQGGYQAAQQMLQGGTLPRALFATNEAQAIGCIRALSERAIKVPDDVALVCFNGTDQSAYHLPSLTTARQPVREMAKAAIKMLANWNGETALSEFSHQLEIGESCGCKLVRMAKQVKQRATRADVAQEAGTSVAVVSYVVNNGPRPVAPATRERVLAAIKKTGYRPNNVARALASGTTKTYGLVVPNIDNAFIASLAHELQQEALANDMVMLLGDAGDDRKRELQLINNLLSQQINGIIYVSVDRHPYIDVLQASGTPCVMLDRVDPAWQVNVLRVDEREAARQVTSPLLSHGYQEVGIICGPLERLNSQDRLHGWREALAEYGVQERPEWIFSTPYTRQGGYQAAQQMLQGGTLPRALFATNEAQAIGCIRALSERAIKVPDDVALVCFNGTDQSAYHLPSLTTARQPVREMAKAAIKMLANWNGETALSEFSHQLEIGESCGCKLVR